Protein 5YKN (pdb70)

Nearest PDB structures (foldseek):
  5ykn-assembly1_A  TM=1.002E+00  e=2.891E-103  Arabidopsis thaliana
  5lw9-assembly1_A  TM=8.810E-01  e=6.415E-48  Homo sapiens
  5fpl-assembly1_A  TM=8.685E-01  e=6.788E-48  Homo sapiens
  5fzm-assembly1_A  TM=8.786E-01  e=4.911E-47  Homo sapiens
  5fyu-assembly1_A  TM=8.697E-01  e=3.357E-46  Homo sapiens

Foldseek 3Di:
DQDLVQFDFDDAAAAEEDEDDPVLQQDVVVVVVVVCVVGLQAQKYWYFYHPPPAAAFPCPPCVQQVPNKAWKWKAWLLPQAPDDDTHTDDIDHLNRQQVVLVVVCVVPVCPDDSSLNRRSVCSHPPNPDIDMDIKRWQAFCPVRHDRQAADDPPDDDDVSNVRNPGCLRLLNVALPQQFLSVLPPDCFRQARGKGKIKAFRSAKFAKAADALQFKKKKAWADDAKWKKKKFNQVCLVVVVVLQPVVPVHPCVVPVPPRHSRRHHDDVNSCVVSPTHMHMDIGHHNMMMIGGGNMIMMTGGRGTTMMIMYTTHGLLSLVSSVVNLVVLLVVLHAHSDASVSSLVSLLLVLLLLLLCVVVVHDDDPSSVSSLQQQAPPHSSLVSLVVVLVVVVVLPVVDPPLAEEDEDDAAPGSRRDAPAKWKDFPVDDPHTHDSVCNVVHDPDDNNGIYMYGHDDSVLSVLSSVSSNPDNVSSVVSNVD

CATH classification: 2.60.120.650

Solvent-accessible surface area: 21975 Å² total; per-residue (Å²): 213,78,40,76,103,84,57,34,90,7,153,24,99,90,4,28,64,26,154,7,75,106,135,31,12,122,58,9,13,18,18,1,74,123,4,63,104,135,0,49,75,70,0,0,0,38,0,33,11,16,151,89,39,108,9,66,23,34,2,109,113,160,73,36,36,96,113,26,142,4,85,4,129,22,1,44,0,12,57,0,8,70,93,112,43,38,105,96,10,64,84,24,22,0,24,42,0,63,150,63,4,105,142,23,41,108,64,8,9,151,90,161,20,123,60,5,0,0,1,0,0,12,2,1,26,97,49,103,104,114,14,82,0,36,16,0,42,74,15,81,6,119,188,23,21,6,0,2,8,94,134,121,104,86,152,116,167,59,105,32,26,126,14,14,145,27,15,0,2,0,35,47,0,1,88,39,62,6,0,0,0,36,48,14,103,76,77,33,34,8,10,5,11,2,71,0,43,0,0,0,0,0,0,2,28,0,5,34,18,27,60,0,22,0,0,13,0,10,2,0,5,21,33,47,18,4,0,14,0,0,0,2,16,126,58,1,120,45,0,43,86,13,2,88,129,82,20,87,75,40,19,110,147,85,116,75,10,28,57,62,62,10,6,0,0,0,2,101,9,0,127,113,53,59,4,35,14,46,16,5,18,0,116,45,8,23,0,1,0,3,2,5,75,0,4,5,0,0,0,0,1,0,7,0,2,0,0,14,2,9,0,0,10,14,14,0,2,75,64,0,14,94,3,13,27,28,19,6,142,110,126,80,132,16,52,12,15,6,8,65,0,2,2,14,0,0,56,61,0,0,95,3,15,63,29,48,52,98,104,102,180,119,54,110,49,11,11,74,5,82,187,30,4,53,145,117,8,68,0,2,113,14,3,84,117,3,0,81,28,7,60,109,33,18,115,154,22,83,123,53,12,68,94,145,110,79,146,66,0,69,51,0,74,22,38,3,36,9,9,0,0,0,1,152,82,18,89,139,89,28,0,4,13,78,25,3,175,86,7,32,111,50,112,52,142,29,9,39,0,8,14,84,21,60,43,114,37,6,62,5,0,4,112,0,1,78,46,57,98,123,7,9,68,83,3,32,89,113

GO terms:
  GO:0048579 negative regulation of long-day photoperiodism, flowering (P, IMP)
  GO:0005634 nucleus (C, IDA)
  GO:0007623 circadian rhythm (P, IEP)
  GO:0005634 nucleus (C, EXP)
  GO:0034647 histone H3K4me/H3K4me2/H3K4me3 demethylase activity (F, EXP)
  GO:0045814 negative regulation of gene expression, epigenetic (P, IMP)
  GO:0045892 negative regulation of DNA-templated transcription (P, IMP)
  GO:0010082 regulation of root meristem growth (P, IMP)
  GO:2000280 regulation of root development (P, IMP)
  GO:1900426 positive regulation of defense response to bacterium (P, IMP)
  GO:1901672 positive regulation of systemic acquired resistance (P, IMP)
  GO:0060147 regulation of post-transcriptional gene silencing (P, IMP)
  GO:0048573 photoperiodism, flowering (P, IMP)
  GO:0048589 developmental growth (P, IMP)
  GO:0099402 plant organ development (P, IMP)
  GO:0007623 circadian rhythm (P, IMP)
  GO:0062034 L-pipecolic acid biosynthetic process (P, IMP)
  GO:0000122 negative regulation of transcription by RNA polymerase II (P, IMP)
  GO:0005515 protein binding (F, IPI)
  GO:0000976 transcription cis-regulatory region binding (F, IDA)

Secondary structure (DSSP, 8-state):
---GGG------EEPPEE---HHHHT-HHHHHHHHHHHHTTTSEEEE-PPTT-----GGGSHHHHTT--B--EEEEGGGSS-----EE---B-HHHHHHHHHHHHHHHH---HHHHHHHHHHHHHS-SS--EEEEEEEEEHHHH--SS----TTS---HHHHHHH-TTSHHHHTTSTTBGGGG--S--BTTTBPEEEEE-TT-EEEEE--GGG-EEEEEEEEES-EEEEE--GGGHHHHHHHHHHHSTTSSSS-TT-TTT------HHHHHHTT---EEEEE-TT-EEEE-TT--EEEEESSSEEEEEEEE-BGGGHHHHHHHHHHHHHHT---SS-HHHHHHHHHHHHHHHHHHHHTTPPP-HHHHHHHTT-SSS-HHHHHHHHHHHHHHHHHHHS-SS--EEE--B-TTT--B-SSEEEEESSSTT--B-GGGSTTS----TTTEEEEESS-HHHHHHHHHHHTT-HHHHHHHHT-

InterPro domains:
  IPR003347 JmjC domain [PF02373] (296-412)
  IPR003347 JmjC domain [PS51184] (263-429)
  IPR003347 JmjC domain [SM00558] (263-429)
  IPR003349 JmjN domain [PF02375] (57-90)
  IPR003349 JmjN domain [PS51183] (56-97)
  IPR003349 JmjN domain [SM00545] (55-96)
  IPR003888 FY-rich, N-terminal [PF05964] (733-783)
  IPR003888 FY-rich, N-terminal [PS51542] (726-784)
  IPR003888 FY-rich, N-terminal [SM00541] (740-784)
  IPR003889 FY-rich, C-terminal [PF05965] (788-875)
  IPR003889 FY-rich, C-terminal [PS51543] (786-876)
  IPR003889 FY-rich, C-terminal [SM00542] (790-887)
  IPR004198 Zinc finger, C5HC2-type [PF02928] (519-570)

Sequence (478 aa):
RWNPSEACRPLVDDAPIFYPTNEDFDDPLGYIEKLRSKAESYGICRIVPPVAWRPPCPLKEKKIWENSKFPTRIQFIDLLQNRFGFQTGPDFTLAAFQKYDEYFKECYFQPKVKDLEGEYWRIVEQATDEVEVYYGADLETKKFGSGFPKYKPGYPISEADQYSQCGWNLNNLSRLPGSVLAFESCDISGVIVPWLYVGMCFSTFCWHVEDHHLYSMNYLHTGDPKVWYGIPGNHAESFENVMKKRLPDLFEEQPDLLHQLVTQLSPRILKEEGVPVYRAVQRSGEFILTFPKAYHSGFNCGFNCAEAVNVAPVDWLVHGQNAVEGYSKQRRKSSLSHDKLLLGAAMEATYCLWELSLSKKKTPVIARWKRVCSEDGLLTKAVKKRVQMEEERLNHLQDGFSLRKMRECFLCFYDLHMSASSCKCSPNRFACLIHAKDLCSCESKDRYILIRHTLDELWALVRALEGDLDAIDLWASK

Structure (mmCIF, N/CA/C/O backbone):
data_5YKN
#
_entry.id   5YKN
#
_cell.length_a   51.143
_cell.length_b   69.221
_cell.length_c   100.414
_cell.angle_alpha   90.00
_cell.an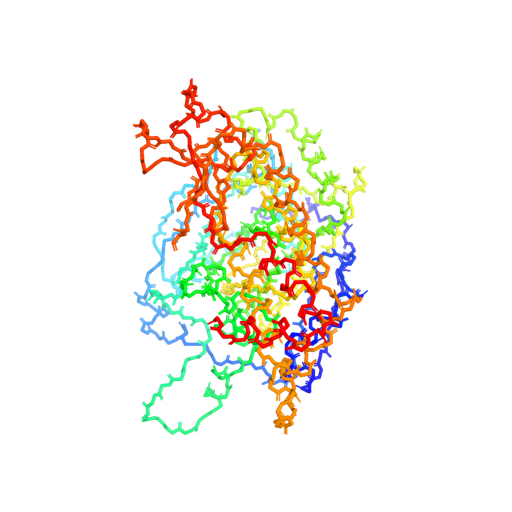gle_beta   104.26
_cell.angle_gamma   90.00
#
_symmetry.space_group_name_H-M   'P 1 21 1'
#
loop_
_entity.id
_entity.type
_entity.pdbx_description
1 polymer 'Probable lysine-specific demethylase JMJ14'
2 non-polymer 'NICKEL (II) ION'
3 non-polymer 'ZINC ION'
4 water water
#
loop_
_atom_site.group_PDB
_atom_site.id
_atom_site.type_symbol
_atom_site.label_atom_id
_atom_site.label_alt_id
_atom_site.label_comp_id
_atom_site.label_asym_id
_atom_site.label_entity_id
_atom_site.label_seq_id
_atom_site.pdbx_PDB_ins_code
_atom_site.Cartn_x
_atom_site.Cartn_y
_atom_site.Cartn_z
_atom_site.occupancy
_atom_site.B_iso_or_equiv
_atom_site.auth_seq_id
_atom_site.auth_comp_id
_atom_site.auth_asym_id
_atom_site.auth_atom_id
_atom_site.pdbx_PDB_model_num
ATOM 1 N N . ARG A 1 9 ? 2.060 55.335 103.317 1.00 62.28 42 ARG A N 1
ATOM 2 C CA . ARG A 1 9 ? 1.931 55.555 101.881 1.00 59.47 42 ARG A CA 1
ATOM 3 C C . ARG A 1 9 ? 1.407 54.295 101.201 1.00 63.50 42 ARG A C 1
ATOM 4 O O . ARG A 1 9 ? 0.698 54.363 100.196 1.00 69.70 42 ARG A O 1
ATOM 12 N N . TRP A 1 10 ? 1.769 53.147 101.763 1.00 61.98 43 TRP A N 1
ATOM 13 C CA . TRP A 1 10 ? 1.223 51.861 101.348 1.00 57.40 43 TRP A CA 1
ATOM 14 C C . TRP A 1 10 ? -0.278 51.814 101.622 1.00 70.00 43 TRP A C 1
ATOM 15 O O . TRP A 1 10 ? -0.729 52.195 102.702 1.00 73.91 43 TRP A O 1
ATOM 26 N N . ASN A 1 11 ? -1.049 51.356 100.641 1.00 69.39 44 ASN A N 1
ATOM 27 C CA . ASN A 1 11 ? -2.497 51.258 100.792 1.00 60.84 44 ASN A CA 1
ATOM 28 C C . ASN A 1 11 ? -3.014 49.905 100.309 1.00 58.47 44 ASN A C 1
ATOM 29 O O . ASN A 1 11 ? -3.498 49.787 99.184 1.00 56.97 44 ASN A O 1
ATOM 34 N N . PRO A 1 12 ? -2.915 48.880 101.170 1.00 61.84 45 PRO A N 1
ATOM 35 C CA . PRO A 1 12 ? -3.269 47.496 100.827 1.00 65.03 45 PRO A CA 1
ATOM 36 C C . PRO A 1 12 ? -4.749 47.282 100.503 1.00 71.16 45 PRO A C 1
ATOM 37 O O . PRO A 1 12 ? -5.078 46.298 99.841 1.00 70.25 45 PRO A O 1
ATOM 41 N N . SER A 1 13 ? -5.624 48.175 100.954 1.00 69.31 46 SER A N 1
ATOM 42 C CA . SER A 1 13 ? -7.052 48.026 100.680 1.00 80.94 46 SER A CA 1
ATOM 43 C C . SER A 1 13 ? -7.364 48.306 99.212 1.00 75.75 46 SER A C 1
ATOM 44 O O . SER A 1 13 ? -8.362 47.822 98.678 1.00 79.31 46 SER A O 1
ATOM 47 N N . GLU A 1 14 ? -6.503 49.081 98.561 1.00 65.92 47 GLU A N 1
ATOM 48 C CA . GLU A 1 14 ? -6.697 49.420 97.156 1.00 68.55 47 GLU A CA 1
ATOM 49 C C . GLU A 1 14 ? -5.656 48.748 96.259 1.00 76.00 47 GLU A C 1
ATOM 50 O O . GLU A 1 14 ? -5.233 49.320 95.254 1.00 74.75 47 GLU A O 1
ATOM 56 N N . ALA A 1 15 ? -5.257 47.532 96.622 1.00 79.88 48 ALA A N 1
ATOM 57 C CA . ALA A 1 15 ? -4.272 46.778 95.849 1.00 70.10 48 ALA A CA 1
ATOM 58 C C . ALA A 1 15 ? -4.774 46.489 94.435 1.00 73.39 48 ALA A C 1
ATOM 59 O O . ALA A 1 15 ? -5.974 46.324 94.215 1.00 67.12 48 ALA A O 1
ATOM 61 N N . CYS A 1 16 ? -3.848 46.427 93.480 1.00 61.87 49 CYS A N 1
ATOM 62 C CA . CYS A 1 16 ? -4.208 46.265 92.075 1.00 59.07 49 CYS A CA 1
ATOM 63 C C . CYS A 1 16 ? -3.446 45.135 91.385 1.00 64.29 49 CYS A C 1
ATOM 64 O O . CYS A 1 16 ? -3.020 45.284 90.239 1.00 73.69 49 CYS A O 1
ATOM 67 N N . ARG A 1 17 ? -3.276 44.010 92.073 1.00 63.66 50 ARG A N 1
ATOM 68 C CA . ARG A 1 17 ? -2.569 42.871 91.492 1.00 59.20 50 ARG A CA 1
ATOM 69 C C . ARG A 1 17 ? -3.325 42.298 90.298 1.00 53.36 50 ARG A C 1
ATOM 70 O O . ARG A 1 17 ? -4.496 41.940 90.416 1.00 50.39 50 ARG A O 1
ATOM 78 N N . PRO A 1 18 ? -2.656 42.215 89.138 1.00 53.05 51 PRO A N 1
ATOM 79 C CA . PRO A 1 18 ? -3.274 41.585 87.969 1.00 55.74 51 PRO A CA 1
ATOM 80 C C . PRO A 1 18 ? -3.341 40.072 88.130 1.00 59.73 51 PRO A C 1
ATOM 81 O O . PRO A 1 18 ? -2.545 39.496 88.872 1.00 51.43 51 PRO A O 1
ATOM 85 N N . LEU A 1 19 ? -4.287 39.439 87.447 1.00 57.29 52 LEU A N 1
ATOM 86 C CA . LEU A 1 19 ? -4.425 37.991 87.501 1.00 57.96 52 LEU A CA 1
ATOM 87 C C . LEU A 1 19 ? -3.663 37.347 86.350 1.00 53.36 52 LEU A C 1
ATOM 88 O O . LEU A 1 19 ? -4.206 37.161 85.262 1.00 68.50 52 LEU A O 1
ATOM 93 N N . VAL A 1 20 ? -2.402 37.010 86.596 1.00 56.95 53 VAL A N 1
ATOM 94 C CA . VAL A 1 20 ? -1.542 36.473 85.550 1.00 50.92 53 VAL A CA 1
ATOM 95 C C . VAL A 1 20 ? -1.131 35.034 85.841 1.00 41.83 53 VAL A C 1
ATOM 96 O O . VAL A 1 20 ? -0.658 34.725 86.935 1.00 43.45 53 VAL A O 1
ATOM 100 N N . ASP A 1 21 ? -1.320 34.159 84.858 1.00 38.56 54 ASP A N 1
ATOM 101 C CA . ASP A 1 21 ? -0.900 32.767 84.983 1.00 38.37 54 ASP A CA 1
ATOM 102 C C . ASP A 1 21 ? 0.620 32.672 85.053 1.00 44.28 54 ASP A C 1
ATOM 103 O O . ASP A 1 21 ? 1.330 33.483 84.457 1.00 42.83 54 ASP A O 1
ATOM 108 N N . ASP A 1 22 ? 1.115 31.681 85.786 1.00 42.78 55 ASP A N 1
ATOM 109 C CA . ASP A 1 22 ? 2.549 31.544 86.010 1.00 43.07 55 ASP A CA 1
ATOM 110 C C . ASP A 1 22 ? 3.277 30.942 84.816 1.00 46.57 55 ASP A C 1
ATOM 111 O O . ASP A 1 22 ? 2.799 29.997 84.189 1.00 41.13 55 ASP A O 1
ATOM 116 N N . ALA A 1 23 ? 4.440 31.508 84.509 1.00 48.07 56 ALA A N 1
ATOM 117 C CA . ALA A 1 23 ? 5.341 30.934 83.524 1.00 44.30 56 ALA A CA 1
ATOM 118 C C . ALA A 1 23 ? 5.879 29.613 84.066 1.00 38.78 56 ALA A C 1
ATOM 119 O O . ALA A 1 23 ? 5.921 29.416 85.281 1.00 36.79 56 ALA A O 1
ATOM 121 N N . PRO A 1 24 ? 6.283 28.696 83.173 1.00 52.67 57 PRO A N 1
ATOM 122 C CA . PRO A 1 24 ? 6.769 27.394 83.643 1.00 48.77 57 PRO A CA 1
ATOM 123 C C . PRO A 1 24 ? 8.063 27.494 84.450 1.00 39.66 57 PRO A C 1
ATOM 124 O O . PRO A 1 24 ? 8.857 28.415 84.250 1.00 38.48 57 PRO A O 1
ATOM 128 N N . ILE A 1 25 ? 8.254 26.545 85.362 1.00 42.50 58 ILE A N 1
ATOM 129 C CA . ILE A 1 25 ? 9.434 26.498 86.218 1.00 44.55 58 ILE A CA 1
ATOM 130 C C . ILE A 1 25 ? 10.150 25.166 86.019 1.00 42.60 58 ILE A C 1
ATOM 131 O O . ILE A 1 25 ? 9.508 24.118 85.971 1.00 45.01 58 ILE A O 1
ATOM 136 N N . PHE A 1 26 ? 11.474 25.201 85.902 1.00 38.02 59 PHE A N 1
ATOM 137 C CA . PHE A 1 26 ? 12.227 23.983 85.615 1.00 47.21 59 PHE A CA 1
ATOM 138 C C . PHE A 1 26 ? 13.277 23.665 86.671 1.00 38.80 59 PHE A C 1
ATOM 139 O O . PHE A 1 26 ? 13.896 24.562 87.245 1.00 37.88 59 PHE A O 1
ATOM 147 N N . TYR A 1 27 ? 13.472 22.373 86.912 1.00 32.30 60 TYR A N 1
ATOM 148 C CA . TYR A 1 27 ? 14.426 21.902 87.907 1.00 38.17 60 TYR A CA 1
ATOM 149 C C . TYR A 1 27 ? 15.413 20.916 87.290 1.00 42.81 60 TYR A C 1
ATOM 150 O O . TYR A 1 27 ? 15.300 19.709 87.488 1.00 48.14 60 TYR A O 1
ATOM 159 N N . PRO A 1 28 ? 16.385 21.438 86.529 1.00 47.09 61 PRO A N 1
ATOM 160 C CA . PRO A 1 28 ? 17.412 20.647 85.843 1.00 48.97 61 PRO A CA 1
ATOM 161 C C . PRO A 1 28 ? 18.305 19.876 86.804 1.00 55.26 61 PRO A C 1
ATOM 162 O O . PRO A 1 28 ? 18.616 20.362 87.891 1.00 46.00 61 PRO A O 1
ATOM 166 N N . THR A 1 29 ? 18.714 18.682 86.391 1.00 58.41 62 THR A N 1
ATOM 167 C CA . THR A 1 29 ? 19.641 17.873 87.167 1.00 54.10 62 THR A CA 1
ATOM 168 C C . THR A 1 29 ? 21.051 18.435 87.033 1.00 56.70 62 THR A C 1
ATOM 169 O O . THR A 1 29 ? 21.271 19.404 86.305 1.00 54.30 62 THR A O 1
ATOM 173 N N . ASN A 1 30 ? 22.005 17.832 87.736 1.00 55.21 63 ASN A N 1
ATOM 174 C CA . ASN A 1 30 ? 23.402 18.234 87.611 1.00 58.25 63 ASN A CA 1
ATOM 175 C C . ASN A 1 30 ? 23.918 17.958 86.199 1.00 44.84 63 ASN A C 1
ATOM 176 O O . ASN A 1 30 ? 24.610 18.789 85.595 1.00 66.38 63 ASN A O 1
ATOM 181 N N . GLU A 1 31 ? 23.562 16.787 85.678 1.00 40.67 64 GLU A N 1
ATOM 182 C CA . GLU A 1 31 ? 23.914 16.409 84.314 1.00 64.18 64 GLU A CA 1
ATOM 183 C C . GLU A 1 31 ? 23.351 17.413 83.319 1.00 60.36 64 GLU A C 1
ATOM 184 O O . GLU A 1 31 ? 24.039 17.825 82.387 1.00 66.83 64 GLU A O 1
ATOM 190 N N . ASP A 1 32 ? 22.096 17.800 83.526 1.00 60.40 65 ASP A N 1
ATOM 191 C CA . ASP A 1 32 ? 21.450 18.802 82.686 1.00 52.07 65 ASP A CA 1
ATOM 192 C C . ASP A 1 32 ? 22.227 20.110 82.685 1.00 49.77 65 ASP A C 1
ATOM 193 O O . ASP A 1 32 ? 22.315 20.789 81.663 1.00 60.61 65 ASP A O 1
ATOM 198 N N . PHE A 1 33 ? 22.791 20.461 83.836 1.00 51.59 66 PHE A N 1
ATOM 199 C CA . PHE A 1 33 ? 23.532 21.709 83.954 1.00 39.57 66 PHE A CA 1
ATOM 200 C C . PHE A 1 33 ? 24.956 21.597 83.435 1.00 36.98 66 PHE A C 1
ATOM 201 O O . PHE A 1 33 ? 25.617 22.609 83.212 1.00 66.04 66 PHE A O 1
ATOM 209 N N . ASP A 1 34 ? 25.429 20.372 83.233 1.00 52.96 67 ASP A N 1
ATOM 210 C CA . ASP A 1 34 ? 26.730 20.183 82.596 1.00 62.21 67 ASP A CA 1
ATOM 211 C C . ASP A 1 34 ? 26.724 20.652 81.136 1.00 61.34 67 ASP A C 1
ATOM 212 O O . ASP A 1 34 ? 27.781 20.906 80.558 1.00 58.41 67 ASP A O 1
ATOM 217 N N . ASP A 1 35 ? 25.536 20.774 80.548 1.00 55.34 68 ASP A N 1
ATOM 218 C CA . ASP A 1 35 ? 25.405 21.176 79.148 1.00 46.45 68 ASP A CA 1
ATOM 219 C C . ASP A 1 35 ? 24.307 22.225 78.951 1.00 37.15 68 ASP A C 1
ATOM 220 O O . ASP A 1 35 ? 23.180 21.886 78.591 1.00 38.71 68 ASP A O 1
ATOM 225 N N . PRO A 1 36 ? 24.643 23.508 79.176 1.00 42.37 69 PRO A N 1
ATOM 226 C CA . PRO A 1 36 ? 23.698 24.634 79.115 1.00 41.65 69 PRO A CA 1
ATOM 227 C C . PRO A 1 36 ? 22.913 24.736 77.803 1.00 37.62 69 PRO A C 1
ATOM 228 O O . PRO A 1 36 ? 21.687 24.862 77.834 1.00 38.91 69 PRO A O 1
ATOM 232 N N . LEU A 1 37 ? 23.611 24.681 76.671 1.00 36.75 70 LEU A N 1
ATOM 233 C CA . LEU A 1 37 ? 22.973 24.849 75.366 1.00 44.14 70 LEU A CA 1
ATOM 234 C C . LEU A 1 37 ? 21.965 23.746 75.055 1.00 45.16 70 LEU A C 1
ATOM 235 O O . LEU A 1 37 ? 20.867 24.020 74.563 1.00 44.44 70 LEU A O 1
ATOM 240 N N . GLY A 1 38 ? 22.341 22.503 75.338 1.00 44.15 71 GLY A N 1
ATOM 241 C CA . GLY A 1 38 ? 21.443 21.377 75.150 1.00 42.42 71 GLY A CA 1
ATOM 242 C C . GLY A 1 38 ? 20.194 21.503 76.002 1.00 40.90 71 GLY A C 1
ATOM 243 O O . GLY A 1 38 ? 19.079 21.229 75.542 1.00 49.73 71 GLY A O 1
ATOM 244 N N . TYR A 1 39 ? 20.377 21.933 77.248 1.00 37.12 72 TYR A N 1
ATOM 245 C CA . TYR A 1 39 ? 19.251 22.086 78.160 1.00 55.69 72 TYR A CA 1
ATOM 246 C C . TYR A 1 39 ? 18.318 23.196 77.701 1.00 46.69 72 TYR A C 1
ATOM 247 O O . TYR A 1 39 ? 17.102 23.058 77.791 1.00 45.61 72 TYR A O 1
ATOM 256 N N . ILE A 1 40 ? 18.887 24.297 77.218 1.00 35.21 73 ILE A N 1
ATOM 257 C CA . ILE A 1 40 ? 18.079 25.389 76.682 1.00 38.45 73 ILE A CA 1
ATOM 258 C C . ILE A 1 40 ? 17.277 24.889 75.482 1.00 50.41 73 ILE A C 1
ATOM 259 O O . ILE A 1 40 ? 16.076 25.173 75.346 1.00 45.04 73 ILE A O 1
ATOM 264 N N . GLU A 1 41 ? 17.951 24.117 74.633 1.00 32.36 74 GLU A N 1
ATOM 265 C CA . GLU A 1 41 ? 17.326 23.533 73.454 1.00 41.59 74 GLU A CA 1
ATOM 266 C C . GLU A 1 41 ? 16.134 22.660 73.835 1.00 47.33 74 GLU A C 1
ATOM 267 O O . GLU A 1 41 ? 15.090 22.711 73.185 1.00 55.68 74 GLU A O 1
ATOM 273 N N . LYS A 1 42 ? 16.284 21.865 74.891 1.00 52.00 75 LYS A N 1
ATOM 274 C CA . LYS A 1 42 ? 15.177 21.033 75.359 1.00 49.94 75 LYS A CA 1
ATOM 275 C C . LYS A 1 42 ? 14.080 21.862 76.022 1.00 54.51 75 LYS A C 1
ATOM 276 O O . LYS A 1 42 ? 12.904 21.502 75.970 1.00 57.96 75 LYS A O 1
ATOM 282 N N . LEU A 1 43 ? 14.468 22.972 76.642 1.00 51.34 76 LEU A N 1
ATOM 283 C CA . LEU A 1 43 ? 13.510 23.858 77.293 1.00 56.78 76 LEU A CA 1
ATOM 284 C C . LEU A 1 43 ? 12.647 24.571 76.267 1.00 60.46 76 LEU A C 1
ATOM 285 O O . LEU A 1 43 ? 11.534 25.004 76.574 1.00 50.10 76 LEU A O 1
ATOM 290 N N . ARG A 1 44 ? 13.166 24.696 75.050 1.00 60.44 77 ARG A N 1
ATOM 291 C CA . ARG A 1 44 ? 12.447 25.402 73.996 1.00 57.45 77 ARG A CA 1
ATOM 292 C C . ARG A 1 44 ? 11.073 24.805 73.689 1.00 57.53 77 ARG A C 1
ATOM 293 O O . ARG A 1 44 ? 10.085 25.531 73.617 1.00 56.70 77 ARG A O 1
ATOM 301 N N . SER A 1 45 ? 11.006 23.490 73.509 1.00 62.83 78 SER A N 1
ATOM 302 C CA . SER A 1 45 ? 9.741 22.842 73.171 1.00 61.50 78 SER A CA 1
ATOM 303 C C . SER A 1 45 ? 8.703 23.034 74.272 1.00 63.22 78 SER A C 1
ATOM 304 O O . SER A 1 45 ? 7.505 23.120 74.003 1.00 75.41 78 SER A O 1
ATOM 307 N N . LYS A 1 46 ? 9.174 23.117 75.511 1.00 60.43 79 LYS A N 1
ATOM 308 C CA . LYS A 1 46 ? 8.288 23.177 76.665 1.00 57.42 79 LYS A CA 1
ATOM 309 C C . LYS A 1 46 ? 7.877 24.598 77.055 1.00 49.32 79 LYS A C 1
ATOM 310 O O . LYS A 1 46 ? 6.822 24.791 77.659 1.00 68.16 79 LYS A O 1
ATOM 316 N N . ALA A 1 47 ? 8.693 25.591 76.711 1.00 48.43 80 ALA A N 1
ATOM 317 C CA . ALA A 1 47 ? 8.497 26.925 77.277 1.00 50.40 80 ALA A CA 1
ATOM 318 C C . ALA A 1 47 ? 8.577 28.095 76.292 1.00 46.94 80 ALA A C 1
ATOM 319 O O . ALA A 1 47 ? 8.330 29.235 76.683 1.00 64.94 80 ALA A O 1
ATOM 321 N N . GLU A 1 48 ? 8.917 27.835 75.033 1.00 43.87 81 GLU A N 1
ATOM 322 C CA . GLU A 1 48 ? 9.038 28.923 74.062 1.00 45.19 81 GLU A CA 1
ATOM 323 C C . GLU A 1 48 ? 7.685 29.581 73.814 1.00 49.37 81 GLU A C 1
ATOM 324 O O . GLU A 1 48 ? 7.607 30.768 73.497 1.00 47.96 81 GLU A O 1
ATOM 330 N N . SER A 1 49 ? 6.619 28.804 73.977 1.00 43.50 82 SER A N 1
ATOM 331 C CA . SER A 1 49 ? 5.266 29.303 73.767 1.00 44.94 82 SER A CA 1
ATOM 332 C C . SER A 1 49 ? 4.818 30.232 74.894 1.00 49.33 82 SER A C 1
ATOM 333 O O . SER A 1 49 ? 3.736 30.814 74.831 1.00 44.45 82 SER A O 1
ATOM 336 N N . TYR A 1 50 ? 5.651 30.366 75.923 1.00 40.18 83 TYR A N 1
ATOM 337 C CA . TYR A 1 50 ? 5.350 31.250 77.044 1.00 42.07 83 TYR A CA 1
ATOM 338 C C . TYR A 1 50 ? 6.130 32.560 76.956 1.00 44.26 83 TYR A C 1
ATOM 339 O O . TYR A 1 50 ? 5.667 33.600 77.423 1.00 40.55 83 TYR A O 1
ATOM 348 N N . GLY A 1 51 ? 7.315 32.502 76.359 1.00 43.23 84 GLY A N 1
ATOM 349 C CA . GLY A 1 51 ? 8.148 33.680 76.211 1.00 40.83 84 GLY A CA 1
ATOM 350 C C . GLY A 1 51 ? 9.287 33.718 77.210 1.00 35.07 84 GLY A C 1
ATOM 351 O O . GLY A 1 51 ? 10.410 34.089 76.871 1.00 39.10 84 GLY A O 1
ATOM 352 N N . ILE A 1 52 ? 8.994 33.343 78.451 1.00 33.24 85 ILE A N 1
ATOM 353 C CA . ILE A 1 52 ? 10.008 33.286 79.499 1.00 32.52 85 ILE A CA 1
ATOM 354 C C . ILE A 1 52 ? 9.817 32.059 80.378 1.00 47.63 85 ILE A C 1
ATOM 355 O O . ILE A 1 52 ? 8.748 31.447 80.386 1.00 39.15 85 ILE A O 1
ATOM 360 N N . CYS A 1 53 ? 10.855 31.702 81.124 1.00 25.71 86 CYS A N 1
ATOM 361 C CA . CYS A 1 53 ? 10.733 30.621 82.090 1.00 26.00 86 CYS A CA 1
ATOM 362 C C . CYS A 1 53 ? 11.731 30.791 83.225 1.00 29.57 86 CYS A C 1
ATOM 363 O O . CYS A 1 53 ? 12.779 31.411 83.057 1.00 31.22 86 CYS A O 1
ATOM 366 N N . ARG A 1 54 ? 11.388 30.243 84.386 1.00 26.84 87 ARG A N 1
ATOM 367 C CA . ARG A 1 54 ? 12.270 30.282 85.542 1.00 24.80 87 ARG A CA 1
ATOM 368 C C . ARG A 1 54 ? 13.077 28.992 85.636 1.00 34.99 87 ARG A C 1
ATOM 369 O O . ARG A 1 54 ? 12.543 27.899 85.444 1.00 35.62 87 ARG A O 1
ATOM 377 N N . ILE A 1 55 ? 14.368 29.125 85.923 1.00 28.01 88 ILE A N 1
ATOM 378 C CA . ILE A 1 55 ? 15.241 27.969 86.050 1.00 26.22 88 ILE A CA 1
ATOM 379 C C . ILE A 1 55 ? 15.926 27.933 87.408 1.00 26.22 88 ILE A C 1
ATOM 380 O O . ILE A 1 55 ? 16.677 28.845 87.767 1.00 32.43 88 ILE A O 1
ATOM 385 N N . VAL A 1 56 ? 15.653 26.868 88.155 1.00 35.78 89 VAL A N 1
ATOM 386 C CA . VAL A 1 56 ? 16.270 26.643 89.452 1.00 33.82 89 VAL A CA 1
ATOM 387 C C . VAL A 1 56 ? 17.436 25.670 89.320 1.00 33.61 89 VAL A C 1
ATOM 388 O O . VAL A 1 56 ? 17.236 24.504 88.982 1.00 34.18 89 VAL A O 1
ATOM 392 N N . PRO A 1 57 ? 18.662 26.151 89.582 1.00 37.66 90 PRO A N 1
ATOM 393 C CA . PRO A 1 57 ? 19.864 25.310 89.558 1.00 34.83 90 PRO A CA 1
ATOM 394 C C . PRO A 1 57 ? 19.740 24.135 90.523 1.00 38.31 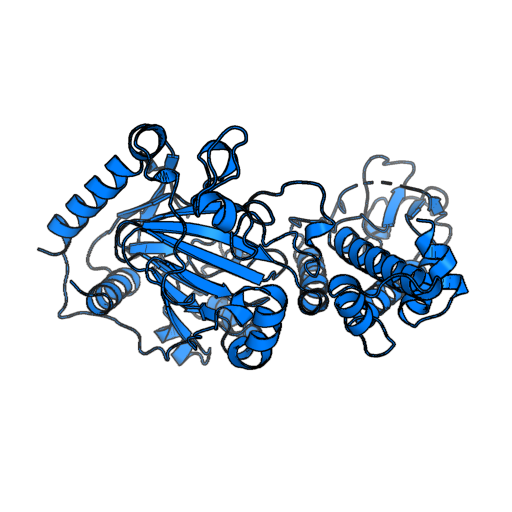90 PRO A C 1
ATOM 395 O O . PRO A 1 57 ? 18.950 24.215 91.464 1.00 40.45 90 PRO A O 1
ATOM 399 N N . PRO A 1 58 ? 20.502 23.055 90.292 1.00 44.81 91 PRO A N 1
ATOM 400 C CA . PRO A 1 58 ? 20.447 21.914 91.212 1.00 36.42 91 PRO A CA 1
ATOM 401 C C . PRO A 1 58 ? 20.897 22.309 92.614 1.00 39.21 91 PRO A C 1
ATOM 402 O O . PRO A 1 58 ? 21.623 23.293 92.763 1.00 32.20 91 PRO A O 1
ATOM 406 N N . VAL A 1 59 ? 20.457 21.557 93.618 1.00 38.92 92 VAL A N 1
ATOM 407 C CA . VAL A 1 59 ? 20.759 21.863 95.011 1.00 37.16 92 VAL A CA 1
ATOM 408 C C . VAL A 1 59 ? 22.260 22.038 95.235 1.00 40.53 92 VAL A C 1
ATOM 409 O O . VAL A 1 59 ? 23.065 21.265 94.710 1.00 43.68 92 VAL A O 1
ATOM 413 N N . ALA A 1 60 ? 22.603 23.085 95.986 1.00 42.46 93 ALA A N 1
ATOM 414 C CA . ALA A 1 60 ? 23.972 23.436 96.382 1.00 53.32 93 ALA A CA 1
ATOM 415 C C . ALA A 1 60 ? 24.785 24.093 95.264 1.00 41.73 93 ALA A C 1
ATOM 416 O O . ALA A 1 60 ? 25.947 24.438 95.476 1.00 52.05 93 ALA A O 1
ATOM 418 N N . TRP A 1 61 ? 24.194 24.274 94.086 1.00 37.47 94 TRP A N 1
ATOM 419 C CA . TRP A 1 61 ? 24.859 25.073 93.059 1.00 39.68 94 TRP A CA 1
ATOM 420 C C . TRP A 1 61 ? 24.610 26.541 93.350 1.00 41.43 94 TRP A C 1
ATOM 421 O O . TRP A 1 61 ? 23.542 27.072 93.047 1.00 39.65 94 TRP A O 1
ATOM 432 N N . ARG A 1 62 ? 25.596 27.189 93.955 1.00 37.27 95 ARG A N 1
ATOM 433 C CA . ARG A 1 62 ? 25.496 28.610 94.233 1.00 39.58 95 ARG A CA 1
ATOM 434 C C . ARG A 1 62 ? 26.890 29.206 94.348 1.00 36.34 95 ARG A C 1
ATOM 435 O O . ARG A 1 62 ? 27.556 29.051 95.371 1.00 43.41 95 ARG A O 1
ATOM 443 N N . PRO A 1 63 ? 27.337 29.890 93.286 1.00 40.46 96 PRO A N 1
ATOM 444 C CA . PRO A 1 63 ? 28.687 30.455 93.224 1.00 35.09 96 PRO A CA 1
ATOM 445 C C . PRO A 1 63 ? 28.893 31.575 94.234 1.00 28.12 96 PRO A C 1
ATOM 446 O O . PRO A 1 63 ? 27.940 32.275 94.571 1.00 29.90 96 PRO A O 1
ATOM 450 N N . PRO A 1 64 ? 30.130 31.738 94.722 1.00 37.39 97 PRO A N 1
ATOM 451 C CA . PRO A 1 64 ? 30.439 32.876 95.590 1.00 38.14 97 PRO A CA 1
ATOM 452 C C . PRO A 1 64 ? 30.352 34.180 94.808 1.00 43.20 97 PRO A C 1
ATOM 453 O O . PRO A 1 64 ? 30.530 34.175 93.589 1.00 42.69 97 PRO A O 1
ATOM 457 N N . CYS A 1 65 ? 30.073 35.277 95.500 1.00 45.21 98 CYS A N 1
ATOM 458 C CA . CYS A 1 65 ? 29.904 36.564 94.842 1.00 35.85 98 CYS A CA 1
ATOM 459 C C . CYS A 1 65 ? 31.012 37.537 95.228 1.00 35.44 98 CYS A C 1
ATOM 460 O O . CYS A 1 65 ? 31.021 38.061 96.343 1.00 39.23 98 CYS A O 1
ATOM 463 N N . PRO A 1 66 ? 31.953 37.779 94.300 1.00 41.79 99 PRO A N 1
ATOM 464 C CA . PRO A 1 66 ? 33.083 38.697 94.498 1.00 42.35 99 PRO A CA 1
ATOM 465 C C . PRO A 1 66 ? 32.651 40.118 94.866 1.00 41.21 99 PRO A C 1
ATOM 466 O O . PRO A 1 66 ? 33.404 40.835 95.526 1.00 48.25 99 PRO A O 1
ATOM 470 N N . LEU A 1 67 ? 31.453 40.515 94.449 1.00 33.76 100 LEU A N 1
ATOM 471 C CA . LEU A 1 67 ? 30.946 41.857 94.724 1.00 37.92 100 LEU A CA 1
ATOM 472 C C . LEU A 1 67 ? 30.737 42.107 96.217 1.00 41.64 100 LEU A C 1
ATOM 473 O O . LEU A 1 67 ? 30.682 43.255 96.657 1.00 41.37 100 LEU A O 1
ATOM 478 N N . LYS A 1 68 ? 30.623 41.033 96.992 1.00 37.84 101 LYS A N 1
ATOM 479 C CA . LYS A 1 68 ? 30.344 41.149 98.421 1.00 44.37 101 LYS A CA 1
ATOM 480 C C . LYS A 1 68 ? 31.584 41.508 99.235 1.00 46.84 101 LYS A C 1
ATOM 481 O O . LYS A 1 68 ? 31.475 41.896 100.397 1.00 51.21 101 LYS A O 1
ATOM 487 N N . GLU A 1 69 ? 32.759 41.371 98.627 1.00 47.97 102 GLU A N 1
ATOM 488 C CA . GLU A 1 69 ? 33.993 41.805 99.270 1.00 58.95 102 GLU A CA 1
ATOM 489 C C . GLU A 1 69 ? 33.966 43.320 99.460 1.00 52.82 102 GLU A C 1
ATOM 490 O O . GLU A 1 69 ? 33.595 44.063 98.549 1.00 40.78 102 GLU A O 1
ATOM 496 N N . LYS A 1 70 ? 34.362 43.766 100.648 1.00 50.41 103 LYS A N 1
ATOM 497 C CA . LYS A 1 70 ? 34.170 45.155 101.065 1.00 55.47 103 LYS A CA 1
ATOM 498 C C . LYS A 1 70 ? 34.906 46.178 100.200 1.00 53.65 103 LYS A C 1
ATOM 499 O O . LYS A 1 70 ? 34.534 47.351 100.176 1.00 55.35 103 LYS A O 1
ATOM 505 N N . LYS A 1 71 ? 35.941 45.740 99.490 1.00 46.98 104 LYS A N 1
ATOM 506 C CA . LYS A 1 71 ? 36.663 46.627 98.584 1.00 50.36 104 LYS A CA 1
ATOM 507 C C . LYS A 1 71 ? 35.754 47.091 97.446 1.00 47.64 104 LYS A C 1
ATOM 508 O O . LYS A 1 71 ? 35.949 48.164 96.876 1.00 56.79 104 LYS A O 1
ATOM 510 N N . ILE A 1 72 ? 34.758 46.270 97.127 1.00 39.92 105 ILE A N 1
ATOM 511 C CA . ILE A 1 72 ? 33.781 46.598 96.097 1.00 47.35 105 ILE A CA 1
ATOM 512 C C . ILE A 1 72 ? 32.445 46.996 96.721 1.00 48.54 105 ILE A C 1
ATOM 513 O O . ILE A 1 72 ? 31.846 48.005 96.347 1.00 37.77 105 ILE A O 1
ATOM 518 N N . TRP A 1 73 ? 31.993 46.195 97.679 1.00 36.63 106 TRP A N 1
ATOM 519 C CA . TRP A 1 73 ? 30.698 46.395 98.320 1.00 33.16 106 TRP A CA 1
ATOM 520 C C . TRP A 1 73 ? 30.583 47.767 98.983 1.00 35.96 106 TRP A C 1
ATOM 521 O O . TRP A 1 73 ? 29.527 48.397 98.944 1.00 38.87 106 TRP A O 1
ATOM 532 N N . GLU A 1 74 ? 31.679 48.230 99.574 1.00 37.68 107 GLU A N 1
ATOM 533 C CA . GLU A 1 74 ? 31.662 49.456 100.364 1.00 41.50 107 GLU A CA 1
ATOM 534 C C . GLU A 1 74 ? 32.257 50.664 99.639 1.00 46.95 107 GLU A C 1
ATOM 535 O O . GLU A 1 74 ? 31.935 51.804 99.970 1.00 45.40 107 GLU A O 1
ATOM 541 N N . ASN A 1 75 ? 33.117 50.420 98.654 1.00 49.16 108 ASN A N 1
ATOM 542 C CA . ASN A 1 75 ? 33.889 51.505 98.052 1.00 42.15 108 ASN A CA 1
ATOM 543 C C . ASN A 1 75 ? 33.664 51.728 96.555 1.00 42.88 108 ASN A C 1
ATOM 544 O O . ASN A 1 75 ? 33.998 52.790 96.032 1.00 50.96 108 ASN A O 1
ATOM 549 N N . SER A 1 76 ? 33.108 50.738 95.863 1.00 46.01 109 SER A N 1
ATOM 550 C CA . SER A 1 76 ? 32.913 50.856 94.418 1.00 52.55 109 SER A CA 1
ATOM 551 C C . SER A 1 76 ? 31.618 51.588 94.081 1.00 40.08 109 SER A C 1
ATOM 552 O O . SER A 1 76 ? 30.543 51.234 94.563 1.00 40.14 109 SER A O 1
ATOM 555 N N . LYS A 1 77 ? 31.737 52.601 93.229 1.00 38.55 110 LYS A N 1
ATOM 556 C CA . LYS A 1 77 ? 30.639 53.514 92.932 1.00 36.94 110 LYS A CA 1
ATOM 557 C C . LYS A 1 77 ? 29.973 53.224 91.588 1.00 43.13 110 LYS A C 1
ATOM 558 O O . LYS A 1 77 ? 30.641 52.884 90.611 1.00 55.70 110 LYS A O 1
ATOM 564 N N . PHE A 1 78 ? 28.651 53.361 91.548 1.00 37.08 111 PHE A N 1
ATOM 565 C CA . PHE A 1 78 ? 27.894 53.227 90.307 1.00 37.43 111 PHE A CA 1
ATOM 566 C C . PHE A 1 78 ? 26.821 54.308 90.238 1.00 50.16 111 PHE A C 1
ATOM 567 O O . PHE A 1 78 ? 26.263 54.697 91.264 1.00 61.66 111 PHE A O 1
ATOM 575 N N . PRO A 1 79 ? 26.532 54.807 89.027 1.00 55.83 112 PRO A N 1
ATOM 576 C CA . PRO A 1 79 ? 25.520 55.855 88.889 1.00 43.93 112 PRO A CA 1
ATOM 577 C C . PRO A 1 79 ? 24.115 55.271 88.849 1.00 43.82 112 PRO A C 1
ATOM 578 O O . PRO A 1 79 ? 23.943 54.105 88.492 1.00 44.09 112 PRO A O 1
ATOM 582 N N . THR A 1 80 ? 23.123 56.072 89.218 1.00 40.64 113 THR A N 1
ATOM 583 C CA . THR A 1 80 ? 21.738 55.625 89.182 1.00 38.84 113 THR A CA 1
ATOM 584 C C . THR A 1 80 ? 20.885 56.568 88.355 1.00 43.01 113 THR A C 1
ATOM 585 O O . THR A 1 80 ? 21.311 57.670 88.008 1.00 42.19 113 THR A O 1
ATOM 589 N N . ARG A 1 81 ? 19.674 56.130 88.042 1.00 44.92 114 ARG A N 1
ATOM 590 C CA . ARG A 1 81 ? 18.709 57.008 87.405 1.00 42.66 114 ARG A CA 1
ATOM 591 C C . ARG A 1 81 ? 17.408 57.006 88.192 1.00 38.04 114 ARG A C 1
ATOM 592 O O . ARG A 1 81 ? 17.151 56.097 88.982 1.00 39.86 114 ARG A O 1
ATOM 600 N N . ILE A 1 82 ? 16.601 58.040 87.988 1.00 46.24 115 ILE A N 1
ATOM 601 C CA . ILE A 1 82 ? 15.380 58.211 88.759 1.00 36.71 115 ILE A CA 1
ATOM 602 C C . ILE A 1 82 ? 14.159 57.761 87.970 1.00 41.94 115 ILE A C 1
ATOM 603 O O . ILE A 1 82 ? 13.954 58.170 86.828 1.00 39.59 115 ILE A O 1
ATOM 608 N N . GLN A 1 83 ? 13.358 56.902 88.589 1.00 43.88 116 GLN A N 1
ATOM 609 C CA . GLN A 1 83 ? 12.112 56.443 88.000 1.00 28.03 116 GLN A CA 1
ATOM 610 C C . GLN A 1 83 ? 10.923 56.970 88.787 1.00 50.65 116 GLN A C 1
ATOM 611 O O . GLN A 1 83 ? 10.867 56.839 90.013 1.00 41.51 116 GLN A O 1
ATOM 617 N N . PHE A 1 84 ? 9.979 57.572 88.073 1.00 42.10 117 PHE A N 1
ATOM 618 C CA . PHE A 1 84 ? 8.722 57.996 88.668 1.00 47.32 117 PHE A CA 1
ATOM 619 C C . PHE A 1 84 ? 7.656 56.956 88.353 1.00 43.34 117 PHE A C 1
ATOM 620 O O . PHE A 1 84 ? 7.047 56.981 87.284 1.00 42.29 117 PHE A O 1
ATOM 628 N N . ILE A 1 85 ? 7.453 56.039 89.295 1.00 39.52 118 ILE A N 1
ATOM 629 C CA . ILE A 1 85 ? 6.581 54.883 89.103 1.00 47.53 118 ILE A CA 1
ATOM 630 C C . ILE A 1 85 ? 5.153 55.291 88.755 1.00 46.07 118 ILE A C 1
ATOM 631 O O . ILE A 1 85 ? 4.459 54.597 88.011 1.00 51.02 118 ILE A O 1
ATOM 636 N N . ASP A 1 86 ? 4.729 56.431 89.286 1.00 38.50 119 ASP A N 1
ATOM 637 C CA . ASP A 1 86 ? 3.375 56.922 89.071 1.00 49.38 119 ASP A CA 1
ATOM 638 C C . ASP A 1 86 ? 3.157 57.432 87.646 1.00 47.21 119 ASP A C 1
ATOM 639 O O . ASP A 1 86 ? 2.021 57.656 87.232 1.00 46.63 119 ASP A O 1
ATOM 644 N N . LEU A 1 87 ? 4.246 57.608 86.902 1.00 46.14 120 LEU A N 1
ATOM 645 C CA . LEU A 1 87 ? 4.173 58.145 85.544 1.00 51.69 120 LEU A CA 1
ATOM 646 C C . LEU A 1 87 ? 4.503 57.110 84.469 1.00 48.20 120 LEU A C 1
ATOM 647 O O . LEU A 1 87 ? 4.514 57.432 83.281 1.00 53.29 120 LEU A O 1
ATOM 652 N N . LEU A 1 88 ? 4.770 55.875 84.882 1.00 45.59 121 LEU A N 1
ATOM 653 C CA . LEU A 1 88 ? 5.254 54.850 83.958 1.00 42.62 121 LEU A CA 1
ATOM 654 C C . LEU A 1 88 ? 4.227 54.462 82.895 1.00 46.74 121 LEU A C 1
ATOM 655 O O . LEU A 1 88 ? 4.590 54.156 81.759 1.00 54.41 121 LEU A O 1
ATOM 660 N N . GLN A 1 89 ? 2.950 54.475 83.262 1.00 47.27 122 GLN A N 1
ATOM 661 C CA . GLN A 1 89 ? 1.889 54.128 82.322 1.00 53.39 122 GLN A CA 1
ATOM 662 C C . GLN A 1 89 ? 1.071 55.347 81.914 1.00 59.35 122 GLN A C 1
ATOM 663 O O . GLN A 1 89 ? 0.813 55.568 80.731 1.00 63.03 122 GLN A O 1
ATOM 669 N N . ASN A 1 90 ? 0.664 56.134 82.903 1.00 66.23 123 ASN A N 1
ATOM 670 C CA . ASN A 1 90 ? -0.204 57.278 82.659 1.00 69.09 123 ASN A CA 1
ATOM 671 C C . ASN A 1 90 ? 0.533 58.606 82.791 1.00 79.72 123 ASN A C 1
ATOM 672 O O . ASN A 1 90 ? 0.883 59.026 83.894 1.00 89.47 123 ASN A O 1
ATOM 677 N N . ARG A 1 91 ? 0.766 59.260 81.657 1.00 72.97 124 ARG A N 1
ATOM 678 C CA . ARG A 1 91 ? 1.420 60.564 81.641 1.00 65.39 124 ARG A CA 1
ATOM 679 C C . ARG A 1 91 ? 1.052 61.343 80.382 1.00 62.92 124 ARG A C 1
ATOM 680 O O . ARG A 1 91 ? 0.332 60.841 79.519 1.00 78.70 124 ARG A O 1
ATOM 688 N N . PHE A 1 136 ? 10.286 62.458 77.803 1.00 76.19 169 PHE A N 1
ATOM 689 C CA . PHE A 1 136 ? 10.268 61.696 79.046 1.00 83.78 169 PHE A CA 1
ATOM 690 C C . PHE A 1 136 ? 11.333 60.606 79.040 1.00 98.10 169 PHE A C 1
ATOM 691 O O . PHE A 1 136 ? 11.446 59.834 78.088 1.00 103.94 169 PHE A O 1
ATOM 699 N N . GLY A 1 137 ? 12.105 60.551 80.118 1.00 93.68 170 GLY A N 1
ATOM 700 C CA . GLY A 1 137 ? 13.120 59.531 80.293 1.00 84.02 170 GLY A CA 1
ATOM 701 C C . GLY A 1 137 ? 13.537 59.492 81.747 1.00 85.71 170 GLY A C 1
ATOM 702 O O . GLY A 1 137 ? 13.070 60.300 82.552 1.00 81.69 170 GLY A O 1
ATOM 703 N N . PHE A 1 138 ? 14.412 58.557 82.094 1.00 85.11 171 PHE A N 1
ATOM 704 C CA . PHE A 1 138 ? 14.877 58.449 83.470 1.00 77.76 171 PHE A CA 1
ATOM 705 C C . PHE A 1 138 ? 16.080 59.365 83.703 1.00 73.63 171 PHE A C 1
ATOM 706 O O . PHE A 1 138 ? 17.151 59.166 83.124 1.00 65.98 171 PHE A O 1
ATOM 714 N N . GLN A 1 139 ? 15.877 60.379 84.542 1.00 72.04 172 GLN A N 1
ATOM 715 C CA . GLN A 1 139 ? 16.884 61.397 84.838 1.00 66.84 172 GLN A CA 1
ATOM 716 C C . GLN A 1 139 ? 18.027 60.854 85.697 1.00 61.72 172 GLN A C 1
ATOM 717 O O . GLN A 1 139 ? 17.883 59.814 86.329 1.00 63.68 172 GLN A O 1
ATOM 723 N N . THR A 1 140 ? 19.167 61.545 85.679 1.00 60.07 173 THR A N 1
ATOM 724 C CA . THR A 1 140 ? 20.312 61.213 86.524 1.00 54.03 173 THR A CA 1
ATOM 725 C C . THR A 1 140 ? 19.972 61.202 88.015 1.00 54.35 173 THR A C 1
ATOM 726 O O . THR A 1 140 ? 19.382 62.150 88.529 1.00 51.15 173 THR A O 1
ATOM 730 N N . GLY A 1 141 ? 20.355 60.130 88.705 1.00 58.82 174 GLY A N 1
ATOM 731 C CA . GLY A 1 141 ? 20.218 60.056 90.150 1.00 47.96 174 GLY A CA 1
ATOM 732 C C . GLY A 1 141 ? 21.574 60.165 90.826 1.00 45.86 174 GLY A C 1
ATOM 733 O O . GLY A 1 141 ? 22.583 60.374 90.154 1.00 47.68 174 GLY A O 1
ATOM 734 N N . PRO A 1 142 ? 21.609 60.025 92.160 1.00 48.25 175 PRO A N 1
ATOM 735 C CA . PRO A 1 142 ? 22.874 60.116 92.898 1.00 39.98 175 PRO A CA 1
ATOM 736 C C . PRO A 1 142 ? 23.747 58.879 92.705 1.00 40.71 175 PRO A C 1
ATOM 737 O O . PRO A 1 142 ? 23.244 57.835 92.290 1.00 45.31 175 PRO A O 1
ATOM 741 N N . ASP A 1 143 ? 25.039 58.999 92.998 1.00 39.73 176 ASP A N 1
ATOM 742 C CA . ASP A 1 143 ? 25.938 57.851 92.952 1.00 46.21 176 ASP A CA 1
ATOM 743 C C . ASP A 1 143 ? 25.779 57.007 94.211 1.00 42.87 176 ASP A C 1
ATOM 744 O O . ASP A 1 143 ? 25.558 57.537 95.299 1.00 37.18 176 ASP A O 1
ATOM 749 N N . PHE A 1 144 ? 25.898 55.693 94.057 1.00 34.26 177 PHE A N 1
ATOM 750 C CA . PHE A 1 144 ? 25.717 54.771 95.170 1.00 37.78 177 PHE A CA 1
ATOM 751 C C . PHE A 1 144 ? 26.814 53.718 95.237 1.00 46.44 177 PHE A C 1
ATOM 752 O O . PHE A 1 144 ? 27.452 53.402 94.233 1.00 38.73 177 PHE A O 1
ATOM 760 N N . THR A 1 145 ? 27.030 53.185 96.433 1.00 33.89 178 THR A N 1
ATOM 761 C CA . THR A 1 145 ? 27.715 51.911 96.583 1.00 34.77 178 THR A CA 1
ATOM 762 C C . THR A 1 145 ? 26.636 50.882 96.886 1.00 35.07 178 THR A C 1
ATOM 763 O O . THR A 1 145 ? 25.492 51.248 97.152 1.00 38.86 178 THR A O 1
ATOM 767 N N . LEU A 1 146 ? 26.987 49.603 96.836 1.00 31.93 179 LEU A N 1
ATOM 768 C CA . LEU A 1 146 ? 26.016 48.549 97.102 1.00 36.25 179 LEU A CA 1
ATOM 769 C C . LEU A 1 146 ? 25.536 48.609 98.550 1.00 31.71 179 LEU A C 1
ATOM 770 O O . LEU A 1 146 ? 24.350 48.415 98.833 1.00 31.64 179 LEU A O 1
ATOM 775 N N . ALA A 1 147 ? 26.463 48.895 99.458 1.00 33.47 180 ALA A N 1
ATOM 776 C CA . ALA A 1 147 ? 26.141 49.053 100.871 1.00 43.23 180 ALA A CA 1
ATOM 777 C C . ALA A 1 147 ? 25.178 50.218 101.086 1.00 38.83 180 ALA A C 1
ATOM 778 O O . ALA A 1 147 ? 24.143 50.073 101.746 1.00 47.12 180 ALA A O 1
ATOM 780 N N . ALA A 1 148 ? 25.527 51.368 100.518 1.00 36.96 181 ALA A N 1
ATOM 781 C CA . ALA A 1 148 ? 24.715 52.573 100.642 1.00 39.67 181 ALA A CA 1
ATOM 782 C C . ALA A 1 148 ? 23.327 52.375 100.044 1.00 36.21 181 ALA A C 1
ATOM 783 O O . ALA A 1 148 ? 22.327 52.814 100.613 1.00 35.74 181 ALA A O 1
ATOM 785 N N . PHE A 1 149 ? 23.272 51.706 98.897 1.00 27.47 182 PHE A N 1
ATOM 786 C CA . PHE A 1 149 ? 22.010 51.498 98.199 1.00 30.46 182 PHE A CA 1
ATOM 787 C C . PHE A 1 149 ? 21.117 50.518 98.955 1.00 29.37 182 PHE A C 1
ATOM 788 O O . PHE A 1 149 ? 19.898 50.695 99.014 1.00 35.33 182 PHE A O 1
ATOM 796 N N . GLN A 1 150 ? 21.724 49.485 99.532 1.00 29.03 183 GLN A N 1
ATOM 797 C CA . GLN A 1 150 ? 20.980 48.538 100.354 1.00 41.45 183 GLN A CA 1
ATOM 798 C C . GLN A 1 150 ? 20.410 49.250 101.577 1.00 45.31 183 GLN A C 1
ATOM 799 O O . GLN A 1 150 ? 19.244 49.054 101.946 1.00 37.34 183 GLN A O 1
ATOM 805 N N . LYS A 1 151 ? 21.243 50.087 102.190 1.00 38.60 184 LYS A N 1
ATOM 806 C CA . LYS A 1 151 ? 20.835 50.875 103.348 1.00 44.51 184 LYS A CA 1
ATOM 807 C C . LYS A 1 151 ? 19.643 51.775 103.017 1.00 37.45 184 LYS A C 1
ATOM 808 O O . LYS A 1 151 ? 18.649 51.810 103.757 1.00 41.73 184 LYS A O 1
ATOM 814 N N . TYR A 1 152 ? 19.735 52.490 101.899 1.00 40.04 185 TYR A N 1
ATOM 815 C CA . TYR A 1 152 ? 18.638 53.358 101.494 1.00 38.78 185 TYR A CA 1
ATOM 816 C C . TYR A 1 152 ? 17.385 52.561 101.150 1.00 39.48 185 TYR A C 1
ATOM 817 O O . TYR A 1 152 ? 16.275 53.041 101.356 1.00 44.31 185 TYR A O 1
ATOM 826 N N . ASP A 1 153 ? 17.553 51.355 100.614 1.00 39.48 186 ASP A N 1
ATOM 827 C CA . ASP A 1 153 ? 16.395 50.519 100.318 1.00 32.04 186 ASP A CA 1
ATOM 828 C C . ASP A 1 153 ? 15.689 50.119 101.607 1.00 35.55 186 ASP A C 1
ATOM 829 O O . ASP A 1 153 ? 14.458 50.107 101.674 1.00 35.75 186 ASP A O 1
ATOM 834 N N . GLU A 1 154 ? 16.475 49.793 102.629 1.00 29.12 187 GLU A N 1
ATOM 835 C CA . GLU A 1 154 ? 15.915 49.481 103.939 1.00 37.60 187 GLU A CA 1
ATOM 836 C C . GLU A 1 154 ? 15.138 50.676 104.484 1.00 48.05 187 GLU A C 1
ATOM 837 O O . GLU A 1 154 ? 13.983 50.537 104.914 1.00 45.78 187 GLU A O 1
ATOM 843 N N . TYR A 1 155 ? 15.772 51.847 104.448 1.00 40.83 188 TYR A N 1
ATOM 844 C CA . TYR A 1 155 ? 15.129 53.080 104.898 1.00 34.28 188 TYR A CA 1
ATOM 845 C C . TYR A 1 155 ? 13.799 53.315 104.184 1.00 44.12 188 TYR A C 1
ATOM 846 O O . TYR A 1 155 ? 12.767 53.561 104.819 1.00 56.49 188 TYR A O 1
ATOM 855 N N . PHE A 1 156 ? 13.826 53.210 102.881 1.00 40.79 189 PHE A N 1
ATOM 856 C CA . PHE A 1 156 ? 12.664 53.418 102.076 1.00 39.61 189 PHE A CA 1
ATOM 857 C C . PHE A 1 156 ? 11.525 52.476 102.399 1.00 36.27 189 PHE A C 1
ATOM 858 O O . PHE A 1 156 ? 10.418 52.889 102.502 1.00 35.90 189 PHE A O 1
ATOM 866 N N . LYS A 1 157 ? 11.814 51.200 102.522 1.00 37.35 190 LYS A N 1
ATOM 867 C CA . LYS A 1 157 ? 10.805 50.219 102.812 1.00 44.89 190 LYS A CA 1
ATOM 868 C C . LYS A 1 157 ? 10.160 50.427 104.166 1.00 46.57 190 LYS A C 1
ATOM 869 O O . LYS A 1 157 ? 8.981 50.311 104.282 1.00 43.34 190 LYS A O 1
ATOM 875 N N . GLU A 1 158 ? 10.953 50.735 105.174 1.00 48.14 191 GLU A N 1
ATOM 876 C CA . GLU A 1 158 ? 10.433 51.033 106.491 1.00 51.37 191 GLU A CA 1
ATOM 877 C C . GLU A 1 158 ? 9.568 52.283 106.527 1.00 54.44 191 GLU A C 1
ATOM 878 O O . GLU A 1 158 ? 8.532 52.262 107.120 1.00 52.37 191 GLU A O 1
ATOM 884 N N . CYS A 1 159 ? 9.978 53.347 105.866 1.00 44.98 192 CYS A N 1
ATOM 885 C CA . CYS A 1 159 ? 9.125 54.507 105.741 1.00 53.36 192 CYS A CA 1
ATOM 886 C C . CYS A 1 159 ? 7.869 54.253 104.951 1.00 53.95 192 CYS A C 1
ATOM 887 O O . CYS A 1 159 ? 6.813 54.706 105.322 1.00 49.97 192 CYS A O 1
ATOM 890 N N . TYR A 1 160 ? 7.998 53.561 103.841 1.00 42.21 193 TYR A N 1
ATOM 891 C CA . TYR A 1 160 ? 6.877 53.306 102.968 1.00 46.53 193 TYR A CA 1
ATOM 892 C C . TYR A 1 160 ? 5.796 52.380 103.467 1.00 46.84 193 TYR A C 1
ATOM 893 O O . TYR A 1 160 ? 4.645 52.599 103.235 1.00 46.07 193 TYR A O 1
ATOM 902 N N . PHE A 1 161 ? 6.198 51.314 104.114 1.00 45.27 194 PHE A N 1
ATOM 903 C CA . PHE A 1 161 ? 5.284 50.263 104.457 1.00 41.42 194 PHE A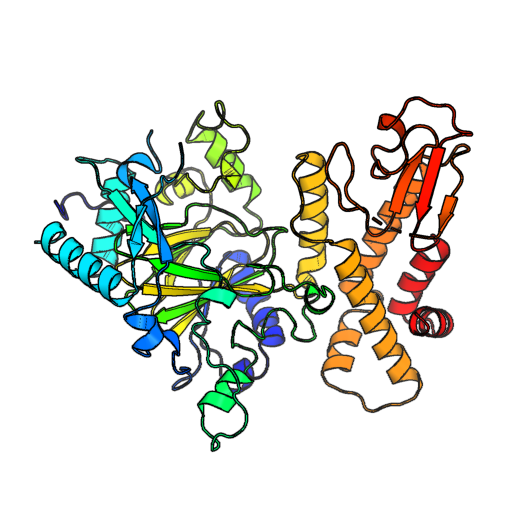 CA 1
ATOM 904 C C . PHE A 1 161 ? 4.913 50.224 105.920 1.00 49.96 194 PHE A C 1
ATOM 905 O O . PHE A 1 161 ? 4.350 49.277 106.362 1.00 64.01 194 PHE A O 1
ATOM 913 N N . GLN A 1 162 ? 5.249 51.248 106.672 1.00 63.06 195 GLN A N 1
ATOM 914 C CA . GLN A 1 162 ? 4.814 51.338 108.057 1.00 79.99 195 GLN A CA 1
ATOM 915 C C . GLN A 1 162 ? 4.423 52.752 108.428 1.00 71.21 195 GLN A C 1
ATOM 916 O O . GLN A 1 162 ? 5.207 53.472 109.015 1.00 68.49 195 GLN A O 1
ATOM 922 N N . PRO A 1 179 ? 5.930 42.552 104.710 1.00 60.95 212 PRO A N 1
ATOM 923 C CA . PRO A 1 179 ? 5.365 42.758 103.374 1.00 65.84 212 PRO A CA 1
ATOM 924 C C . PRO A 1 179 ? 5.852 41.712 102.375 1.00 61.93 212 PRO A C 1
ATOM 925 O O . PRO A 1 179 ? 7.028 41.706 102.008 1.00 61.54 212 PRO A O 1
ATOM 929 N N . LYS A 1 180 ? 4.950 40.839 101.940 1.00 55.37 213 LYS A N 1
ATOM 930 C CA . LYS A 1 180 ? 5.311 39.751 101.039 1.00 56.51 213 LYS A CA 1
ATOM 931 C C . LYS A 1 180 ? 5.236 40.185 99.576 1.00 50.42 213 LYS A C 1
ATOM 932 O O . LYS A 1 180 ? 4.824 41.305 99.273 1.00 46.66 213 LYS A O 1
ATOM 938 N N . VAL A 1 181 ? 5.637 39.287 98.679 1.00 46.32 214 VAL A N 1
ATOM 939 C CA . VAL A 1 181 ? 5.758 39.597 97.256 1.00 34.74 214 VAL A CA 1
ATOM 940 C C . VAL A 1 181 ? 4.453 40.101 96.634 1.00 42.90 214 VAL A C 1
ATOM 941 O O . VAL A 1 181 ? 4.453 41.079 95.887 1.00 49.30 214 VAL A O 1
ATOM 945 N N . LYS A 1 182 ? 3.342 39.449 96.956 1.00 48.09 215 LYS A N 1
ATOM 946 C CA . LYS A 1 182 ? 2.059 39.788 96.345 1.00 50.51 215 LYS A CA 1
ATOM 947 C C . LYS A 1 182 ? 1.513 41.133 96.830 1.00 48.43 215 LYS A C 1
ATOM 948 O O . LYS A 1 182 ? 0.850 41.850 96.073 1.00 62.38 215 LYS A O 1
ATOM 954 N N . ASP A 1 183 ? 1.796 41.475 98.084 1.00 42.40 216 ASP A N 1
ATOM 955 C CA . ASP A 1 183 ? 1.476 42.803 98.598 1.00 45.18 216 ASP A CA 1
ATOM 956 C C . ASP A 1 183 ? 2.226 43.859 97.792 1.00 47.63 216 ASP A C 1
ATOM 957 O O . ASP A 1 183 ? 1.641 44.840 97.325 1.00 46.91 216 ASP A O 1
ATOM 962 N N . LEU A 1 184 ? 3.527 43.636 97.633 1.00 37.13 217 LEU A N 1
ATOM 963 C CA . LEU A 1 184 ? 4.394 44.520 96.864 1.00 41.49 217 LEU A CA 1
ATOM 964 C C . LEU A 1 184 ? 3.911 44.679 95.426 1.00 38.97 217 LEU A C 1
ATOM 965 O O . LEU A 1 184 ? 3.951 45.774 94.871 1.00 42.80 217 LEU A O 1
ATOM 970 N N . GLU A 1 185 ? 3.452 43.582 94.832 1.00 37.60 218 GLU A N 1
ATOM 971 C CA . GLU A 1 185 ? 2.945 43.600 93.465 1.00 37.21 218 GLU A CA 1
ATOM 972 C C . GLU A 1 185 ? 1.670 44.439 93.372 1.00 34.70 218 GLU A C 1
ATOM 973 O O . GLU A 1 185 ? 1.544 45.317 92.503 1.00 41.25 218 GLU A O 1
ATOM 979 N N . GLY A 1 186 ? 0.736 44.171 94.283 1.00 40.05 219 GLY A N 1
ATOM 980 C CA . GLY A 1 186 ? -0.509 44.917 94.349 1.00 37.81 219 GLY A CA 1
ATOM 981 C C . GLY A 1 186 ? -0.296 46.411 94.515 1.00 44.87 219 GLY A C 1
ATOM 982 O O . GLY A 1 186 ? -0.945 47.222 93.847 1.00 47.42 219 GLY A O 1
ATOM 983 N N . GLU A 1 187 ? 0.627 46.778 95.399 1.00 40.92 220 GLU A N 1
ATOM 984 C CA . GLU A 1 187 ? 0.931 48.185 95.637 1.00 37.78 220 GLU A CA 1
ATOM 985 C C . GLU A 1 187 ? 1.626 48.819 94.435 1.00 39.42 220 GLU A C 1
ATOM 986 O O . GLU A 1 187 ? 1.310 49.947 94.055 1.00 43.29 220 GLU A O 1
ATOM 992 N N . TYR A 1 188 ? 2.570 48.091 93.843 1.00 39.43 221 TYR A N 1
ATOM 993 C CA . TYR A 1 188 ? 3.279 48.563 92.658 1.00 35.22 221 TYR A CA 1
ATOM 994 C C . TYR A 1 188 ? 2.290 48.939 91.568 1.00 42.16 221 TYR A C 1
ATOM 995 O O . TYR A 1 188 ? 2.311 50.060 91.039 1.00 42.42 221 TYR A O 1
ATOM 1004 N N . TRP A 1 189 ? 1.406 48.004 91.242 1.00 40.02 222 TRP A N 1
ATOM 1005 C CA . TRP A 1 189 ? 0.441 48.265 90.187 1.00 35.72 222 TRP A CA 1
ATOM 1006 C C . TRP A 1 189 ? -0.611 49.282 90.620 1.00 41.73 222 TRP A C 1
ATOM 1007 O O . TRP A 1 189 ? -1.209 49.941 89.775 1.00 42.85 222 TRP A O 1
ATOM 1018 N N . ARG A 1 190 ? -0.826 49.433 91.925 1.00 41.92 223 ARG A N 1
ATOM 1019 C CA . ARG A 1 190 ? -1.693 50.511 92.392 1.00 45.47 223 ARG A CA 1
ATOM 1020 C C . ARG A 1 190 ? -1.073 51.865 92.058 1.00 47.15 223 ARG A C 1
ATOM 1021 O O . ARG A 1 190 ? -1.762 52.782 91.610 1.00 48.93 223 ARG A O 1
ATOM 1029 N N . ILE A 1 191 ? 0.233 51.981 92.281 1.00 39.06 224 ILE A N 1
ATOM 1030 C CA . ILE A 1 191 ? 0.960 53.209 91.979 1.00 44.12 224 ILE A CA 1
ATOM 1031 C C . ILE A 1 191 ? 0.964 53.489 90.482 1.00 40.45 224 ILE A C 1
ATOM 1032 O O . ILE A 1 191 ? 0.725 54.617 90.052 1.00 53.28 224 ILE A O 1
ATOM 1037 N N . VAL A 1 192 ? 1.234 52.456 89.689 1.00 47.93 225 VAL A N 1
ATOM 1038 C CA . VAL A 1 192 ? 1.294 52.619 88.239 1.00 41.54 225 VAL A CA 1
ATOM 1039 C C . VAL A 1 192 ? -0.065 52.980 87.626 1.00 54.13 225 VAL A C 1
ATOM 1040 O O . VAL A 1 192 ? -0.164 53.905 86.819 1.00 59.22 225 VAL A O 1
ATOM 1044 N N . GLU A 1 193 ? -1.109 52.261 88.025 1.00 47.24 226 GLU A N 1
ATOM 1045 C CA . GLU A 1 193 ? -2.418 52.392 87.387 1.00 51.85 226 GLU A CA 1
ATOM 1046 C C . GLU A 1 193 ? -3.216 53.610 87.847 1.00 59.27 226 GLU A C 1
ATOM 1047 O O . GLU A 1 193 ? -3.839 54.296 87.036 1.00 66.83 226 GLU A O 1
ATOM 1053 N N . GLN A 1 194 ? -3.203 53.870 89.149 1.00 60.88 227 GLN A N 1
ATOM 1054 C CA . GLN A 1 194 ? -4.045 54.908 89.731 1.00 70.25 227 GLN A CA 1
ATOM 1055 C C . GLN A 1 194 ? -3.348 55.594 90.901 1.00 81.62 227 GLN A C 1
ATOM 1056 O O . GLN A 1 194 ? -3.732 55.425 92.058 1.00 84.70 227 GLN A O 1
ATOM 1062 N N . ALA A 1 195 ? -2.326 56.381 90.583 1.00 85.99 228 ALA A N 1
ATOM 1063 C CA . ALA A 1 195 ? -1.463 56.978 91.596 1.00 83.45 228 ALA A CA 1
ATOM 1064 C C . ALA A 1 195 ? -2.167 58.011 92.469 1.00 76.96 228 ALA A C 1
ATO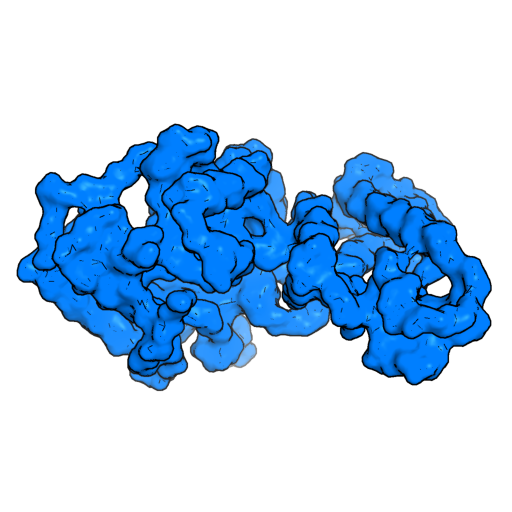M 1065 O O . ALA A 1 195 ? -2.752 58.972 91.970 1.00 70.29 228 ALA A O 1
ATOM 1067 N N . THR A 1 196 ? -2.094 57.802 93.780 1.00 78.46 229 THR A N 1
ATOM 1068 C CA . THR A 1 196 ? -2.567 58.784 94.746 1.00 101.73 229 THR A CA 1
ATOM 1069 C C . THR A 1 196 ? -1.504 59.862 94.927 1.00 101.17 229 THR A C 1
ATOM 1070 O O . THR A 1 196 ? -1.811 61.053 94.995 1.00 107.19 229 THR A O 1
ATOM 1074 N N . ASP A 1 197 ? -0.247 59.433 94.986 1.00 86.01 230 ASP A N 1
ATOM 1075 C CA . ASP A 1 197 ? 0.869 60.350 95.171 1.00 76.91 230 ASP A CA 1
ATOM 1076 C C . ASP A 1 197 ? 2.056 59.984 94.288 1.00 66.34 230 ASP A C 1
ATOM 1077 O O . ASP A 1 197 ? 2.068 58.932 93.648 1.00 60.84 230 ASP A O 1
ATOM 1082 N N . GLU A 1 198 ? 3.057 60.858 94.258 1.00 63.12 231 GLU A N 1
ATOM 1083 C CA . GLU A 1 198 ? 4.259 60.596 93.481 1.00 62.06 231 GLU A CA 1
ATOM 1084 C C . GLU A 1 198 ? 5.181 59.645 94.230 1.00 60.91 231 GLU A C 1
ATOM 1085 O O . GLU A 1 198 ? 5.395 59.781 95.436 1.00 61.17 231 GLU A O 1
ATOM 1091 N N . VAL A 1 199 ? 5.718 58.676 93.500 1.00 45.93 232 VAL A N 1
ATOM 1092 C CA . VAL A 1 199 ? 6.672 57.725 94.050 1.00 43.91 232 VAL A CA 1
ATOM 1093 C C . VAL A 1 199 ? 7.896 57.656 93.150 1.00 50.13 232 VAL A C 1
ATOM 1094 O O . VAL A 1 199 ? 7.800 57.268 91.985 1.00 54.06 232 VAL A O 1
ATOM 1098 N N . GLU A 1 200 ? 9.046 58.046 93.685 1.00 45.30 233 GLU A N 1
ATOM 1099 C CA . GLU A 1 200 ? 10.280 57.995 92.918 1.00 46.17 233 GLU A CA 1
ATOM 1100 C C . GLU A 1 200 ? 11.242 56.991 93.532 1.00 44.92 233 GLU A C 1
ATOM 1101 O O . GLU A 1 200 ? 11.348 56.888 94.755 1.00 46.94 233 GLU A O 1
ATOM 1107 N N . VAL A 1 201 ? 11.924 56.233 92.680 1.00 37.37 234 VAL A N 1
ATOM 1108 C CA . VAL A 1 201 ? 12.926 55.281 93.149 1.00 44.56 234 VAL A CA 1
ATOM 1109 C C . VAL A 1 201 ? 14.167 55.347 92.269 1.00 43.38 234 VAL A C 1
ATOM 1110 O O . VAL A 1 201 ? 14.128 55.897 91.172 1.00 41.38 234 VAL A O 1
ATOM 1114 N N . TYR A 1 202 ? 15.269 54.786 92.753 1.00 32.16 235 TYR A N 1
ATOM 1115 C CA . TYR A 1 202 ? 16.516 54.802 92.001 1.00 39.46 235 TYR A CA 1
ATOM 1116 C C . TYR A 1 202 ? 16.777 53.451 91.345 1.00 44.57 235 TYR A C 1
ATOM 1117 O O . TYR A 1 202 ? 16.384 52.410 91.869 1.00 41.24 235 TYR A O 1
ATOM 1126 N N . TYR A 1 203 ? 17.437 53.474 90.191 1.00 35.17 236 TYR A N 1
ATOM 1127 C CA . TYR A 1 203 ? 17.774 52.244 89.486 1.00 42.11 236 TYR A CA 1
ATOM 1128 C C . TYR A 1 203 ? 19.188 52.307 88.919 1.00 36.46 236 TYR A C 1
ATOM 1129 O O . TYR A 1 203 ? 19.531 53.230 88.177 1.00 43.72 236 TYR A O 1
ATOM 1138 N N . GLY A 1 204 ? 20.008 51.329 89.284 1.00 30.60 237 GLY A N 1
ATOM 1139 C CA . GLY A 1 204 ? 21.330 51.187 88.705 1.00 48.89 237 GLY A CA 1
ATOM 1140 C C . GLY A 1 204 ? 21.283 50.140 87.610 1.00 48.11 237 GLY A C 1
ATOM 1141 O O . GLY A 1 204 ? 21.386 48.943 87.881 1.00 60.63 237 GLY A O 1
ATOM 1142 N N . ALA A 1 205 ? 21.115 50.587 86.371 1.00 52.07 238 ALA A N 1
ATOM 1143 C CA . ALA A 1 205 ? 20.922 49.668 85.255 1.00 62.15 238 ALA A CA 1
ATOM 1144 C C . ALA A 1 205 ? 22.063 49.733 84.246 1.00 51.04 238 ALA A C 1
ATOM 1145 O O . ALA A 1 205 ? 22.775 50.733 84.163 1.00 45.03 238 ALA A O 1
ATOM 1147 N N . ASP A 1 206 ? 22.218 48.650 83.487 1.00 60.69 239 ASP A N 1
ATOM 1148 C CA . ASP A 1 206 ? 23.227 48.541 82.434 1.00 57.96 239 ASP A CA 1
ATOM 1149 C C . ASP A 1 206 ? 24.631 48.871 82.929 1.00 49.50 239 ASP A C 1
ATOM 1150 O O . ASP A 1 206 ? 25.420 49.491 82.216 1.00 59.19 239 ASP A O 1
ATOM 1155 N N . LEU A 1 207 ? 24.935 48.459 84.155 1.00 45.12 240 LEU A N 1
ATOM 1156 C CA . LEU A 1 207 ? 26.279 48.615 84.693 1.00 47.44 240 LEU A CA 1
ATOM 1157 C C . LEU A 1 207 ? 27.198 47.606 84.009 1.00 48.88 240 LEU A C 1
ATOM 1158 O O . LEU A 1 207 ? 26.822 46.450 83.814 1.00 45.03 240 LEU A O 1
ATOM 1163 N N . GLU A 1 208 ? 28.396 48.045 83.640 1.00 43.14 241 GLU A N 1
ATOM 1164 C CA . GLU A 1 208 ? 29.328 47.195 82.902 1.00 55.75 241 GLU A CA 1
ATOM 1165 C C . GLU A 1 208 ? 30.216 46.386 83.836 1.00 52.07 241 GLU A C 1
ATOM 1166 O O . GLU A 1 208 ? 30.999 46.951 84.589 1.00 46.10 241 GLU A O 1
ATOM 1172 N N . THR A 1 209 ? 30.135 45.063 83.770 1.00 46.67 242 THR A N 1
ATOM 1173 C CA . THR A 1 209 ? 30.898 44.246 84.702 1.00 51.64 242 THR A CA 1
ATOM 1174 C C . THR A 1 209 ? 32.415 44.332 84.507 1.00 66.05 242 THR A C 1
ATOM 1175 O O . THR A 1 209 ? 33.163 43.752 85.289 1.00 69.45 242 THR A O 1
ATOM 1179 N N . LYS A 1 210 ? 32.868 45.052 83.482 1.00 57.70 243 LYS A N 1
ATOM 1180 C CA . LYS A 1 210 ? 34.300 45.167 83.207 1.00 66.78 243 LYS A CA 1
ATOM 1181 C C . LYS A 1 210 ? 35.000 46.110 84.180 1.00 72.17 243 LYS A C 1
ATOM 1182 O O . LYS A 1 210 ? 36.086 45.808 84.663 1.00 66.97 243 LYS A O 1
ATOM 1188 N N . LYS A 1 211 ? 34.374 47.245 84.467 1.00 83.69 244 LYS A N 1
ATOM 1189 C CA . LYS A 1 211 ? 34.925 48.232 85.382 1.00 84.48 244 LYS A CA 1
ATOM 1190 C C . LYS A 1 211 ? 34.662 47.785 86.817 1.00 72.56 244 LYS A C 1
ATOM 1191 O O . LYS A 1 211 ? 35.576 47.719 87.642 1.00 70.59 244 LYS A O 1
ATOM 1197 N N . PHE A 1 212 ? 33.390 47.508 87.110 1.00 60.51 245 PHE A N 1
ATOM 1198 C CA . PHE A 1 212 ? 32.911 47.236 88.472 1.00 46.46 245 PHE A CA 1
ATOM 1199 C C . PHE A 1 212 ? 33.301 45.850 88.982 1.00 44.63 245 PHE A C 1
ATOM 1200 O O . PHE A 1 212 ? 33.639 45.664 90.159 1.00 55.65 245 PHE A O 1
ATOM 1208 N N . GLY A 1 213 ? 33.233 44.875 88.083 1.00 55.61 246 GLY A N 1
ATOM 1209 C CA . GLY A 1 213 ? 33.440 43.490 88.454 1.00 50.90 246 GLY A CA 1
ATOM 1210 C C . GLY A 1 213 ? 32.183 42.684 88.201 1.00 47.91 246 GLY A C 1
ATOM 1211 O O . GLY A 1 213 ? 31.080 43.230 88.157 1.00 39.67 246 GLY A O 1
ATOM 1212 N N . SER A 1 214 ? 32.347 41.378 88.028 1.00 46.21 247 SER A N 1
ATOM 1213 C CA . SER A 1 214 ? 31.210 40.499 87.788 1.00 36.12 247 SER A CA 1
ATOM 1214 C C . SER A 1 214 ? 30.702 39.914 89.098 1.00 29.48 247 SER A C 1
ATOM 1215 O O . SER A 1 214 ? 31.424 39.886 90.094 1.00 37.87 247 SER A O 1
ATOM 1218 N N . GLY A 1 215 ? 29.455 39.453 89.096 1.00 39.89 248 GLY A N 1
ATOM 1219 C CA . GLY A 1 215 ? 28.895 38.785 90.255 1.00 29.55 248 GLY A CA 1
ATOM 1220 C C . GLY A 1 215 ? 29.381 37.350 90.331 1.00 40.38 248 GLY A C 1
ATOM 1221 O O . GLY A 1 215 ? 29.258 36.694 91.365 1.00 38.39 248 GLY A O 1
ATOM 1222 N N . PHE A 1 216 ? 29.931 36.865 89.221 1.00 34.28 249 PHE A N 1
ATOM 1223 C CA . PHE A 1 216 ? 30.479 35.515 89.151 1.00 39.94 249 PHE A CA 1
ATOM 1224 C C . PHE A 1 216 ? 31.985 35.522 89.381 1.00 34.98 249 PHE A C 1
ATOM 1225 O O . PHE A 1 216 ? 32.665 36.484 89.027 1.00 43.90 249 PHE A O 1
ATOM 1233 N N . PRO A 1 217 ? 32.512 34.443 89.978 1.00 42.25 250 PRO A N 1
ATOM 1234 C CA . PRO A 1 217 ? 33.952 34.341 90.233 1.00 31.28 250 PRO A CA 1
ATOM 1235 C C . PRO A 1 217 ? 34.762 34.259 88.944 1.00 38.09 250 PRO A C 1
ATOM 1236 O O . PRO A 1 217 ? 34.262 33.772 87.929 1.00 37.96 250 PRO A O 1
ATOM 1240 N N . LYS A 1 218 ? 35.999 34.742 88.994 1.00 41.71 251 LYS A N 1
ATOM 1241 C CA . LYS A 1 218 ? 36.934 34.609 87.884 1.00 45.63 251 LYS A CA 1
ATOM 1242 C C . LYS A 1 218 ? 38.124 33.782 88.340 1.00 40.48 251 LYS A C 1
ATOM 1243 O O . LYS A 1 218 ? 38.463 33.785 89.522 1.00 38.40 251 LYS A O 1
ATOM 1249 N N . TYR A 1 219 ? 38.759 33.072 87.414 1.00 56.64 252 TYR A N 1
ATOM 1250 C CA . TYR A 1 219 ? 39.941 32.299 87.771 1.00 47.62 252 TYR A CA 1
ATOM 1251 C C . TYR A 1 219 ? 41.122 33.221 88.044 1.00 42.03 252 TYR A C 1
ATOM 1252 O O . TYR A 1 219 ? 41.407 34.129 87.264 1.00 40.87 252 TYR A O 1
ATOM 1261 N N . LYS A 1 220 ? 41.803 32.981 89.159 1.00 44.72 253 LYS A N 1
ATOM 1262 C CA . LYS A 1 220 ? 42.995 33.740 89.513 1.00 44.02 253 LYS A CA 1
ATOM 1263 C C . LYS A 1 220 ? 44.165 32.796 89.769 1.00 52.78 253 LYS A C 1
ATOM 1264 O O . LYS A 1 220 ? 44.107 31.962 90.672 1.00 51.02 253 LYS A O 1
ATOM 1270 N N . PRO A 1 221 ? 45.235 32.922 88.968 1.00 55.14 254 PRO A N 1
ATOM 1271 C CA . PRO A 1 221 ? 46.404 32.046 89.097 1.00 52.23 254 PRO A CA 1
ATOM 1272 C C . PRO A 1 221 ? 47.177 32.280 90.394 1.00 45.39 254 PRO A C 1
ATOM 1273 O O . PRO A 1 221 ? 47.212 33.403 90.896 1.00 48.69 254 PRO A O 1
ATOM 1277 N N . GLY A 1 222 ? 47.778 31.223 90.932 1.00 48.26 255 GLY A N 1
ATOM 1278 C CA . GLY A 1 222 ? 48.602 31.334 92.123 1.00 52.68 255 GLY A CA 1
ATOM 1279 C C . GLY A 1 222 ? 47.854 31.103 93.423 1.00 59.41 255 GLY A C 1
ATOM 1280 O O . GLY A 1 222 ? 48.350 31.433 94.500 1.00 65.10 255 GLY A O 1
ATOM 1281 N N . TYR A 1 223 ? 46.658 30.532 93.324 1.00 60.58 256 TYR A N 1
ATOM 1282 C CA . TYR A 1 223 ? 45.836 30.267 94.499 1.00 61.55 256 TYR A CA 1
ATOM 1283 C C . TYR A 1 223 ? 45.595 28.773 94.678 1.00 54.85 256 TYR A C 1
ATOM 1284 O O . TYR A 1 223 ? 45.657 28.012 93.712 1.00 50.26 256 TYR A O 1
ATOM 1293 N N . PRO A 1 224 ? 45.330 28.344 95.921 1.00 63.23 257 PRO A N 1
ATOM 1294 C CA . PRO A 1 224 ? 44.939 26.950 96.158 1.00 56.39 257 PRO A CA 1
ATOM 1295 C C . PRO A 1 224 ? 43.619 26.622 95.467 1.00 48.93 257 PRO A C 1
ATOM 1296 O O . PRO A 1 224 ? 42.809 27.520 95.238 1.00 44.70 257 PRO A O 1
ATOM 1300 N N . ILE A 1 225 ? 43.414 25.352 95.137 1.00 49.03 258 ILE A N 1
ATOM 1301 C CA . ILE A 1 225 ? 42.188 24.920 94.476 1.00 44.07 258 ILE A CA 1
ATOM 1302 C C . ILE A 1 225 ? 40.974 25.083 95.391 1.00 46.06 258 ILE A C 1
ATOM 1303 O O . ILE A 1 225 ? 41.011 24.701 96.561 1.00 43.09 258 ILE A O 1
ATOM 1308 N N . SER A 1 226 ? 39.905 25.660 94.850 1.00 38.68 259 SER A N 1
ATOM 1309 C CA . SER A 1 226 ? 38.662 25.844 95.594 1.00 49.35 259 SER A CA 1
ATOM 1310 C C . SER A 1 226 ? 37.464 25.613 94.680 1.00 44.46 259 SER A C 1
ATOM 1311 O O . SER A 1 226 ? 37.627 25.428 93.475 1.00 48.41 259 SER A O 1
ATOM 1314 N N . GLU A 1 227 ? 36.263 25.628 95.248 1.00 39.05 260 GLU A N 1
ATOM 1315 C CA . GLU A 1 227 ? 35.052 25.470 94.449 1.00 46.19 260 GLU A CA 1
ATOM 1316 C C . GLU A 1 227 ? 34.859 26.672 93.526 1.00 34.94 260 GLU A C 1
ATOM 1317 O O . GLU A 1 227 ? 34.224 26.568 92.471 1.00 37.31 260 GLU A O 1
ATOM 1323 N N . ALA A 1 228 ? 35.420 27.807 93.934 1.00 31.80 261 ALA A N 1
ATOM 1324 C CA . ALA A 1 228 ? 35.314 29.047 93.174 1.00 34.02 261 ALA A CA 1
ATOM 1325 C C . ALA A 1 228 ? 35.859 28.887 91.761 1.00 31.66 261 ALA A C 1
ATOM 1326 O O . ALA A 1 228 ? 35.279 29.404 90.810 1.00 47.20 261 ALA A O 1
ATOM 1328 N N . ASP A 1 229 ? 36.973 28.172 91.630 1.00 32.27 262 ASP A N 1
ATOM 1329 C CA . ASP A 1 229 ? 37.573 27.908 90.323 1.00 38.88 262 ASP A CA 1
ATOM 1330 C C . ASP A 1 229 ? 36.606 27.136 89.431 1.00 41.07 262 ASP A C 1
ATOM 1331 O O . ASP A 1 229 ? 36.407 27.471 88.254 1.00 45.42 262 ASP A O 1
ATOM 1336 N N . GLN A 1 230 ? 36.005 26.100 90.008 1.00 28.31 263 GLN A N 1
ATOM 1337 C CA . GLN A 1 230 ? 35.031 25.283 89.303 1.00 43.40 263 GLN A CA 1
ATOM 1338 C C . GLN A 1 230 ? 33.852 26.129 88.832 1.00 38.70 263 GLN A C 1
ATOM 1339 O O . GLN A 1 230 ? 33.388 25.981 87.701 1.00 37.44 263 GLN A O 1
ATOM 1345 N N . TYR A 1 231 ? 33.374 27.021 89.696 1.00 43.30 264 TYR A N 1
ATOM 1346 C CA . TYR A 1 231 ? 32.300 27.933 89.310 1.00 38.21 264 TYR A CA 1
ATOM 1347 C C . TYR A 1 231 ? 32.750 28.883 88.201 1.00 33.61 264 TYR A C 1
ATOM 1348 O O . TYR A 1 231 ? 31.962 29.262 87.335 1.00 34.59 264 TYR A O 1
ATOM 1357 N N . SER A 1 232 ? 34.023 29.261 88.228 1.00 24.53 265 SER A N 1
ATOM 1358 C CA . SER A 1 232 ? 34.559 30.187 87.240 1.00 37.91 265 SER A CA 1
ATOM 1359 C C . SER A 1 232 ? 34.663 29.522 85.873 1.00 37.82 265 SER A C 1
ATOM 1360 O O . SER A 1 232 ? 34.597 30.194 84.846 1.00 29.55 265 SER A O 1
ATOM 1363 N N . GLN A 1 233 ? 34.817 28.200 85.867 1.00 33.64 266 GLN A N 1
ATOM 1364 C CA . GLN A 1 233 ? 34.882 27.441 84.619 1.00 34.68 266 GLN A CA 1
ATOM 1365 C C . GLN A 1 233 ? 33.501 27.047 84.085 1.00 43.67 266 GLN A C 1
ATOM 1366 O O . GLN A 1 233 ? 33.373 26.620 82.938 1.00 41.14 266 GLN A O 1
ATOM 1372 N N . CYS A 1 234 ? 32.473 27.188 84.917 1.00 40.65 267 CYS A N 1
ATOM 1373 C CA . CYS A 1 234 ? 31.140 26.676 84.592 1.00 37.26 267 CYS A CA 1
ATOM 1374 C C . CYS A 1 234 ? 30.497 27.371 83.392 1.00 26.16 267 CYS A C 1
ATOM 1375 O O . CYS A 1 234 ? 30.683 28.567 83.178 1.00 38.52 267 CYS A O 1
ATOM 1378 N N . GLY A 1 235 ? 29.732 26.609 82.617 1.00 31.14 268 GLY A N 1
ATOM 1379 C CA . GLY A 1 235 ? 29.051 27.142 81.450 1.00 32.41 268 GLY A CA 1
ATOM 1380 C C . GLY A 1 235 ? 27.857 28.016 81.792 1.00 38.29 268 GLY A C 1
ATOM 1381 O O . GLY A 1 235 ? 27.431 28.836 80.979 1.00 37.74 268 GLY A O 1
ATOM 1382 N N . TRP A 1 236 ? 27.311 27.840 82.992 1.00 38.90 269 TRP A N 1
ATOM 1383 C CA . TRP A 1 236 ? 26.182 28.650 83.443 1.00 28.53 269 TRP A CA 1
ATOM 1384 C C . TRP A 1 236 ? 26.655 29.956 84.074 1.00 32.59 269 TRP A C 1
ATOM 1385 O O . TRP A 1 236 ? 25.854 30.853 84.344 1.00 37.11 269 TRP A O 1
ATOM 1396 N N . ASN A 1 237 ? 27.957 30.050 84.321 1.00 32.83 270 ASN A N 1
ATOM 1397 C CA . ASN A 1 237 ? 28.581 31.331 84.620 1.00 30.84 270 ASN A CA 1
ATOM 1398 C C . ASN A 1 237 ? 28.342 32.236 83.417 1.00 31.65 270 ASN A C 1
ATOM 1399 O O . ASN A 1 237 ? 28.739 31.904 82.300 1.00 36.28 270 ASN A O 1
ATOM 1404 N N . LEU A 1 238 ? 27.682 33.368 83.641 1.00 34.01 271 LEU A N 1
ATOM 1405 C CA . LEU A 1 238 ? 27.235 34.216 82.539 1.00 31.68 271 LEU A CA 1
ATOM 1406 C C . LEU A 1 238 ? 28.385 34.854 81.764 1.00 33.72 271 LEU A C 1
ATOM 1407 O O . LEU A 1 238 ? 28.187 35.363 80.662 1.00 34.12 271 LEU A O 1
ATOM 1412 N N . ASN A 1 239 ? 29.584 34.825 82.335 1.00 26.95 272 ASN A N 1
ATOM 1413 C CA . ASN A 1 239 ? 30.764 35.308 81.630 1.00 32.22 272 ASN A CA 1
ATOM 1414 C C . ASN A 1 239 ? 31.207 34.341 80.531 1.00 32.24 272 ASN A C 1
ATOM 1415 O O . ASN A 1 239 ? 31.898 34.734 79.592 1.00 37.27 272 ASN A O 1
ATOM 1420 N N . ASN A 1 240 ? 30.795 33.080 80.648 1.00 25.35 273 ASN A N 1
ATOM 1421 C CA . ASN A 1 240 ? 31.204 32.042 79.703 1.00 34.16 273 ASN A CA 1
ATOM 1422 C C . ASN A 1 240 ? 30.112 31.635 78.717 1.00 30.56 273 ASN A C 1
ATOM 1423 O O . ASN A 1 240 ? 30.398 31.019 77.693 1.00 43.27 273 ASN A O 1
ATOM 1428 N N . LEU A 1 241 ? 28.866 31.976 79.032 1.00 32.91 274 LEU A N 1
ATOM 1429 C CA . LEU A 1 241 ? 27.714 31.469 78.287 1.00 39.66 274 LEU A CA 1
ATOM 1430 C C . LEU A 1 241 ? 27.664 31.908 76.823 1.00 33.49 274 LEU A C 1
ATOM 1431 O O . LEU A 1 241 ? 27.369 31.103 75.941 1.00 40.93 274 LEU A O 1
ATOM 1436 N N . SER A 1 242 ? 27.949 33.181 76.570 1.00 28.59 275 SER A N 1
ATOM 1437 C CA . SER A 1 242 ? 27.784 33.755 75.237 1.00 30.59 275 SER A CA 1
ATOM 1438 C C . SER A 1 242 ? 28.644 33.088 74.167 1.00 33.44 275 SER A C 1
ATOM 1439 O O . SER A 1 242 ? 28.208 32.935 73.025 1.00 35.48 275 SER A O 1
ATOM 1442 N N . ARG A 1 243 ? 29.860 32.693 74.531 1.00 28.07 276 ARG A N 1
ATOM 1443 C CA . ARG A 1 243 ? 30.803 32.170 73.545 1.00 35.32 276 ARG A CA 1
ATOM 1444 C C . ARG A 1 243 ? 31.019 30.660 73.639 1.00 37.28 276 ARG A C 1
ATOM 1445 O O . ARG A 1 243 ? 32.014 30.142 73.133 1.00 42.00 276 ARG A O 1
ATOM 1453 N N . LEU A 1 244 ? 30.094 29.958 74.286 1.00 33.53 277 LEU A N 1
ATOM 1454 C CA . LEU A 1 244 ? 30.134 28.500 74.301 1.00 35.56 277 LEU A CA 1
ATOM 1455 C C . LEU A 1 244 ? 29.911 27.967 72.890 1.00 43.11 277 LEU A C 1
ATOM 1456 O O . LEU A 1 244 ? 29.121 28.532 72.132 1.00 34.92 277 LEU A O 1
ATOM 1461 N N . PRO A 1 245 ? 30.614 26.881 72.529 1.00 45.70 278 PRO A N 1
ATOM 1462 C CA . PRO A 1 245 ? 30.427 26.266 71.211 1.00 48.35 278 PRO A CA 1
ATOM 1463 C C . PRO A 1 245 ? 28.980 25.829 71.011 1.00 46.83 278 PRO A C 1
ATOM 1464 O O . PRO A 1 245 ? 28.466 25.018 71.779 1.00 53.04 278 PRO A O 1
ATOM 1468 N N . GLY A 1 246 ? 28.335 26.379 69.988 1.00 44.97 279 GLY A N 1
ATOM 1469 C CA . GLY A 1 246 ? 26.916 26.172 69.772 1.00 35.86 279 GLY A CA 1
ATOM 1470 C C . GLY A 1 246 ? 26.211 27.514 69.746 1.00 38.76 279 GLY A C 1
ATOM 1471 O O . GLY A 1 246 ? 25.122 27.651 69.188 1.00 49.74 279 GLY A O 1
ATOM 1472 N N . SER A 1 247 ? 26.846 28.507 70.363 1.00 36.22 280 SER A N 1
ATOM 1473 C CA . SER A 1 247 ? 26.363 29.883 70.337 1.00 28.05 280 SER A CA 1
ATOM 1474 C C . SER A 1 247 ? 27.191 30.689 69.345 1.00 29.42 280 SER A C 1
ATOM 1475 O O . SER A 1 247 ? 28.408 30.804 69.495 1.00 37.40 280 SER A O 1
ATOM 1478 N N . VAL A 1 248 ? 26.533 31.249 68.335 1.00 37.54 281 VAL A N 1
ATOM 1479 C CA . VAL A 1 248 ? 27.239 31.897 67.231 1.00 36.84 281 VAL A CA 1
ATOM 1480 C C . VAL A 1 248 ? 27.922 33.194 67.657 1.00 41.91 281 VAL A C 1
ATOM 1481 O O . VAL A 1 248 ? 28.759 33.734 66.928 1.00 35.59 281 VAL A O 1
ATOM 1485 N N . LEU A 1 249 ? 27.582 33.679 68.848 1.00 37.77 282 LEU A N 1
ATOM 1486 C CA . LEU A 1 249 ? 28.230 34.862 69.407 1.00 42.33 282 LEU A CA 1
ATOM 1487 C C . LEU A 1 249 ? 29.724 34.627 69.623 1.00 34.33 282 LEU A C 1
ATOM 1488 O O . LEU A 1 249 ? 30.488 35.570 69.820 1.00 40.23 282 LEU A O 1
ATOM 1493 N N . ALA A 1 250 ? 30.135 33.364 69.579 1.00 41.77 283 ALA A N 1
ATOM 1494 C CA . ALA A 1 250 ? 31.543 33.006 69.692 1.00 35.78 283 ALA A CA 1
ATOM 1495 C C . ALA A 1 250 ? 32.341 33.515 68.496 1.00 35.14 283 ALA A C 1
ATOM 1496 O O . ALA A 1 250 ? 33.567 33.593 68.550 1.00 48.65 283 ALA A O 1
ATOM 1498 N N . PHE A 1 251 ? 31.646 33.865 67.419 1.00 32.38 284 PHE A N 1
ATOM 1499 C CA . PHE A 1 251 ? 32.325 34.317 66.210 1.00 45.06 284 PHE A CA 1
ATOM 1500 C C . PHE A 1 251 ? 32.368 35.838 66.126 1.00 49.24 284 PHE A C 1
ATOM 1501 O O . PHE A 1 251 ? 32.702 36.406 65.087 1.00 51.49 284 PHE A O 1
ATOM 1509 N N . GLU A 1 252 ? 32.030 36.491 67.232 1.00 55.90 285 GLU A N 1
ATOM 1510 C CA . GLU A 1 252 ? 32.249 37.924 67.367 1.00 42.18 285 GLU A CA 1
ATOM 1511 C C . GLU A 1 252 ? 33.446 38.162 68.281 1.00 43.80 285 GLU A C 1
ATOM 1512 O O . GLU A 1 252 ? 33.421 37.810 69.460 1.00 42.87 285 GLU A O 1
ATOM 1518 N N . SER A 1 253 ? 34.492 38.763 67.723 1.00 48.65 286 SER A N 1
ATOM 1519 C CA . SER A 1 253 ? 35.749 38.953 68.437 1.00 55.32 286 SER A CA 1
ATOM 1520 C C . SER A 1 253 ? 35.664 40.053 69.491 1.00 44.21 286 SER A C 1
ATOM 1521 O O . SER A 1 253 ? 36.311 39.972 70.535 1.00 49.06 286 SER A O 1
ATOM 1524 N N . CYS A 1 254 ? 34.874 4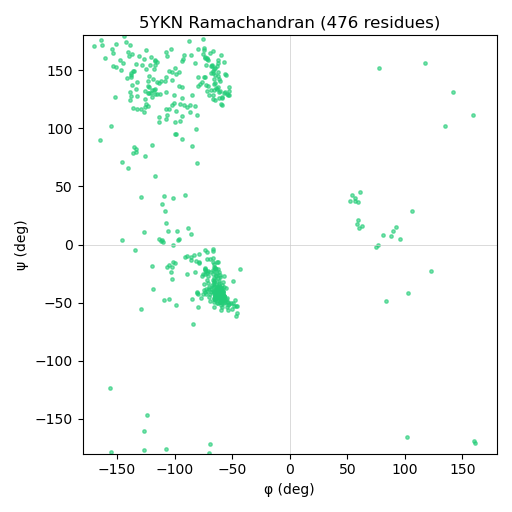1.084 69.212 1.00 37.03 287 CYS A N 1
ATOM 1525 C CA . CYS A 1 254 ? 34.714 42.196 70.143 1.00 43.94 287 CYS A CA 1
ATOM 1526 C C . CYS A 1 254 ? 33.908 41.789 71.374 1.00 44.80 287 CYS A C 1
ATOM 1527 O O . CYS A 1 254 ? 32.888 41.108 71.263 1.00 41.87 287 CYS A O 1
ATOM 1530 N N . ASP A 1 255 ? 34.372 42.208 72.547 1.00 46.41 288 ASP A N 1
ATOM 1531 C CA . ASP A 1 255 ? 33.650 41.955 73.789 1.00 41.76 288 ASP A CA 1
ATOM 1532 C C . ASP A 1 255 ? 32.514 42.958 73.969 1.00 45.14 288 ASP A C 1
ATOM 1533 O O . ASP A 1 255 ? 32.578 43.834 74.832 1.00 50.65 288 ASP A O 1
ATOM 1538 N N . ILE A 1 256 ? 31.478 42.820 73.145 1.00 36.75 289 ILE A N 1
ATOM 1539 C CA . ILE A 1 256 ? 30.323 43.710 73.183 1.00 45.46 289 ILE A CA 1
ATOM 1540 C C . ILE A 1 256 ? 29.637 43.690 74.545 1.00 41.68 289 ILE A C 1
ATOM 1541 O O . ILE A 1 256 ? 29.269 42.628 75.046 1.00 43.37 289 ILE A O 1
ATOM 1546 N N . SER A 1 257 ? 29.471 44.869 75.140 1.00 50.60 290 SER A N 1
ATOM 1547 C CA . SER A 1 257 ? 28.803 44.994 76.432 1.00 60.20 290 SER A CA 1
ATOM 1548 C C . SER A 1 257 ? 27.332 44.608 76.338 1.00 46.19 290 SER A C 1
ATOM 1549 O O . SER A 1 257 ? 26.646 44.966 75.380 1.00 46.45 290 SER A O 1
ATOM 1552 N N . GLY A 1 258 ? 26.854 43.873 77.337 1.00 44.32 291 GLY A N 1
ATOM 1553 C CA . GLY A 1 258 ? 25.472 43.433 77.368 1.00 42.27 291 GLY A CA 1
ATOM 1554 C C . GLY A 1 258 ? 25.235 42.173 76.556 1.00 49.29 291 GLY A C 1
ATOM 1555 O O . GLY A 1 258 ? 24.614 41.223 77.031 1.00 56.68 291 GLY A O 1
ATOM 1556 N N . VAL A 1 259 ? 25.737 42.166 75.326 1.00 47.32 292 VAL A N 1
ATOM 1557 C CA . VAL A 1 259 ? 25.524 41.050 74.413 1.00 39.59 292 VAL A CA 1
ATOM 1558 C C . VAL A 1 259 ? 26.412 39.853 74.744 1.00 30.44 292 VAL A C 1
ATOM 1559 O O . VAL A 1 259 ? 25.944 38.716 74.784 1.00 34.44 292 VAL A O 1
ATOM 1563 N N . ILE A 1 260 ? 27.692 40.113 74.985 1.00 32.25 293 ILE A N 1
ATOM 1564 C CA . ILE A 1 260 ? 28.664 39.046 75.199 1.00 33.81 293 ILE A CA 1
ATOM 1565 C C . ILE A 1 260 ? 29.286 39.136 76.590 1.00 33.93 293 ILE A C 1
ATOM 1566 O O . ILE A 1 260 ? 29.530 38.119 77.242 1.00 37.88 293 ILE A O 1
ATOM 1571 N N . VAL A 1 261 ? 29.541 40.361 77.038 1.00 32.72 294 VAL A N 1
ATOM 1572 C CA . VAL A 1 261 ? 29.975 40.596 78.408 1.00 39.34 294 VAL A CA 1
ATOM 1573 C C . VAL A 1 261 ? 28.778 41.075 79.219 1.00 36.05 294 VAL A C 1
ATOM 1574 O O . VAL A 1 261 ? 28.162 42.085 78.880 1.00 41.16 294 VAL A O 1
ATOM 1578 N N . PRO A 1 262 ? 28.440 40.339 80.288 1.00 34.68 295 PRO A N 1
ATOM 1579 C CA . PRO A 1 262 ? 27.226 40.571 81.080 1.00 36.91 295 PRO A CA 1
ATOM 1580 C C . PRO A 1 262 ? 27.103 41.983 81.649 1.00 43.47 295 PRO A C 1
ATOM 1581 O O . PRO A 1 262 ? 28.106 42.617 81.978 1.00 29.98 295 PRO A O 1
ATOM 1585 N N . TRP A 1 263 ? 25.867 42.463 81.748 1.00 38.95 296 TRP A N 1
ATOM 1586 C CA . TRP A 1 263 ? 25.579 43.717 82.434 1.00 34.69 296 TRP A CA 1
ATOM 1587 C C . TRP A 1 263 ? 25.068 43.443 83.841 1.00 28.72 296 TRP A C 1
ATOM 1588 O O . TRP A 1 263 ? 24.464 42.401 84.099 1.00 30.42 296 TRP A O 1
ATOM 1599 N N . LEU A 1 264 ? 25.308 44.387 84.744 1.00 28.71 297 LEU A N 1
ATOM 1600 C CA . LEU A 1 264 ? 24.838 44.278 86.116 1.00 34.67 297 LEU A CA 1
ATOM 1601 C C . LEU A 1 264 ? 23.695 45.257 86.374 1.00 40.62 297 LEU A C 1
ATOM 1602 O O . LEU A 1 264 ? 23.720 46.393 85.899 1.00 33.93 297 LEU A O 1
ATOM 1607 N N . TYR A 1 265 ? 22.696 44.807 87.127 1.00 36.39 298 TYR A N 1
ATOM 1608 C CA . TYR A 1 265 ? 21.565 45.650 87.497 1.00 36.08 298 TYR A CA 1
ATOM 1609 C C . TYR A 1 265 ? 21.403 45.682 89.008 1.00 36.79 298 TYR A C 1
ATOM 1610 O O . TYR A 1 265 ? 21.215 44.644 89.641 1.00 38.59 298 TYR A O 1
ATOM 1619 N N . VAL A 1 266 ? 21.479 46.874 89.587 1.00 27.40 299 VAL A N 1
ATOM 1620 C CA . VAL A 1 266 ? 21.263 47.028 91.016 1.00 35.90 299 VAL A CA 1
ATOM 1621 C C . VAL A 1 266 ? 19.918 47.696 91.241 1.00 43.35 299 VAL A C 1
ATOM 1622 O O . VAL A 1 266 ? 19.699 48.832 90.821 1.00 38.00 299 VAL A O 1
ATOM 1626 N N . GLY A 1 267 ? 19.009 46.981 91.894 1.00 36.57 300 GLY A N 1
ATOM 1627 C CA . GLY A 1 267 ? 17.661 47.481 92.070 1.00 41.23 300 GLY A CA 1
ATOM 1628 C C . GLY A 1 267 ? 17.264 47.703 93.514 1.00 44.81 300 GLY A C 1
ATOM 1629 O O . GLY A 1 267 ? 17.871 47.147 94.431 1.00 31.94 300 GLY A O 1
ATOM 1630 N N . MET A 1 268 ? 16.249 48.540 93.707 1.00 32.18 301 MET A N 1
ATOM 1631 C CA . MET A 1 268 ? 15.606 48.715 95.003 1.00 34.15 301 MET A CA 1
ATOM 1632 C C . MET A 1 268 ? 14.109 48.494 94.830 1.00 40.85 301 MET A C 1
ATOM 1633 O O . MET A 1 268 ? 13.652 48.172 93.733 1.00 30.98 301 MET A O 1
ATOM 1638 N N . CYS A 1 269 ? 13.353 48.672 95.909 1.00 43.03 302 CYS A N 1
ATOM 1639 C CA . CYS A 1 269 ? 11.908 48.470 95.881 1.00 32.53 302 CYS A CA 1
ATOM 1640 C C . CYS A 1 269 ? 11.254 49.289 94.769 1.00 32.09 302 CYS A C 1
ATOM 1641 O O . CYS A 1 269 ? 11.507 50.490 94.650 1.00 38.37 302 CYS A O 1
ATOM 1644 N N . PHE A 1 270 ? 10.451 48.609 93.949 1.00 34.53 303 PHE A N 1
ATOM 1645 C CA . PHE A 1 270 ? 9.693 49.193 92.834 1.00 34.75 303 PHE A CA 1
ATOM 1646 C C . PHE A 1 270 ? 10.536 49.554 91.600 1.00 36.05 303 PHE A C 1
ATOM 1647 O O . PHE A 1 270 ? 9.986 50.014 90.599 1.00 35.50 303 PHE A O 1
ATOM 1655 N N . SER A 1 271 ? 11.852 49.347 91.661 1.00 26.65 304 SER A N 1
ATOM 1656 C CA . SER A 1 271 ? 12.715 49.572 90.496 1.00 39.75 304 SER A CA 1
ATOM 1657 C C . SER A 1 271 ? 12.203 48.784 89.297 1.00 35.67 304 SER A C 1
ATOM 1658 O O . SER A 1 271 ? 11.962 47.586 89.400 1.00 42.07 304 SER A O 1
ATOM 1661 N N . THR A 1 272 ? 12.046 49.455 88.161 1.00 27.75 305 THR A N 1
ATOM 1662 C CA . THR A 1 272 ? 11.338 48.869 87.029 1.00 39.06 305 THR A CA 1
ATOM 1663 C C . THR A 1 272 ? 12.172 48.737 85.756 1.00 37.50 305 THR A C 1
ATOM 1664 O O . THR A 1 272 ? 12.854 49.676 85.346 1.00 36.70 305 THR A O 1
ATOM 1668 N N . PHE A 1 273 ? 12.115 47.563 85.137 1.00 30.63 306 PHE A N 1
ATOM 1669 C CA . PHE A 1 273 ? 12.542 47.425 83.751 1.00 39.86 306 PHE A CA 1
ATOM 1670 C C . PHE A 1 273 ? 11.293 47.262 82.889 1.00 32.05 306 PHE A C 1
ATOM 1671 O O . PHE A 1 273 ? 10.594 46.252 82.967 1.00 34.09 306 PHE A O 1
ATOM 1679 N N . CYS A 1 274 ? 11.011 48.282 82.083 1.00 26.44 307 CYS A N 1
ATOM 1680 C CA . CYS A 1 274 ? 9.766 48.361 81.323 1.00 39.14 307 CYS A CA 1
ATOM 1681 C C . CYS A 1 274 ? 9.697 47.334 80.197 1.00 37.61 307 CYS A C 1
ATOM 1682 O O . CYS A 1 274 ? 10.620 46.544 80.005 1.00 45.22 307 CYS A O 1
ATOM 1685 N N . TRP A 1 275 ? 8.591 47.352 79.458 1.00 39.78 308 TRP A N 1
ATOM 1686 C CA . TRP A 1 275 ? 8.387 46.420 78.355 1.00 37.99 308 TRP A CA 1
ATOM 1687 C C . TRP A 1 275 ? 9.442 46.598 77.274 1.00 46.45 308 TRP A C 1
ATOM 1688 O O . TRP A 1 275 ? 9.641 47.703 76.769 1.00 48.85 308 TRP A O 1
ATOM 1699 N N . HIS A 1 276 ? 10.117 45.508 76.924 1.00 36.40 309 HIS A N 1
ATOM 1700 C CA . HIS A 1 276 ? 11.066 45.534 75.821 1.00 44.39 309 HIS A CA 1
ATOM 1701 C C . HIS A 1 276 ? 11.404 44.141 75.322 1.00 42.83 309 HIS A C 1
ATOM 1702 O O . HIS A 1 276 ? 11.028 43.133 75.922 1.00 32.81 309 HIS A O 1
ATOM 1709 N N . VAL A 1 277 ? 12.127 44.110 74.211 1.00 39.07 310 VAL A N 1
ATOM 1710 C CA . VAL A 1 277 ? 12.623 42.878 73.631 1.00 39.71 310 VAL A CA 1
ATOM 1711 C C . VAL A 1 277 ? 14.126 43.037 73.402 1.00 41.32 310 VAL A C 1
ATOM 1712 O O . VAL A 1 277 ? 14.624 44.158 73.277 1.00 39.62 310 VAL A O 1
ATOM 1716 N N . GLU A 1 278 ? 14.849 41.922 73.374 1.00 37.60 311 GLU A N 1
ATOM 1717 C CA . GLU A 1 278 ? 16.301 41.957 73.234 1.00 43.10 311 GLU A CA 1
ATOM 1718 C C . GLU A 1 278 ? 16.734 42.450 71.860 1.00 37.08 311 GLU A C 1
ATOM 1719 O O . GLU A 1 278 ? 15.996 42.322 70.882 1.00 42.15 311 GLU A O 1
ATOM 1725 N N . ASP A 1 279 ? 17.932 43.023 71.797 1.00 46.03 312 ASP A N 1
ATOM 1726 C CA . ASP A 1 279 ? 18.518 43.428 70.526 1.00 48.45 312 ASP A CA 1
ATOM 1727 C C . ASP A 1 279 ? 18.716 42.201 69.646 1.00 36.25 312 ASP A C 1
ATOM 1728 O O . ASP A 1 279 ? 19.173 41.159 70.120 1.00 39.38 312 ASP A O 1
ATOM 1733 N N . HIS A 1 280 ? 18.344 42.330 68.374 1.00 45.00 313 HIS A N 1
ATOM 1734 C CA . HIS A 1 280 ? 18.423 41.240 67.401 1.00 41.11 313 HIS A CA 1
ATOM 1735 C C . HIS A 1 280 ? 17.607 40.021 67.831 1.00 40.01 313 HIS A C 1
ATOM 1736 O O . HIS A 1 280 ? 17.812 38.920 67.321 1.00 40.30 313 HIS A O 1
ATOM 1743 N N . HIS A 1 281 ? 16.684 40.235 68.766 1.00 37.47 314 HIS A N 1
ATOM 1744 C CA . HIS A 1 281 ? 15.790 39.189 69.256 1.00 33.71 314 HIS A CA 1
ATOM 1745 C C . HIS A 1 281 ? 16.556 37.956 69.740 1.00 30.58 314 HIS A C 1
ATOM 1746 O O . HIS A 1 281 ? 16.168 36.820 69.470 1.00 30.37 314 HIS A O 1
ATOM 1753 N N . LEU A 1 282 ? 17.644 38.207 70.461 1.00 26.47 315 LEU A N 1
ATOM 1754 C CA . LEU A 1 282 ? 18.505 37.161 71.006 1.00 31.89 315 LEU A CA 1
ATOM 1755 C C . LEU A 1 282 ? 17.881 36.462 72.207 1.00 39.77 315 LEU A C 1
ATOM 1756 O O . LEU A 1 282 ? 16.872 36.926 72.740 1.00 37.90 315 LEU A O 1
ATOM 1761 N N . TYR A 1 283 ? 18.480 35.352 72.638 1.00 45.51 316 TYR A N 1
ATOM 1762 C CA . TYR A 1 283 ? 18.099 34.774 73.922 1.00 37.82 316 TYR A CA 1
ATOM 1763 C C . TYR A 1 283 ? 18.691 35.636 75.020 1.00 41.34 316 TYR A C 1
ATOM 1764 O O . TYR A 1 283 ? 19.808 36.145 74.878 1.00 42.53 316 TYR A O 1
ATOM 1773 N N . SER A 1 284 ? 17.963 35.788 76.121 1.00 29.83 317 SER A N 1
ATOM 1774 C CA . SER A 1 284 ? 18.507 36.506 77.267 1.00 30.43 317 SER A CA 1
ATOM 1775 C C . SER A 1 284 ? 18.506 35.630 78.516 1.00 41.65 317 SER A C 1
ATOM 1776 O O . SER A 1 284 ? 17.502 35.009 78.849 1.00 30.81 317 SER A O 1
ATOM 1779 N N . MET A 1 285 ? 19.642 35.579 79.200 1.00 35.98 318 MET A N 1
ATOM 1780 C CA . MET A 1 285 ? 19.751 34.835 80.446 1.00 34.18 318 MET A CA 1
ATOM 1781 C C . MET A 1 285 ? 20.066 35.790 81.595 1.00 26.81 318 MET A C 1
ATOM 1782 O O . MET A 1 285 ? 20.987 36.610 81.501 1.00 33.41 318 MET A O 1
ATOM 1787 N N . ASN A 1 286 ? 19.290 35.683 82.670 1.00 30.02 319 ASN A N 1
ATOM 1788 C CA . ASN A 1 286 ? 19.444 36.558 83.827 1.00 20.42 319 ASN A CA 1
ATOM 1789 C C . ASN A 1 286 ? 19.629 35.758 85.115 1.00 29.72 319 ASN A C 1
ATOM 1790 O O . ASN A 1 286 ? 18.888 34.827 85.377 1.00 32.50 319 ASN A O 1
ATOM 1795 N N . TYR A 1 287 ? 20.622 36.119 85.918 1.00 26.77 320 TYR A N 1
ATOM 1796 C CA . TYR A 1 287 ? 20.850 35.448 87.191 1.00 28.09 320 TYR A CA 1
ATOM 1797 C C . TYR A 1 287 ? 20.697 36.436 88.337 1.00 33.10 320 TYR A C 1
ATOM 1798 O O . TYR A 1 287 ? 21.239 37.544 88.278 1.00 24.32 320 TYR A O 1
ATOM 1807 N N . LEU A 1 288 ? 19.961 36.046 89.376 1.00 27.23 321 LEU A N 1
ATOM 1808 C CA . LEU A 1 288 ? 19.829 36.931 90.535 1.00 21.55 321 LEU A CA 1
ATOM 1809 C C . LEU A 1 288 ? 20.852 36.565 91.611 1.00 30.74 321 LEU A C 1
ATOM 1810 O O . LEU A 1 288 ? 20.705 35.556 92.299 1.00 31.39 321 LEU A O 1
ATOM 1815 N N . HIS A 1 289 ? 21.887 37.391 91.754 1.00 29.16 322 HIS A N 1
ATOM 1816 C CA . HIS A 1 289 ? 22.999 37.076 92.650 1.00 26.72 322 HIS A CA 1
ATOM 1817 C C . HIS A 1 289 ? 22.611 37.127 94.122 1.00 30.47 322 HIS A C 1
ATOM 1818 O O . HIS A 1 289 ? 22.912 36.207 94.881 1.00 41.61 322 HIS A O 1
ATOM 1825 N N . THR A 1 290 ? 21.950 38.207 94.525 1.00 34.74 323 THR A N 1
ATOM 1826 C CA . THR A 1 290 ? 21.614 38.409 95.928 1.00 34.49 323 THR A CA 1
ATOM 1827 C C . THR A 1 290 ? 20.485 39.420 96.096 1.00 31.67 323 THR A C 1
ATOM 1828 O O . THR A 1 290 ? 20.205 40.206 95.193 1.00 35.28 323 THR A O 1
ATOM 1832 N N . GLY A 1 291 ? 19.833 39.388 97.255 1.00 36.34 324 GLY A N 1
ATOM 1833 C CA . GLY A 1 291 ? 18.802 40.357 97.573 1.00 28.09 324 GLY A CA 1
ATOM 1834 C C . GLY A 1 291 ? 17.379 39.855 97.413 1.00 33.99 324 GLY A C 1
ATOM 1835 O O . GLY A 1 291 ? 17.136 38.655 97.292 1.00 34.12 324 GLY A O 1
ATOM 1836 N N . ASP A 1 292 ? 16.439 40.795 97.410 1.00 34.89 325 ASP A N 1
ATOM 1837 C CA . ASP A 1 292 ? 15.013 40.495 97.339 1.00 32.01 325 ASP A CA 1
ATOM 1838 C C . ASP A 1 292 ? 14.588 40.027 95.943 1.00 35.97 325 ASP A C 1
ATOM 1839 O O . ASP A 1 292 ? 15.303 40.259 94.966 1.00 32.45 325 ASP A O 1
ATOM 1844 N N . PRO A 1 293 ? 13.426 39.353 95.848 1.00 28.83 326 PRO A N 1
ATOM 1845 C CA . PRO A 1 293 ? 12.947 38.819 94.565 1.00 29.99 326 PRO A CA 1
ATOM 1846 C C . PRO A 1 293 ? 12.717 39.865 93.476 1.00 34.90 326 PRO A C 1
ATOM 1847 O O . PRO A 1 293 ? 12.619 41.061 93.747 1.00 34.75 326 PRO A O 1
ATOM 1851 N N . LYS A 1 294 ? 12.629 39.384 92.240 1.00 27.61 327 LYS A N 1
ATOM 1852 C CA . LYS A 1 294 ? 12.325 40.207 91.081 1.00 36.06 327 LYS A CA 1
ATOM 1853 C C . LYS A 1 294 ? 11.130 39.598 90.353 1.00 35.39 327 LYS A C 1
ATOM 1854 O O . LYS A 1 294 ? 11.149 38.421 90.006 1.00 34.44 327 LYS A O 1
ATOM 1860 N N . VAL A 1 295 ? 10.087 40.392 90.137 1.00 35.37 328 VAL A N 1
ATOM 1861 C CA . VAL A 1 295 ? 8.891 39.912 89.453 1.00 24.50 328 VAL A CA 1
ATOM 1862 C C . VAL A 1 295 ? 8.957 40.193 87.953 1.00 31.74 328 VAL A C 1
ATOM 1863 O O . VAL A 1 295 ? 9.170 41.335 87.537 1.00 36.75 328 VAL A O 1
ATOM 1867 N N . TRP A 1 296 ? 8.772 39.136 87.162 1.00 26.17 329 TRP A N 1
ATOM 1868 C CA . TRP A 1 296 ? 8.826 39.185 85.702 1.00 32.02 329 TRP A CA 1
ATOM 1869 C C . TRP A 1 296 ? 7.469 38.936 85.048 1.00 33.82 329 TRP A C 1
ATOM 1870 O O . TRP A 1 296 ? 6.705 38.068 85.483 1.00 36.26 329 TRP A O 1
ATOM 1881 N N . TYR A 1 297 ? 7.193 39.688 83.988 1.00 28.90 330 TYR A N 1
ATOM 1882 C CA . TYR A 1 297 ? 6.067 39.419 83.104 1.00 36.05 330 TYR A CA 1
ATOM 1883 C C . TYR A 1 297 ? 6.600 39.241 81.685 1.00 45.33 330 TYR A C 1
ATOM 1884 O O . TYR A 1 297 ? 7.457 40.004 81.241 1.00 34.27 330 TYR A O 1
ATOM 1893 N N . GLY A 1 298 ? 6.098 38.234 80.978 1.00 35.06 331 GLY A N 1
ATOM 1894 C CA . GLY A 1 298 ? 6.598 37.914 79.654 1.00 38.41 331 GLY A CA 1
ATOM 1895 C C . GLY A 1 298 ? 5.514 37.634 78.632 1.00 45.24 331 GLY A C 1
ATOM 1896 O O . GLY A 1 298 ? 4.435 37.138 78.966 1.00 43.15 331 GLY A O 1
ATOM 1897 N N 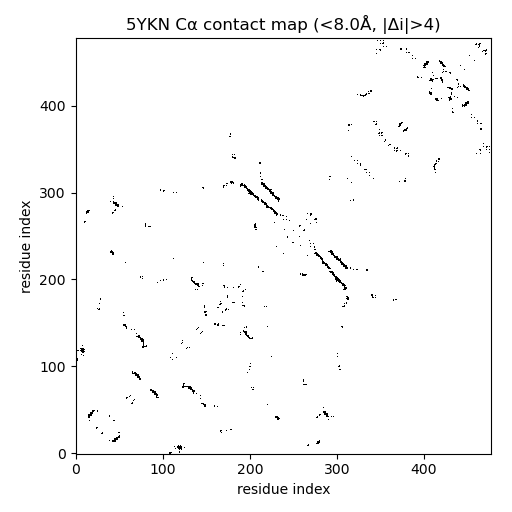. ILE A 1 299 ? 5.814 37.962 77.378 1.00 47.04 332 ILE A N 1
ATOM 1898 C CA . ILE A 1 299 ? 4.914 37.720 76.258 1.00 42.72 332 ILE A CA 1
ATOM 1899 C C . ILE A 1 299 ? 5.562 36.747 75.281 1.00 44.63 332 ILE A C 1
ATOM 1900 O O . ILE A 1 299 ? 6.734 36.900 74.946 1.00 48.96 332 ILE A O 1
ATOM 1905 N N . PRO A 1 300 ? 4.805 35.735 74.829 1.00 45.64 333 PRO A N 1
ATOM 1906 C CA . PRO A 1 300 ? 5.302 34.811 73.803 1.00 44.22 333 PRO A CA 1
ATOM 1907 C C . PRO A 1 300 ? 5.769 35.551 72.551 1.00 54.30 333 PRO A C 1
ATOM 1908 O O . PRO A 1 300 ? 5.188 36.578 72.200 1.00 54.16 333 PRO A O 1
ATOM 1912 N N . GLY A 1 301 ? 6.808 35.037 71.900 1.00 49.70 334 GLY A N 1
ATOM 1913 C CA . GLY A 1 301 ? 7.370 35.679 70.724 1.00 43.40 334 GLY A CA 1
ATOM 1914 C C . GLY A 1 301 ? 6.376 35.805 69.586 1.00 49.22 334 GLY A C 1
ATOM 1915 O O . GLY A 1 301 ? 6.297 36.844 68.928 1.00 48.81 334 GLY A O 1
ATOM 1916 N N . ASN A 1 302 ? 5.598 34.748 69.370 1.00 48.82 335 ASN A N 1
ATOM 1917 C CA . ASN A 1 302 ? 4.619 34.719 68.287 1.00 48.28 335 ASN A CA 1
ATOM 1918 C C . ASN A 1 302 ? 3.475 35.711 68.483 1.00 45.49 335 ASN A C 1
ATOM 1919 O O . ASN A 1 302 ? 2.625 35.864 67.607 1.00 45.38 335 ASN A O 1
ATOM 1924 N N . HIS A 1 303 ? 3.452 36.378 69.633 1.00 47.01 336 HIS A N 1
ATOM 1925 C CA . HIS A 1 303 ? 2.441 37.393 69.906 1.00 52.59 336 HIS A CA 1
ATOM 1926 C C . HIS A 1 303 ? 3.042 38.792 69.977 1.00 55.35 336 HIS A C 1
ATOM 1927 O O . HIS A 1 303 ? 2.327 39.761 70.245 1.00 61.96 336 HIS A O 1
ATOM 1934 N N . ALA A 1 304 ? 4.349 38.888 69.732 1.00 54.84 337 ALA A N 1
ATOM 1935 C CA . ALA A 1 304 ? 5.061 40.166 69.780 1.00 53.28 337 ALA A CA 1
ATOM 1936 C C . ALA A 1 304 ? 4.297 41.262 69.047 1.00 48.58 337 ALA A C 1
ATOM 1937 O O . ALA A 1 304 ? 3.923 42.277 69.643 1.00 55.83 337 ALA A O 1
ATOM 1939 N N . GLU A 1 305 ? 4.046 41.024 67.762 1.00 49.26 338 GLU A N 1
ATOM 1940 C CA . GLU A 1 305 ? 3.289 41.945 66.921 1.00 63.97 338 GLU A CA 1
ATOM 1941 C C . GLU A 1 305 ? 2.019 42.406 67.624 1.00 68.51 338 GLU A C 1
ATOM 1942 O O . GLU A 1 305 ? 1.791 43.611 67.772 1.00 69.07 338 GLU A O 1
ATOM 1948 N N . SER A 1 306 ? 1.224 41.441 68.089 1.00 64.56 339 SER A N 1
ATOM 1949 C CA . SER A 1 306 ? -0.019 41.741 68.794 1.00 61.33 339 SER A CA 1
ATOM 1950 C C . SER A 1 306 ? 0.243 42.759 69.891 1.00 65.11 339 SER A C 1
ATOM 1951 O O . SER A 1 306 ? -0.366 43.836 69.906 1.00 71.11 339 SER A O 1
ATOM 1954 N N . PHE A 1 307 ? 1.188 42.427 70.771 1.00 56.78 340 PHE A N 1
ATOM 1955 C CA . PHE A 1 307 ? 1.564 43.304 71.872 1.00 50.43 340 PHE A CA 1
ATOM 1956 C C . PHE A 1 307 ? 1.802 44.711 71.359 1.00 54.64 340 PHE A C 1
ATOM 1957 O O . PHE A 1 307 ? 1.192 45.669 71.845 1.00 59.57 340 PHE A O 1
ATOM 1965 N N . GLU A 1 308 ? 2.656 44.813 70.342 1.00 56.69 341 GLU A N 1
ATOM 1966 C CA . GLU A 1 308 ? 3.023 46.102 69.779 1.00 58.22 341 GLU A CA 1
ATOM 1967 C C . GLU A 1 308 ? 1.769 46.881 69.424 1.00 65.97 341 GLU A C 1
ATOM 1968 O O . GLU A 1 308 ? 1.593 48.016 69.873 1.00 68.98 341 GLU A O 1
ATOM 1974 N N . ASN A 1 309 ? 0.874 46.242 68.674 1.00 60.25 342 ASN A N 1
ATOM 1975 C CA . ASN A 1 309 ? -0.351 46.900 68.244 1.00 59.41 342 ASN A CA 1
ATOM 1976 C C . ASN A 1 309 ? -1.147 47.412 69.436 1.00 63.41 342 ASN A C 1
ATOM 1977 O O . ASN A 1 309 ? -1.611 48.555 69.434 1.00 72.41 342 ASN A O 1
ATOM 1982 N N . VAL A 1 310 ? -1.266 46.576 70.465 1.00 63.70 343 VAL A N 1
ATOM 1983 C CA . VAL A 1 310 ? -2.014 46.948 71.660 1.00 72.26 343 VAL A CA 1
ATOM 1984 C C . VAL A 1 310 ? -1.395 48.181 72.297 1.00 71.54 343 VAL A C 1
ATOM 1985 O O . VAL A 1 310 ? -2.105 49.076 72.759 1.00 64.17 343 VAL A O 1
ATOM 1989 N N . MET A 1 311 ? -0.066 48.236 72.296 1.00 67.21 344 MET A N 1
ATOM 1990 C CA . MET A 1 311 ? 0.636 49.381 72.855 1.00 65.48 344 MET A CA 1
ATOM 1991 C C . MET A 1 311 ? 0.234 50.655 72.112 1.00 71.28 344 MET A C 1
ATOM 1992 O O . MET A 1 311 ? 0.057 51.712 72.723 1.00 71.17 344 MET A O 1
ATOM 1997 N N . LYS A 1 312 ? 0.056 50.537 70.797 1.00 75.12 345 LYS A N 1
ATOM 1998 C CA . LYS A 1 312 ? -0.361 51.673 69.972 1.00 75.69 345 LYS A CA 1
ATOM 1999 C C . LYS A 1 312 ? -1.833 52.021 70.197 1.00 81.37 345 LYS A C 1
ATOM 2000 O O . LYS A 1 312 ? -2.261 53.150 69.953 1.00 84.73 345 LYS A O 1
ATOM 2006 N N . LYS A 1 313 ? -2.601 51.046 70.675 1.00 85.10 346 LYS A N 1
ATOM 2007 C CA . LYS A 1 313 ? -4.052 51.188 70.779 1.00 88.90 346 LYS A CA 1
ATOM 2008 C C . LYS A 1 313 ? -4.531 51.492 72.207 1.00 92.94 346 LYS A C 1
ATOM 2009 O O . LYS A 1 313 ? -5.631 52.028 72.404 1.00 102.04 346 LYS A O 1
ATOM 2015 N N . ARG A 1 314 ? -3.707 51.203 73.209 1.00 87.38 347 ARG A N 1
ATOM 2016 C CA . ARG A 1 314 ? -4.146 51.465 74.579 1.00 83.77 347 ARG A CA 1
ATOM 2017 C C . ARG A 1 314 ? -3.457 52.672 75.200 1.00 85.76 347 ARG A C 1
ATOM 2018 O O . ARG A 1 314 ? -3.965 53.269 76.155 1.00 92.09 347 ARG A O 1
ATOM 2026 N N . LEU A 1 315 ? -2.323 53.063 74.630 1.00 85.01 348 LEU A N 1
ATOM 2027 C CA . LEU A 1 315 ? -1.817 54.416 74.871 1.00 87.31 348 LEU A CA 1
ATOM 2028 C C . LEU A 1 315 ? -1.726 55.354 73.609 1.00 92.59 348 LEU A C 1
ATOM 2029 O O . LEU A 1 315 ? -0.649 55.833 73.306 1.00 83.41 348 LEU A O 1
ATOM 2034 N N . PRO A 1 316 ? -2.858 55.621 72.893 1.00 96.28 349 PRO A N 1
ATOM 2035 C CA . PRO A 1 316 ? -3.028 56.614 71.818 1.00 101.73 349 PRO A CA 1
ATOM 2036 C C . PRO A 1 316 ? -3.248 58.067 72.183 1.00 118.32 349 PRO A C 1
ATOM 2037 O O . PRO A 1 316 ? -4.284 58.467 72.678 1.00 131.86 349 PRO A O 1
ATOM 2041 N N . ASP A 1 317 ? -2.242 58.856 71.873 1.00 113.60 350 ASP A N 1
ATOM 2042 C CA . ASP A 1 317 ? -1.006 58.268 71.426 1.00 105.22 350 ASP A CA 1
ATOM 2043 C C . ASP A 1 317 ? 0.131 58.781 72.258 1.00 113.20 350 ASP A C 1
ATOM 2044 O O . ASP A 1 317 ? 0.443 59.972 72.304 1.00 108.22 350 ASP A O 1
ATOM 2049 N N . LEU A 1 318 ? 0.699 57.837 72.988 1.00 120.58 351 LEU A N 1
ATOM 2050 C CA . LEU A 1 318 ? 2.077 57.941 73.407 1.00 114.02 351 LEU A CA 1
ATOM 2051 C C . LEU A 1 318 ? 2.909 57.278 72.339 1.00 121.82 351 LEU A C 1
ATOM 2052 O O . LEU A 1 318 ? 3.801 56.510 72.617 1.00 144.64 351 LEU A O 1
ATOM 2057 N N . PHE A 1 319 ? 2.567 57.543 71.098 1.00 107.88 352 PHE A N 1
ATOM 2058 C CA . PHE A 1 319 ? 3.270 56.980 69.969 1.00 105.99 352 PHE A CA 1
ATOM 2059 C C . PHE A 1 319 ? 3.225 58.051 68.926 1.00 110.63 352 PHE A C 1
ATOM 2060 O O . PHE A 1 319 ? 3.644 57.865 67.780 1.00 107.07 352 PHE A O 1
ATOM 2068 N N . GLU A 1 320 ? 2.668 59.185 69.322 1.00 115.44 353 GLU A N 1
ATOM 2069 C CA . GLU A 1 320 ? 2.745 60.342 68.457 1.00 120.03 353 GLU A CA 1
ATOM 2070 C C . GLU A 1 320 ? 4.074 61.061 68.676 1.00 123.39 353 GLU A C 1
ATOM 2071 O O . GLU A 1 320 ? 4.923 60.961 67.796 1.00 130.13 353 GLU A O 1
ATOM 2077 N N . GLU A 1 321 ? 4.291 61.678 69.838 1.00 122.49 354 GLU A N 1
ATOM 2078 C CA . GLU A 1 321 ? 5.509 62.441 70.134 1.00 125.94 354 GLU A CA 1
ATOM 2079 C C . GLU A 1 321 ? 6.790 61.774 69.694 1.00 119.67 354 GLU A C 1
ATOM 2080 O O . GLU A 1 321 ? 7.801 62.422 69.470 1.00 116.75 354 GLU A O 1
ATOM 2086 N N . GLN A 1 322 ? 6.708 60.467 69.514 1.00 116.77 355 GLN A N 1
ATOM 2087 C CA . GLN A 1 322 ? 7.865 59.579 69.509 1.00 112.38 355 GLN A CA 1
ATOM 2088 C C . GLN A 1 322 ? 7.381 58.274 68.907 1.00 108.69 355 GLN A C 1
ATOM 2089 O O . GLN A 1 322 ? 6.858 57.427 69.630 1.00 93.03 355 GLN A O 1
ATOM 2095 N N . PRO A 1 323 ? 7.475 58.120 67.577 1.00 111.34 356 PRO A N 1
ATOM 2096 C CA . PRO A 1 323 ? 7.045 56.842 66.995 1.00 104.67 356 PRO A CA 1
ATOM 2097 C C . PRO A 1 323 ? 7.911 55.686 67.495 1.00 96.91 356 PRO A C 1
ATOM 2098 O O . PRO A 1 323 ? 7.539 54.523 67.352 1.00 93.88 356 PRO A O 1
ATOM 2102 N N . ASP A 1 324 ? 9.056 56.025 68.081 1.00 93.16 357 ASP A N 1
ATOM 2103 C CA . ASP A 1 324 ? 10.060 55.058 68.505 1.00 94.20 357 ASP A CA 1
ATOM 2104 C C . ASP A 1 324 ? 10.001 54.793 70.014 1.00 96.08 357 ASP A C 1
ATOM 2105 O O . ASP A 1 324 ? 11.036 54.657 70.667 1.00 97.35 357 ASP A O 1
ATOM 2110 N N . LEU A 1 325 ? 8.792 54.714 70.566 1.00 91.04 358 LEU A N 1
ATOM 2111 C CA . LEU A 1 325 ? 8.626 54.583 72.015 1.00 83.74 358 LEU A CA 1
ATOM 2112 C C . LEU A 1 325 ? 8.997 53.195 72.536 1.00 77.73 358 LEU A C 1
ATOM 2113 O O . LEU A 1 325 ? 9.643 53.073 73.577 1.00 76.81 358 LEU A O 1
ATOM 2118 N N . LEU A 1 326 ? 8.574 52.162 71.812 1.00 78.58 359 LEU A N 1
ATOM 2119 C CA . LEU A 1 326 ? 8.808 50.773 72.202 1.00 81.20 359 LEU A CA 1
ATOM 2120 C C . LEU A 1 326 ? 10.268 50.470 72.578 1.00 88.95 359 LEU A C 1
ATOM 2121 O O . LEU A 1 326 ? 10.526 49.606 73.423 1.00 84.93 359 LEU A O 1
ATOM 2126 N N . HIS A 1 327 ? 11.212 51.174 71.954 1.00 93.97 360 HIS A N 1
ATOM 2127 C CA . HIS A 1 327 ? 12.632 50.887 72.118 1.00 88.37 360 HIS A CA 1
ATOM 2128 C C . HIS A 1 327 ? 13.312 51.853 73.083 1.00 75.24 360 HIS A C 1
ATOM 2129 O O . HIS A 1 327 ? 14.514 51.738 73.334 1.00 67.38 360 HIS A O 1
ATOM 2136 N N . GLN A 1 328 ? 12.539 52.803 73.609 1.00 79.24 361 GLN A N 1
ATOM 2137 C CA . GLN A 1 328 ? 13.053 53.758 74.580 1.00 78.22 361 GLN A CA 1
ATOM 2138 C C . GLN A 1 328 ? 13.062 53.163 75.982 1.00 75.87 361 GLN A C 1
ATOM 2139 O O . GLN A 1 328 ? 13.819 53.606 76.845 1.00 72.87 361 GLN A O 1
ATOM 2145 N N . LEU A 1 329 ? 12.202 52.171 76.196 1.00 75.42 362 LEU A N 1
ATOM 2146 C CA . LEU A 1 329 ? 12.138 51.437 77.459 1.00 72.58 362 LEU A CA 1
ATOM 2147 C C . LEU A 1 329 ? 11.790 52.321 78.654 1.00 74.67 362 LEU A C 1
ATOM 2148 O O . LEU A 1 329 ? 12.405 52.208 79.714 1.00 63.85 362 LEU A O 1
ATOM 2153 N N . VAL A 1 330 ? 10.798 53.188 78.487 1.00 78.00 363 VAL A N 1
ATOM 2154 C CA . VAL A 1 330 ? 10.356 54.057 79.571 1.00 73.41 363 VAL A CA 1
ATOM 2155 C C . VAL A 1 330 ? 8.855 53.931 79.807 1.00 71.16 363 VAL A C 1
ATOM 2156 O O . VAL A 1 330 ? 8.267 54.724 80.543 1.00 71.12 363 VAL A O 1
ATOM 2160 N N . THR A 1 331 ? 8.239 52.930 79.187 1.00 70.84 364 THR A N 1
ATOM 2161 C CA . THR A 1 331 ? 6.789 52.786 79.244 1.00 67.65 364 THR A CA 1
ATOM 2162 C C . THR A 1 331 ? 6.338 51.440 79.804 1.00 65.95 364 THR A C 1
ATOM 2163 O O . THR A 1 331 ? 6.793 50.383 79.367 1.00 60.78 364 THR A O 1
ATOM 2167 N N . GLN A 1 332 ? 5.430 51.496 80.772 1.00 54.46 365 GLN A N 1
ATOM 2168 C CA . GLN A 1 332 ? 4.862 50.297 81.371 1.00 44.27 365 GLN A CA 1
ATOM 2169 C C . GLN A 1 332 ? 3.376 50.196 81.044 1.00 46.04 365 GLN A C 1
ATOM 2170 O O . GLN A 1 332 ? 2.661 51.195 81.059 1.00 69.08 365 GLN A O 1
ATOM 2176 N N . LEU A 1 333 ? 2.918 48.989 80.733 1.00 51.53 366 LEU A N 1
ATOM 2177 C CA . LEU A 1 333 ? 1.497 48.747 80.521 1.00 52.86 366 LEU A CA 1
ATOM 2178 C C . LEU A 1 333 ? 1.075 47.501 81.286 1.00 52.35 366 LEU A C 1
ATOM 2179 O O . LEU A 1 333 ? 1.693 46.445 81.156 1.00 50.47 366 LEU A O 1
ATOM 2184 N N . SER A 1 334 ? 0.024 47.634 82.088 1.00 48.29 367 SER A N 1
ATOM 2185 C CA . SER A 1 334 ? -0.426 46.555 82.962 1.00 47.19 367 SER A CA 1
ATOM 2186 C C . SER A 1 334 ? -0.836 45.302 82.194 1.00 49.74 367 SER A C 1
ATOM 2187 O O . SER A 1 334 ? -1.445 45.394 81.128 1.00 53.77 367 SER A O 1
ATOM 2190 N N . PRO A 1 335 ? -0.495 44.123 82.740 1.00 49.25 368 PRO A N 1
ATOM 2191 C CA . PRO A 1 335 ? -0.911 42.831 82.184 1.00 48.76 368 PRO A CA 1
ATOM 2192 C C . PRO A 1 335 ? -2.429 42.681 82.166 1.00 36.43 368 PRO A C 1
ATOM 2193 O O . PRO A 1 335 ? -2.958 41.893 81.384 1.00 59.45 368 PRO A O 1
ATOM 2197 N N . ARG A 1 336 ? -3.112 43.425 83.030 1.00 47.03 369 ARG A N 1
ATOM 2198 C CA . ARG A 1 336 ? -4.570 43.459 83.044 1.00 57.74 369 ARG A CA 1
ATOM 2199 C C . ARG A 1 336 ? -5.097 43.943 81.699 1.00 65.83 369 ARG A C 1
ATOM 2200 O O . ARG A 1 336 ? -5.883 43.263 81.032 1.00 72.80 369 ARG A O 1
ATOM 2208 N N . ILE A 1 337 ? -4.640 45.130 81.314 1.00 62.61 370 ILE A N 1
ATOM 2209 C CA . ILE A 1 337 ? -5.028 45.764 80.063 1.00 62.13 370 ILE A CA 1
ATOM 2210 C C . ILE A 1 337 ? -4.651 44.892 78.867 1.00 59.35 370 ILE A C 1
ATOM 2211 O O . ILE A 1 337 ? -5.418 44.766 77.911 1.00 53.76 370 ILE A O 1
ATOM 2216 N N . LEU A 1 338 ? -3.475 44.276 78.937 1.00 52.89 371 LEU A N 1
ATOM 2217 C CA . LEU A 1 338 ? -3.023 43.366 77.891 1.00 59.72 371 LEU A CA 1
ATOM 2218 C C . LEU A 1 338 ? -3.934 42.148 77.772 1.00 61.05 371 LEU A C 1
ATOM 2219 O O . LEU A 1 338 ? -4.185 41.655 76.673 1.00 53.80 371 LEU A O 1
ATOM 2224 N N . LYS A 1 339 ? -4.430 41.665 78.907 1.00 60.71 372 LYS A N 1
ATOM 2225 C CA . LYS A 1 339 ? -5.300 40.498 78.906 1.00 58.88 372 LYS A CA 1
ATOM 2226 C C . LYS A 1 339 ? -6.680 40.846 78.362 1.00 60.34 372 LYS A C 1
ATOM 2227 O O . LYS A 1 339 ? -7.287 40.053 77.642 1.00 59.91 372 LYS A O 1
ATOM 2233 N N . GLU A 1 340 ? -7.174 42.033 78.703 1.00 66.98 373 GLU A N 1
ATOM 2234 C CA . GLU A 1 340 ? -8.460 42.485 78.175 1.00 65.39 373 GLU A CA 1
ATOM 2235 C C . GLU A 1 340 ? -8.395 42.704 76.666 1.00 67.59 373 GLU A C 1
ATOM 2236 O O . GLU A 1 340 ? -9.420 42.657 75.983 1.00 70.17 373 GLU A O 1
ATOM 2242 N N . GLU A 1 341 ? -7.190 42.933 76.151 1.00 67.51 374 GLU A N 1
ATOM 2243 C CA . GLU A 1 341 ? -6.998 43.143 74.720 1.00 68.88 374 GLU A CA 1
ATOM 2244 C C . GLU A 1 341 ? -6.560 41.867 74.006 1.00 63.91 374 GLU A C 1
ATOM 2245 O O . GLU A 1 341 ? -6.282 41.882 72.807 1.00 74.78 374 GLU A O 1
ATOM 2251 N N . GLY A 1 342 ? -6.494 40.766 74.747 1.00 49.14 375 GLY A N 1
ATOM 2252 C CA . GLY A 1 342 ? -6.260 39.462 74.152 1.00 54.92 375 GLY A CA 1
ATOM 2253 C C . GLY A 1 342 ? -4.814 39.022 74.015 1.00 60.64 375 GLY A C 1
ATOM 2254 O O . GLY A 1 342 ? -4.529 38.039 73.331 1.00 62.89 375 GLY A O 1
ATOM 2255 N N . VAL A 1 343 ? -3.898 39.738 74.659 1.00 55.40 376 VAL A N 1
ATOM 2256 C CA . VAL A 1 343 ? -2.486 39.365 74.625 1.00 50.37 376 VAL A CA 1
ATOM 2257 C C . VAL A 1 343 ? -2.115 38.521 75.840 1.00 50.88 376 VAL A C 1
ATOM 2258 O O . VAL A 1 343 ? -2.275 38.963 76.977 1.00 54.73 376 VAL A O 1
ATOM 2262 N N . PRO A 1 344 ? -1.620 37.296 75.601 1.00 52.75 377 PRO A N 1
ATOM 2263 C CA . PRO A 1 344 ? -1.242 36.398 76.698 1.00 48.71 377 PRO A CA 1
ATOM 2264 C C . PRO A 1 344 ? -0.000 36.877 77.446 1.00 47.98 377 PRO A C 1
ATOM 2265 O O . PRO A 1 344 ? 1.026 37.166 76.830 1.00 43.06 377 PRO A O 1
ATOM 2269 N N . VAL A 1 345 ? -0.107 36.965 78.768 1.00 40.00 378 VAL A N 1
ATOM 2270 C CA . VAL A 1 345 ? 1.010 37.373 79.609 1.00 36.59 378 VAL A CA 1
ATOM 2271 C C . VAL A 1 345 ? 1.291 36.290 80.644 1.00 43.01 378 VAL A C 1
ATOM 2272 O O . VAL A 1 345 ? 0.363 35.686 81.182 1.00 45.15 378 VAL A O 1
ATOM 2276 N N . TYR A 1 346 ? 2.567 36.040 80.919 1.00 32.03 379 TYR A N 1
ATOM 2277 C CA . TYR A 1 346 ? 2.932 35.032 81.907 1.00 32.33 379 TYR A CA 1
ATOM 2278 C C . TYR A 1 346 ? 3.835 35.614 82.982 1.00 34.21 379 TYR A C 1
ATOM 2279 O O . TYR A 1 346 ? 4.579 36.557 82.739 1.00 39.11 379 TYR A O 1
ATOM 2288 N N . ARG A 1 347 ? 3.755 35.046 84.179 1.00 34.48 380 ARG A N 1
ATOM 2289 C CA . ARG A 1 347 ? 4.386 35.639 85.349 1.00 29.52 380 ARG A CA 1
ATOM 2290 C C . ARG A 1 347 ? 5.433 34.716 85.963 1.00 33.75 380 ARG A C 1
ATOM 2291 O O . ARG A 1 347 ? 5.260 33.497 85.994 1.00 42.97 380 ARG A O 1
ATOM 2299 N N . ALA A 1 348 ? 6.524 35.303 86.443 1.00 29.26 381 ALA A N 1
ATOM 2300 C CA . ALA A 1 348 ? 7.558 34.534 87.124 1.00 25.79 381 ALA A CA 1
ATOM 2301 C C . ALA A 1 348 ? 8.111 35.318 88.302 1.00 31.35 381 ALA A C 1
ATOM 2302 O O . ALA A 1 348 ? 8.242 36.534 88.232 1.00 38.30 381 ALA A O 1
ATOM 2304 N N . VAL A 1 349 ? 8.425 34.625 89.389 1.00 35.28 382 VAL A N 1
ATOM 2305 C CA . VAL A 1 349 ? 9.069 35.272 90.523 1.00 28.52 382 VAL A CA 1
ATOM 2306 C C . VAL A 1 349 ? 10.483 34.733 90.689 1.00 40.62 382 VAL A C 1
ATOM 2307 O O . VAL A 1 349 ? 10.681 33.581 91.070 1.00 41.23 382 VAL A O 1
ATOM 2311 N N . GLN A 1 350 ? 11.463 35.577 90.390 1.00 30.75 383 GLN A N 1
ATOM 2312 C CA . GLN A 1 350 ? 12.864 35.186 90.445 1.00 33.92 383 GLN A CA 1
ATOM 2313 C C . GLN A 1 350 ? 13.468 35.496 91.805 1.00 28.26 383 GLN A C 1
ATOM 2314 O O . GLN A 1 350 ? 13.492 36.645 92.227 1.00 39.23 383 GLN A O 1
ATOM 2320 N N . ARG A 1 351 ? 13.962 34.471 92.489 1.00 28.32 384 ARG A N 1
ATOM 2321 C CA . ARG A 1 351 ? 14.605 34.675 93.780 1.00 27.29 384 ARG A CA 1
ATOM 2322 C C . ARG A 1 351 ? 16.110 34.483 93.643 1.00 33.73 384 ARG A C 1
ATOM 2323 O O . ARG A 1 351 ? 16.580 33.961 92.632 1.00 36.51 384 ARG A O 1
ATOM 2331 N N . SER A 1 352 ? 16.864 34.923 94.648 1.00 25.40 385 SER A N 1
ATOM 2332 C CA . SER A 1 352 ? 18.323 34.902 94.566 1.00 40.43 385 SER A CA 1
ATOM 2333 C C . SER A 1 352 ? 18.847 33.483 94.390 1.00 36.52 385 SER A C 1
ATOM 2334 O O . SER A 1 352 ? 18.433 32.564 95.096 1.00 36.34 385 SER A O 1
ATOM 2337 N N . GLY A 1 353 ? 19.754 33.314 93.435 1.00 35.01 386 GLY A N 1
ATOM 2338 C CA . GLY A 1 353 ? 20.297 32.007 93.123 1.00 24.41 386 GLY A CA 1
ATOM 2339 C C . GLY A 1 353 ? 19.571 31.351 91.966 1.00 24.56 386 GLY A C 1
ATOM 2340 O O . GLY A 1 353 ? 19.850 30.205 91.620 1.00 35.23 386 GLY A O 1
ATOM 2341 N N . GLU A 1 354 ? 18.640 32.081 91.357 1.00 30.48 387 GLU A N 1
ATOM 2342 C CA . GLU A 1 354 ? 17.859 31.533 90.253 1.00 26.60 387 GLU A CA 1
ATOM 2343 C C . GLU A 1 354 ? 18.069 32.277 88.935 1.00 36.10 387 GLU A C 1
ATOM 2344 O O . GLU A 1 354 ? 18.494 33.451 88.911 1.00 28.91 387 GLU A O 1
ATOM 2350 N N . PHE A 1 355 ? 17.767 31.564 87.849 1.00 28.76 388 PHE A N 1
ATOM 2351 C CA . PHE A 1 355 ? 17.863 32.088 86.492 1.00 26.26 388 PHE A CA 1
ATOM 2352 C C . PHE A 1 355 ? 16.490 32.410 85.907 1.00 32.62 388 PHE A C 1
ATOM 2353 O O . PHE A 1 355 ? 15.496 31.764 86.232 1.00 25.18 388 PHE A O 1
ATOM 2361 N N . ILE A 1 356 ? 16.454 33.414 85.038 1.00 32.02 389 ILE A N 1
ATOM 2362 C CA . ILE A 1 356 ? 15.315 33.676 84.175 1.00 23.66 389 ILE A CA 1
ATOM 2363 C C . ILE A 1 356 ? 15.776 33.587 82.725 1.00 39.41 389 ILE A C 1
ATOM 2364 O O . ILE A 1 356 ? 16.755 34.233 82.332 1.00 29.96 389 ILE A O 1
ATOM 2369 N N . LEU A 1 357 ? 15.079 32.772 81.941 1.00 29.31 390 LEU A N 1
ATOM 2370 C CA . LEU A 1 357 ? 15.388 32.620 80.526 1.00 29.08 390 LEU A CA 1
ATOM 2371 C C . LEU A 1 357 ? 14.323 33.291 79.667 1.00 36.46 390 LEU A C 1
ATOM 2372 O O . LEU A 1 357 ? 13.119 33.092 79.869 1.00 33.94 390 LEU A O 1
ATOM 2377 N N . THR A 1 358 ? 14.787 34.089 78.711 1.00 30.87 391 THR A N 1
ATOM 2378 C CA . THR A 1 358 ? 13.928 34.831 77.798 1.00 31.86 391 THR A CA 1
ATOM 2379 C C . THR A 1 358 ? 14.216 34.419 76.354 1.00 32.29 391 THR A C 1
ATOM 2380 O O . THR A 1 358 ? 15.374 34.396 75.923 1.00 39.13 391 THR A O 1
ATOM 2384 N N . PHE A 1 359 ? 13.151 34.105 75.620 1.00 34.01 392 PHE A N 1
ATOM 2385 C CA . PHE A 1 359 ? 13.240 33.562 74.267 1.00 34.46 392 PHE A CA 1
ATOM 2386 C C . PHE A 1 359 ? 13.202 34.656 73.190 1.00 38.52 392 PHE A C 1
ATOM 2387 O O . PHE A 1 359 ? 12.822 35.791 73.477 1.00 47.05 392 PHE A O 1
ATOM 2395 N N . PRO A 1 360 ? 13.616 34.320 71.950 1.00 33.95 393 PRO A N 1
ATOM 2396 C CA . PRO A 1 360 ? 13.633 35.286 70.842 1.00 38.99 393 PRO A CA 1
ATOM 2397 C C . PRO A 1 360 ? 12.310 36.015 70.601 1.00 44.68 393 PRO A C 1
ATOM 2398 O O . PRO A 1 360 ? 11.250 35.391 70.537 1.00 45.55 393 PRO A O 1
ATOM 2402 N N . LYS A 1 361 ? 12.403 37.336 70.467 1.00 41.99 394 LYS A N 1
ATOM 2403 C CA . LYS A 1 361 ? 11.263 38.222 70.225 1.00 45.15 394 LYS A CA 1
ATOM 2404 C C . LYS A 1 361 ? 10.191 38.166 71.315 1.00 45.88 394 LYS A C 1
ATOM 2405 O O . LYS A 1 361 ? 9.045 38.551 71.083 1.00 46.83 394 LYS A O 1
ATOM 2411 N N . ALA A 1 362 ? 10.566 37.710 72.506 1.00 33.04 395 ALA A N 1
ATOM 2412 C CA . ALA A 1 362 ? 9.627 37.657 73.622 1.00 41.64 395 ALA A CA 1
ATOM 2413 C C . ALA A 1 362 ? 9.723 38.914 74.478 1.00 38.10 395 ALA A C 1
ATOM 2414 O O . ALA A 1 362 ? 10.723 39.133 75.162 1.00 39.73 395 ALA A O 1
ATOM 2416 N N . TYR A 1 363 ? 8.682 39.738 74.436 1.00 37.76 396 TYR A N 1
ATOM 2417 C CA . TYR A 1 363 ? 8.636 40.940 75.259 1.00 43.40 396 TYR A CA 1
ATOM 2418 C C . TYR A 1 363 ? 8.597 40.584 76.736 1.00 40.76 396 TYR A C 1
ATOM 2419 O O . TYR A 1 363 ? 7.910 39.646 77.141 1.00 29.23 396 TYR A O 1
ATOM 2428 N N . HIS A 1 364 ? 9.346 41.333 77.537 1.00 36.29 397 HIS A N 1
ATOM 2429 C CA . HIS A 1 364 ? 9.346 41.124 78.975 1.00 43.70 397 HIS A CA 1
ATOM 2430 C C . HIS A 1 364 ? 9.494 42.437 79.731 1.00 40.09 397 HIS A C 1
ATOM 2431 O O . HIS A 1 364 ? 10.008 43.424 79.202 1.00 39.38 397 HIS A O 1
ATOM 2438 N N . SER A 1 365 ? 9.022 42.437 80.970 1.00 33.98 398 SER A N 1
ATOM 2439 C CA . SER A 1 365 ? 9.143 43.588 81.851 1.00 35.99 398 SER A CA 1
ATOM 2440 C C . SER A 1 365 ? 9.081 43.104 83.287 1.00 37.94 398 SER A C 1
ATOM 2441 O O . SER A 1 365 ? 8.980 41.904 83.535 1.00 43.07 398 SER A O 1
ATOM 2444 N N . GLY A 1 366 ? 9.150 44.027 84.237 1.00 39.64 399 GLY A N 1
ATOM 2445 C CA . GLY A 1 366 ? 9.016 43.651 85.629 1.00 33.80 399 GLY A CA 1
ATOM 2446 C C . GLY A 1 366 ? 9.557 44.655 86.622 1.00 34.93 399 GLY A C 1
ATOM 2447 O O . GLY A 1 366 ? 9.880 45.788 86.264 1.00 36.08 399 GLY A O 1
ATOM 2448 N N . PHE A 1 367 ? 9.657 44.237 87.880 1.00 37.78 400 PHE A N 1
ATOM 2449 C CA . PHE A 1 367 ? 10.103 45.152 88.928 1.00 35.80 400 PHE A CA 1
ATOM 2450 C C . PHE A 1 367 ? 10.753 44.430 90.103 1.00 34.41 400 PHE A C 1
ATOM 2451 O O . PHE A 1 367 ? 10.612 43.220 90.254 1.00 37.20 400 PHE A O 1
ATOM 2459 N N . ASN A 1 368 ? 11.460 45.185 90.937 1.00 34.42 401 ASN A N 1
ATOM 2460 C CA . ASN A 1 368 ? 12.151 44.617 92.087 1.00 24.59 401 ASN A CA 1
ATOM 2461 C C . ASN A 1 368 ? 11.364 44.797 93.382 1.00 34.72 401 ASN A C 1
ATOM 2462 O O . ASN A 1 368 ? 10.665 45.794 93.559 1.00 36.91 401 ASN A O 1
ATOM 2467 N N . CYS A 1 369 ? 11.486 43.824 94.281 1.00 31.56 402 CYS A N 1
ATOM 2468 C CA . CYS A 1 369 ? 10.756 43.830 95.546 1.00 36.09 402 CYS A CA 1
ATOM 2469 C C . CYS A 1 369 ? 11.591 44.397 96.686 1.00 38.47 402 CYS A C 1
ATOM 2470 O O . CYS A 1 369 ? 11.167 44.397 97.842 1.00 42.33 402 CYS A O 1
ATOM 2473 N N . GLY A 1 370 ? 12.782 44.876 96.353 1.00 36.61 403 GLY A N 1
ATOM 2474 C CA . GLY A 1 370 ? 13.702 45.398 97.343 1.00 32.77 403 GLY A CA 1
ATOM 2475 C C . GLY A 1 370 ? 15.096 45.432 96.759 1.00 38.84 403 GLY A C 1
ATOM 2476 O O . GLY A 1 370 ? 15.269 45.213 95.559 1.00 36.93 403 GLY A O 1
ATOM 2477 N N . PHE A 1 371 ? 16.089 45.707 97.597 1.00 29.49 404 PHE A N 1
ATOM 2478 C CA . PHE A 1 371 ? 17.470 45.734 97.138 1.00 34.38 404 PHE A CA 1
ATOM 2479 C C . PHE A 1 371 ? 17.884 44.393 96.549 1.00 30.86 404 PHE A C 1
ATOM 2480 O O . PHE A 1 371 ?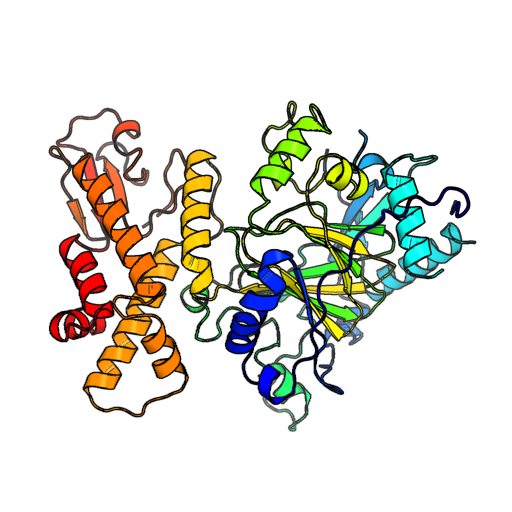 17.726 43.355 97.188 1.00 37.33 404 PHE A O 1
ATOM 2488 N N . ASN A 1 372 ? 18.406 44.417 95.327 1.00 41.55 405 ASN A N 1
ATOM 2489 C CA . ASN A 1 372 ? 18.996 43.215 94.750 1.00 40.77 405 ASN A CA 1
ATOM 2490 C C . ASN A 1 372 ? 20.041 43.526 93.688 1.00 44.20 405 ASN A C 1
ATOM 2491 O O . ASN A 1 372 ? 20.171 44.665 93.234 1.00 37.60 405 ASN A O 1
ATOM 2496 N N . CYS A 1 373 ? 20.783 42.495 93.301 1.00 42.14 406 CYS A N 1
ATOM 2497 C CA . CYS A 1 373 ? 21.831 42.626 92.302 1.00 35.75 406 CYS A CA 1
ATOM 2498 C C . CYS A 1 373 ? 21.757 41.466 91.315 1.00 39.21 406 CYS A C 1
ATOM 2499 O O . CYS A 1 373 ? 21.918 40.302 91.690 1.00 32.39 406 CYS A O 1
ATOM 2502 N N . ALA A 1 374 ? 21.500 41.793 90.054 1.00 30.84 407 ALA A N 1
ATOM 2503 C CA . ALA A 1 374 ? 21.330 40.783 89.019 1.00 31.06 407 ALA A CA 1
ATOM 2504 C C . ALA A 1 374 ? 22.359 40.949 87.908 1.00 34.60 407 ALA A C 1
ATOM 2505 O O . ALA A 1 374 ? 22.968 42.009 87.763 1.00 29.42 407 ALA A O 1
ATOM 2507 N N . GLU A 1 375 ? 22.549 39.894 87.125 1.00 30.23 408 GLU A N 1
ATOM 2508 C CA . GLU A 1 375 ? 23.477 39.935 86.002 1.00 28.08 408 GLU A CA 1
ATOM 2509 C C . GLU A 1 375 ? 22.786 39.346 84.778 1.00 28.35 408 GLU A C 1
ATOM 2510 O O . GLU A 1 375 ? 22.062 38.364 84.893 1.00 30.24 408 GLU A O 1
ATOM 2516 N N . ALA A 1 376 ? 22.985 39.945 83.609 1.00 27.33 409 ALA A N 1
ATOM 2517 C CA . ALA A 1 376 ? 22.294 39.465 82.413 1.00 27.50 409 ALA A CA 1
ATOM 2518 C C . ALA A 1 376 ? 23.204 39.424 81.191 1.00 24.77 409 ALA A C 1
ATOM 2519 O O . ALA A 1 376 ? 24.064 40.288 81.015 1.00 37.14 409 ALA A O 1
ATOM 2521 N N . VAL A 1 377 ? 23.004 38.414 80.346 1.00 30.24 410 VAL A N 1
ATOM 2522 C CA . VAL A 1 377 ? 23.808 38.261 79.138 1.00 27.52 410 VAL A CA 1
ATOM 2523 C C . VAL A 1 377 ? 22.985 37.630 78.012 1.00 39.46 410 VAL A C 1
ATOM 2524 O O . VAL A 1 377 ? 21.969 36.989 78.266 1.00 35.90 410 VAL A O 1
ATOM 2528 N N . ASN A 1 378 ? 23.414 37.825 76.769 1.00 30.12 411 ASN A N 1
ATOM 2529 C CA . ASN A 1 378 ? 22.721 37.223 75.635 1.00 34.12 411 ASN A CA 1
ATOM 2530 C C . ASN A 1 378 ? 23.323 35.886 75.227 1.00 30.74 411 ASN A C 1
ATOM 2531 O O . ASN A 1 378 ? 24.479 35.593 75.533 1.00 32.80 411 ASN A O 1
ATOM 2536 N N . VAL A 1 379 ? 22.531 35.071 74.541 1.00 31.94 412 VAL A N 1
ATOM 2537 C CA . VAL A 1 379 ? 23.063 33.859 73.929 1.00 29.58 412 VAL A CA 1
ATOM 2538 C C . VAL A 1 379 ? 22.299 33.586 72.631 1.00 28.80 412 VAL A C 1
ATOM 2539 O O . VAL A 1 379 ? 21.127 33.971 72.484 1.00 29.96 412 VAL A O 1
ATOM 2543 N N . ALA A 1 380 ? 22.989 32.959 71.681 1.00 30.18 413 ALA A N 1
ATOM 2544 C CA . ALA A 1 380 ? 22.468 32.768 70.335 1.00 29.88 413 ALA A CA 1
ATOM 2545 C C . ALA A 1 380 ? 22.717 31.362 69.804 1.00 42.78 413 ALA A C 1
ATOM 2546 O O . ALA A 1 380 ? 23.635 31.150 69.012 1.00 42.51 413 ALA A O 1
ATOM 2548 N N . PRO A 1 381 ? 21.896 30.393 70.233 1.00 41.58 414 PRO A N 1
ATOM 2549 C CA . PRO A 1 381 ? 21.969 29.064 69.623 1.00 36.57 414 PRO A CA 1
ATOM 2550 C C . PRO A 1 381 ? 21.508 29.120 68.171 1.00 45.38 414 PRO A C 1
ATOM 2551 O O . PRO A 1 381 ? 20.911 30.116 67.763 1.00 42.34 414 PRO A O 1
ATOM 2555 N N . VAL A 1 382 ? 21.777 28.065 67.410 1.00 37.46 415 VAL A N 1
ATOM 2556 C CA . VAL A 1 382 ? 21.519 28.061 65.972 1.00 40.26 415 VAL A CA 1
ATOM 2557 C C . VAL A 1 382 ? 20.045 28.319 65.632 1.00 42.81 415 VAL A C 1
ATOM 2558 O O . VAL A 1 382 ? 19.738 28.990 64.643 1.00 42.91 415 VAL A O 1
ATOM 2562 N N . ASP A 1 383 ? 19.135 27.829 66.469 1.00 35.81 416 ASP A N 1
ATOM 2563 C CA . ASP A 1 383 ? 17.707 28.014 66.211 1.00 38.02 416 ASP A CA 1
ATOM 2564 C C . ASP A 1 383 ? 17.282 29.482 66.309 1.00 35.85 416 ASP A C 1
ATOM 2565 O O . ASP A 1 383 ? 16.175 29.839 65.907 1.00 50.39 416 ASP A O 1
ATOM 2570 N N . TRP A 1 384 ? 18.159 30.329 66.839 1.00 34.74 417 TRP A N 1
ATOM 2571 C CA . TRP A 1 384 ? 17.899 31.766 66.874 1.00 38.26 417 TRP A CA 1
ATOM 2572 C C . TRP A 1 384 ? 18.103 32.414 65.503 1.00 44.58 417 TRP A C 1
ATOM 2573 O O . TRP A 1 384 ? 17.478 33.434 65.197 1.00 36.60 417 TRP A O 1
ATOM 2584 N N . LEU A 1 385 ? 18.969 31.811 64.686 1.00 44.30 418 LEU A N 1
ATOM 2585 C CA . LEU A 1 385 ? 19.421 32.417 63.429 1.00 43.61 418 LEU A CA 1
ATOM 2586 C C . LEU A 1 385 ? 18.289 33.007 62.594 1.00 40.94 418 LEU A C 1
ATOM 2587 O O . LEU A 1 385 ? 18.345 34.183 62.218 1.00 35.84 418 LEU A O 1
ATOM 2592 N N . VAL A 1 386 ? 17.264 32.198 62.331 1.00 42.26 419 VAL A N 1
ATOM 2593 C CA . VAL A 1 386 ? 16.082 32.651 61.602 1.00 37.31 419 VAL A CA 1
ATOM 2594 C C . VAL A 1 386 ? 15.591 33.981 62.157 1.00 47.61 419 VAL A C 1
ATOM 2595 O O . VAL A 1 386 ? 15.588 34.995 61.450 1.00 51.93 419 VAL A O 1
ATOM 2599 N N . HIS A 1 387 ? 15.216 33.970 63.436 1.00 36.55 420 HIS A N 1
ATOM 2600 C CA . HIS A 1 387 ? 14.771 35.175 64.124 1.00 40.15 420 HIS A CA 1
ATOM 2601 C C . HIS A 1 387 ? 15.754 36.310 63.888 1.00 50.05 420 HIS A C 1
ATOM 2602 O O . HIS A 1 387 ? 15.362 37.401 63.457 1.00 47.52 420 HIS A O 1
ATOM 2609 N N . GLY A 1 388 ? 17.033 36.024 64.128 1.00 34.48 421 GLY A N 1
ATOM 2610 C CA . GLY A 1 388 ? 18.083 37.010 63.963 1.00 38.83 421 GLY A CA 1
ATOM 2611 C C . GLY A 1 388 ? 17.994 37.665 62.602 1.00 43.01 421 GLY A C 1
ATOM 2612 O O . GLY A 1 388 ? 17.959 38.897 62.496 1.00 37.33 421 GLY A O 1
ATOM 2613 N N . GLN A 1 389 ? 17.907 36.834 61.566 1.00 38.46 422 GLN A N 1
ATOM 2614 C CA . GLN A 1 389 ? 17.806 37.332 60.204 1.00 46.55 422 GLN A CA 1
ATOM 2615 C C . GLN A 1 389 ? 16.642 38.308 60.127 1.00 46.99 422 GLN A C 1
ATOM 2616 O O . GLN A 1 389 ? 16.829 39.482 59.782 1.00 50.64 422 GLN A O 1
ATOM 2622 N N . ASN A 1 390 ? 15.460 37.833 60.516 1.00 37.34 423 ASN A N 1
ATOM 2623 C CA . ASN A 1 390 ? 14.263 38.664 60.500 1.00 56.85 423 ASN A CA 1
ATOM 2624 C C . ASN A 1 390 ? 14.546 40.008 61.149 1.00 43.77 423 ASN A C 1
ATOM 2625 O O . ASN A 1 390 ? 14.264 41.064 60.567 1.00 45.47 423 ASN A O 1
ATOM 2630 N N . ALA A 1 391 ? 15.174 39.953 62.322 1.00 45.21 424 ALA A N 1
ATOM 2631 C CA . ALA A 1 391 ? 15.423 41.150 63.107 1.00 50.93 424 ALA A CA 1
ATOM 2632 C C . ALA A 1 391 ? 16.138 42.201 62.274 1.00 50.13 424 ALA A C 1
ATOM 2633 O O . ALA A 1 391 ? 15.664 43.338 62.172 1.00 45.33 424 ALA A O 1
ATOM 2635 N N . VAL A 1 392 ? 17.245 41.821 61.636 1.00 39.98 425 VAL A N 1
ATOM 2636 C CA . VAL A 1 392 ? 18.043 42.841 60.966 1.00 42.93 425 VAL A CA 1
ATOM 2637 C C . VAL A 1 392 ? 17.239 43.391 59.797 1.00 42.82 425 VAL A C 1
ATOM 2638 O O . VAL A 1 392 ? 17.283 44.596 59.526 1.00 41.81 425 VAL A O 1
ATOM 2642 N N . GLU A 1 393 ? 16.453 42.526 59.156 1.00 37.92 426 GLU A N 1
ATOM 2643 C CA . GLU A 1 393 ? 15.615 42.972 58.054 1.00 44.65 426 GLU A CA 1
ATOM 2644 C C . GLU A 1 393 ? 14.681 44.040 58.590 1.00 56.89 426 GLU A C 1
ATOM 2645 O O . GLU A 1 393 ? 14.574 45.127 58.017 1.00 59.44 426 GLU A O 1
ATOM 2651 N N . GLY A 1 394 ? 14.058 43.741 59.727 1.00 55.96 427 GLY A N 1
ATOM 2652 C CA . GLY A 1 394 ? 13.185 44.688 60.389 1.00 49.10 427 GLY A CA 1
ATOM 2653 C C . GLY A 1 394 ? 13.909 45.995 60.628 1.00 45.27 427 GLY A C 1
ATOM 2654 O O . GLY A 1 394 ? 13.381 47.069 60.324 1.00 52.48 427 GLY A O 1
ATOM 2655 N N . TYR A 1 395 ? 15.137 45.901 61.133 1.00 48.37 428 TYR A N 1
ATOM 2656 C CA . TYR A 1 395 ? 15.907 47.096 61.449 1.00 48.65 428 TYR A CA 1
ATOM 2657 C C . TYR A 1 395 ? 16.101 47.916 60.183 1.00 55.83 428 TYR A C 1
ATOM 2658 O O . TYR A 1 395 ? 15.985 49.144 60.203 1.00 49.67 428 TYR A O 1
ATOM 2667 N N . SER A 1 396 ? 16.357 47.222 59.076 1.00 53.08 429 SER A N 1
ATOM 2668 C CA . SER A 1 396 ? 16.569 47.886 57.797 1.00 55.88 429 SER A CA 1
ATOM 2669 C C . SER A 1 396 ? 15.330 48.670 57.391 1.00 56.77 429 SER A C 1
ATOM 2670 O O . SER A 1 396 ? 15.432 49.764 56.840 1.00 66.66 429 SER A O 1
ATOM 2673 N N . LYS A 1 397 ? 14.157 48.113 57.676 1.00 60.68 430 LYS A N 1
ATOM 2674 C CA . LYS A 1 397 ? 12.913 48.792 57.340 1.00 63.62 430 LYS A CA 1
ATOM 2675 C C . LYS A 1 397 ? 12.656 49.930 58.319 1.00 63.58 430 LYS A C 1
ATOM 2676 O O . LYS A 1 397 ? 11.987 50.908 57.985 1.00 73.57 430 LYS A O 1
ATOM 2682 N N . GLN A 1 398 ? 13.212 49.806 59.520 1.00 60.11 431 GLN A N 1
ATOM 2683 C CA . GLN A 1 398 ? 12.990 50.794 60.567 1.00 54.97 431 GLN A CA 1
ATOM 2684 C C . GLN A 1 398 ? 14.017 51.913 60.515 1.00 54.83 431 GLN A C 1
ATOM 2685 O O . GLN A 1 398 ? 13.873 52.923 61.204 1.00 66.90 431 GLN A O 1
ATOM 2691 N N . ARG A 1 399 ? 15.048 51.722 59.695 1.00 48.15 432 ARG A N 1
ATOM 2692 C CA . ARG A 1 399 ? 16.191 52.629 59.643 1.00 61.96 432 ARG A CA 1
ATOM 2693 C C . ARG A 1 399 ? 16.831 52.752 61.026 1.00 59.79 432 ARG A C 1
ATOM 2694 O O . ARG A 1 399 ? 17.232 53.840 61.438 1.00 63.62 432 ARG A O 1
ATOM 2702 N N . ARG A 1 400 ? 16.916 51.633 61.740 1.00 52.13 433 ARG A N 1
ATOM 2703 C CA . ARG A 1 400 ? 17.550 51.614 63.055 1.00 58.84 433 ARG A CA 1
ATOM 2704 C C . ARG A 1 400 ? 18.895 50.899 62.989 1.00 53.47 433 ARG A C 1
ATOM 2705 O O . ARG A 1 400 ? 19.056 49.927 62.250 1.00 58.22 433 ARG A O 1
ATOM 2713 N N . LYS A 1 401 ? 19.857 51.389 63.762 1.00 47.41 434 LYS A N 1
ATOM 2714 C CA . LYS A 1 401 ? 21.200 50.824 63.772 1.00 58.95 434 LYS A CA 1
ATOM 2715 C C . LYS A 1 401 ? 21.240 49.480 64.499 1.00 59.55 434 LYS A C 1
ATOM 2716 O O . LYS A 1 401 ? 20.536 49.274 65.489 1.00 53.61 434 LYS A O 1
ATOM 2722 N N . SER A 1 402 ? 22.066 48.568 63.995 1.00 56.59 435 SER A N 1
ATOM 2723 C CA . SER A 1 402 ? 22.239 47.259 64.612 1.00 53.64 435 SER A CA 1
ATOM 2724 C C . SER A 1 402 ? 23.292 47.308 65.716 1.00 55.19 435 SER A C 1
ATOM 2725 O O . SER A 1 402 ? 24.088 48.244 65.786 1.00 61.16 435 SER A O 1
ATOM 2728 N N . SER A 1 403 ? 23.289 46.295 66.576 1.00 53.34 436 SER A N 1
ATOM 2729 C CA . SER A 1 403 ? 24.243 46.214 67.676 1.00 44.76 436 SER A CA 1
ATOM 2730 C C . SER A 1 403 ? 25.374 45.243 67.355 1.00 44.54 436 SER A C 1
ATOM 2731 O O . SER A 1 403 ? 26.408 45.238 68.023 1.00 48.19 436 SER A O 1
ATOM 2734 N N . LEU A 1 404 ? 25.166 44.418 66.333 1.00 36.50 437 LEU A N 1
ATOM 2735 C CA . LEU A 1 404 ? 26.173 43.451 65.912 1.00 35.19 437 LEU A CA 1
ATOM 2736 C C . LEU A 1 404 ? 26.065 43.154 64.419 1.00 44.31 437 LEU A C 1
ATOM 2737 O O . LEU A 1 404 ? 25.124 43.590 63.756 1.00 43.35 437 LEU A O 1
ATOM 2742 N N . SER A 1 405 ? 27.033 42.405 63.899 1.00 38.04 438 SER A N 1
ATOM 2743 C CA . SER A 1 405 ? 27.035 42.024 62.491 1.00 45.86 438 SER A CA 1
ATOM 2744 C C . SER A 1 405 ? 26.505 40.605 62.314 1.00 42.37 438 SER A C 1
ATOM 2745 O O . SER A 1 405 ? 27.198 39.631 62.610 1.00 40.51 438 SER A O 1
ATOM 2748 N N . HIS A 1 406 ? 25.274 40.500 61.822 1.00 35.82 439 HIS A N 1
ATOM 2749 C CA . HIS A 1 406 ? 24.594 39.214 61.688 1.00 36.36 439 HIS A CA 1
ATOM 2750 C C . HIS A 1 406 ? 25.273 38.275 60.691 1.00 37.78 439 HIS A C 1
ATOM 2751 O O . HIS A 1 406 ? 25.479 37.091 60.978 1.00 33.70 439 HIS A O 1
ATOM 2758 N N . ASP A 1 407 ? 25.612 38.804 59.519 1.00 35.82 440 ASP A N 1
ATOM 2759 C CA . ASP A 1 407 ? 26.239 38.003 58.474 1.00 42.75 440 ASP A CA 1
ATOM 2760 C C . ASP A 1 407 ? 27.577 37.437 58.938 1.00 40.98 440 ASP A C 1
ATOM 2761 O O . ASP A 1 407 ? 27.959 36.335 58.555 1.00 47.84 440 ASP A O 1
ATOM 2766 N N . LYS A 1 408 ? 28.276 38.199 59.772 1.00 36.85 441 LYS A N 1
ATOM 2767 C CA . LYS A 1 408 ? 29.541 37.762 60.351 1.00 38.40 441 LYS A CA 1
ATOM 2768 C C . LYS A 1 408 ? 29.340 36.510 61.207 1.00 44.26 441 LYS A C 1
ATOM 2769 O O . LYS A 1 408 ? 30.116 35.554 61.125 1.00 41.19 441 LYS A O 1
ATOM 2775 N N . LEU A 1 409 ? 28.283 36.518 62.015 1.00 36.70 442 LEU A N 1
ATOM 2776 C CA . LEU A 1 409 ? 27.977 35.398 62.901 1.00 36.38 442 LEU A CA 1
ATOM 2777 C C . LEU A 1 409 ? 27.511 34.175 62.115 1.00 37.20 442 LEU A C 1
ATOM 2778 O O . LEU A 1 409 ? 27.944 33.048 62.382 1.00 39.49 442 LEU A O 1
ATOM 2783 N N . LEU A 1 410 ? 26.626 34.408 61.150 1.00 36.29 443 LEU A N 1
ATOM 2784 C CA . LEU A 1 410 ? 26.112 33.342 60.296 1.00 41.47 443 LEU A CA 1
ATOM 2785 C C . LEU A 1 410 ? 27.246 32.652 59.533 1.00 50.71 443 LEU A C 1
ATOM 2786 O O . LEU A 1 410 ? 27.383 31.422 59.570 1.00 45.54 443 LEU A O 1
ATOM 2791 N N . LEU A 1 411 ? 28.061 33.455 58.855 1.00 48.01 444 LEU A N 1
ATOM 2792 C CA . LEU A 1 411 ? 29.207 32.943 58.110 1.00 48.41 444 LEU A CA 1
ATOM 2793 C C . LEU A 1 411 ? 30.192 32.230 59.028 1.00 49.52 444 LEU A C 1
ATOM 2794 O O . LEU A 1 411 ? 30.748 31.193 58.662 1.00 42.52 444 LEU A O 1
ATOM 2799 N N . GLY A 1 412 ? 30.404 32.789 60.218 1.00 37.81 445 GLY A N 1
ATOM 2800 C CA . GLY A 1 412 ? 31.282 32.178 61.201 1.00 34.72 445 GLY A CA 1
ATOM 2801 C C . GLY A 1 412 ? 30.829 30.778 61.570 1.00 41.61 445 GLY A C 1
ATOM 2802 O O . GLY A 1 412 ? 31.631 29.835 61.610 1.00 45.73 445 GLY A O 1
ATOM 2803 N N . ALA A 1 413 ? 29.531 30.642 61.831 1.00 39.99 446 ALA A N 1
ATOM 2804 C CA . ALA A 1 413 ? 28.950 29.344 62.154 1.00 41.56 446 ALA A CA 1
ATOM 2805 C C . ALA A 1 413 ? 29.104 28.373 60.989 1.00 43.60 446 ALA A C 1
ATOM 2806 O O . ALA A 1 413 ? 29.497 27.218 61.179 1.00 37.11 446 ALA A O 1
ATOM 2808 N N . ALA A 1 414 ? 28.799 28.851 59.786 1.00 39.59 447 ALA A N 1
ATOM 2809 C CA . ALA A 1 414 ? 28.920 28.029 58.585 1.00 46.43 447 ALA A CA 1
ATOM 2810 C C . ALA A 1 414 ? 30.340 27.488 58.408 1.00 48.30 447 ALA A C 1
ATOM 2811 O O . ALA A 1 414 ? 30.534 26.308 58.102 1.00 48.26 447 ALA A O 1
ATOM 2813 N N . MET A 1 415 ? 31.329 28.353 58.616 1.00 44.06 448 MET A N 1
ATOM 2814 C CA . MET A 1 415 ? 32.727 27.964 58.458 1.00 46.65 448 MET A CA 1
ATOM 2815 C C . MET A 1 415 ? 33.175 27.005 59.557 1.00 42.93 448 MET A C 1
ATOM 2816 O O . MET A 1 415 ? 33.954 26.086 59.303 1.00 41.25 448 MET A O 1
ATOM 2821 N N . GLU A 1 416 ? 32.684 27.213 60.777 1.00 44.91 449 GLU A N 1
ATOM 2822 C CA . GLU A 1 416 ? 33.005 26.302 61.873 1.00 40.08 449 GLU A CA 1
ATOM 2823 C C . GLU A 1 416 ? 32.463 24.900 61.587 1.00 48.35 449 GLU A C 1
ATOM 2824 O O . GLU A 1 416 ? 33.172 23.893 61.741 1.00 47.74 449 GLU A O 1
ATOM 2830 N N . ALA A 1 417 ? 31.205 24.848 61.157 1.00 39.95 450 ALA A N 1
ATOM 2831 C CA . ALA A 1 417 ? 30.564 23.589 60.797 1.00 46.57 450 ALA A CA 1
ATOM 2832 C C . ALA A 1 417 ? 31.315 22.898 59.662 1.00 50.40 450 ALA A C 1
ATOM 2833 O O . ALA A 1 417 ? 31.578 21.693 59.722 1.00 45.14 450 ALA A O 1
ATOM 2835 N N . THR A 1 418 ? 31.660 23.671 58.634 1.00 42.38 451 THR A N 1
ATOM 2836 C CA . THR A 1 418 ? 32.420 23.152 57.501 1.00 46.23 451 THR A CA 1
ATOM 2837 C C . THR A 1 418 ? 33.748 22.561 57.967 1.00 48.77 451 THR A C 1
ATOM 2838 O O . THR A 1 418 ? 34.166 21.498 57.499 1.00 53.88 451 THR A O 1
ATOM 2842 N N . TYR A 1 419 ? 34.399 23.243 58.905 1.00 50.66 452 TYR A N 1
ATOM 2843 C CA . TYR A 1 419 ? 35.656 22.754 59.458 1.00 47.05 452 TYR A CA 1
ATOM 2844 C C . TYR A 1 419 ? 35.461 21.430 60.190 1.00 61.34 452 TYR A C 1
ATOM 2845 O O . TYR A 1 419 ? 36.302 20.533 60.096 1.00 66.25 452 TYR A O 1
ATOM 2854 N N . CYS A 1 420 ? 34.353 21.308 60.918 1.00 58.51 453 CYS A N 1
ATOM 2855 C CA . CYS A 1 420 ? 34.056 20.061 61.621 1.00 57.88 453 CYS A CA 1
ATOM 2856 C C . CYS A 1 420 ? 33.812 18.906 60.649 1.00 58.90 453 CYS A C 1
ATOM 2857 O O . CYS A 1 420 ? 34.307 17.792 60.856 1.00 50.76 453 CYS A O 1
ATOM 2860 N N . LEU A 1 421 ? 33.051 19.173 59.590 1.00 47.54 454 LEU A N 1
ATOM 2861 C CA . LEU A 1 421 ? 32.812 18.173 58.552 1.00 57.66 454 LEU A CA 1
ATOM 2862 C C . LEU A 1 421 ? 34.131 17.732 57.916 1.00 51.80 454 LEU A C 1
ATOM 2863 O O . LEU A 1 421 ? 34.373 16.535 57.706 1.00 59.83 454 LEU A O 1
ATOM 2868 N N . TRP A 1 422 ? 34.983 18.710 57.622 1.00 57.50 455 TRP A N 1
ATOM 2869 C CA . TRP A 1 422 ? 36.300 18.438 57.060 1.00 62.70 455 TRP A CA 1
ATOM 2870 C C . TRP A 1 422 ? 37.133 17.573 57.999 1.00 65.39 455 TRP A C 1
ATOM 2871 O O . TRP A 1 422 ? 37.876 16.699 57.555 1.00 69.60 455 TRP A O 1
ATOM 2882 N N . GLU A 1 423 ? 37.011 17.823 59.299 1.00 60.13 456 GLU A N 1
ATOM 2883 C CA . GLU A 1 423 ? 37.710 17.012 60.286 1.00 61.48 456 GLU A CA 1
ATOM 2884 C C . GLU A 1 423 ? 37.174 15.585 60.283 1.00 64.41 456 GLU A C 1
ATOM 2885 O O . GLU A 1 423 ? 37.928 14.630 60.480 1.00 56.83 456 GLU A O 1
ATOM 2891 N N . LEU A 1 424 ? 35.871 15.445 60.053 1.00 64.37 457 LEU A N 1
ATOM 2892 C CA . LEU A 1 424 ? 35.264 14.122 59.943 1.00 59.40 457 LEU A CA 1
ATOM 2893 C C . LEU A 1 424 ? 35.777 13.384 58.709 1.00 65.98 457 LEU A C 1
ATOM 2894 O O . LEU A 1 424 ? 35.885 12.156 58.714 1.00 62.03 457 LEU A O 1
ATOM 2899 N N . SER A 1 425 ? 36.094 14.134 57.657 1.00 59.89 458 SER A N 1
ATOM 2900 C CA . SER A 1 425 ? 36.651 13.538 56.442 1.00 62.63 458 SER A CA 1
ATOM 2901 C C . SER A 1 425 ? 37.970 12.811 56.704 1.00 67.21 458 SER A C 1
ATOM 2902 O O . SER A 1 425 ? 38.225 11.748 56.138 1.00 78.76 458 SER A O 1
ATOM 2905 N N . LEU A 1 426 ? 38.804 13.387 57.566 1.00 61.52 459 LEU A N 1
ATOM 2906 C CA . LEU A 1 426 ? 40.121 12.822 57.849 1.00 65.81 459 LEU A CA 1
ATOM 2907 C C . LEU A 1 426 ? 40.076 11.811 58.991 1.00 67.44 459 LEU A C 1
ATOM 2908 O O . LEU A 1 426 ? 41.115 11.438 59.538 1.00 72.19 459 LEU A O 1
ATOM 2913 N N . SER A 1 427 ? 38.867 11.380 59.340 1.00 68.34 460 SER A N 1
ATOM 2914 C CA . SER A 1 427 ? 38.647 10.386 60.390 1.00 74.25 460 SER A CA 1
ATOM 2915 C C . SER A 1 427 ? 39.253 10.800 61.727 1.00 71.99 460 SER A C 1
ATOM 2916 O O . SER A 1 427 ? 39.777 9.964 62.465 1.00 76.86 460 SER A O 1
ATOM 2919 N N . LYS A 1 428 ? 39.182 12.090 62.036 1.00 69.74 461 LYS A N 1
ATOM 2920 C CA . LYS A 1 428 ? 39.634 12.575 63.332 1.00 87.01 461 LYS A CA 1
ATOM 2921 C C . LYS A 1 428 ? 38.610 12.214 64.400 1.00 79.60 461 LYS A C 1
ATOM 2922 O O . LYS A 1 428 ? 37.471 11.862 64.085 1.00 66.69 461 LYS A O 1
ATOM 2928 N N . LYS A 1 429 ? 39.030 12.291 65.659 1.00 77.55 462 LYS A N 1
ATOM 2929 C CA . LYS A 1 429 ? 38.169 11.972 66.794 1.00 80.26 462 LYS A CA 1
ATOM 2930 C C . LYS A 1 429 ? 36.857 12.744 66.737 1.00 78.66 462 LYS A C 1
ATOM 2931 O O . LYS A 1 429 ? 36.860 13.964 66.569 1.00 83.50 462 LYS A O 1
ATOM 2937 N N . LYS A 1 430 ? 35.737 12.038 66.865 1.00 73.38 463 LYS A N 1
ATOM 2938 C CA . LYS A 1 430 ? 34.446 12.711 66.910 1.00 79.64 463 LYS A CA 1
ATOM 2939 C C . LYS A 1 430 ? 34.174 13.216 68.321 1.00 73.69 463 LYS A C 1
ATOM 2940 O O . LYS A 1 430 ? 34.101 12.437 69.271 1.00 76.10 463 LYS A O 1
ATOM 2946 N N . THR A 1 431 ? 34.031 14.530 68.442 1.00 69.09 464 THR A N 1
ATOM 2947 C CA . THR A 1 431 ? 33.816 15.177 69.728 1.00 70.80 464 THR A CA 1
ATOM 2948 C C . THR A 1 431 ? 32.364 15.642 69.835 1.00 75.15 464 THR A C 1
ATOM 2949 O O . THR A 1 431 ? 31.673 15.729 68.819 1.00 64.51 464 THR A O 1
ATOM 2953 N N . PRO A 1 432 ? 31.886 15.919 71.064 1.00 73.85 465 PRO A N 1
ATOM 2954 C CA . PRO A 1 432 ? 30.526 16.446 71.239 1.00 59.31 465 PRO A CA 1
ATOM 2955 C C . PRO A 1 432 ? 30.270 17.725 70.440 1.00 48.49 465 PRO A C 1
ATOM 2956 O O . PRO A 1 432 ? 29.169 17.911 69.918 1.00 63.24 465 PRO A O 1
ATOM 2960 N N . VAL A 1 433 ? 31.279 18.587 70.348 1.00 47.95 466 VAL A N 1
ATOM 2961 C CA . VAL A 1 433 ? 31.173 19.818 69.570 1.00 64.10 466 VAL A CA 1
ATOM 2962 C C . VAL A 1 433 ? 30.958 19.511 68.089 1.00 62.36 466 VAL A C 1
ATOM 2963 O O . VAL A 1 433 ? 30.041 20.047 67.457 1.00 77.01 466 VAL A O 1
ATOM 2967 N N . ILE A 1 434 ? 31.806 18.640 67.549 1.00 59.91 467 ILE A N 1
ATOM 2968 C CA . ILE A 1 434 ? 31.713 18.220 66.154 1.00 62.34 467 ILE A CA 1
ATOM 2969 C C . ILE A 1 434 ? 30.353 17.592 65.862 1.00 53.49 467 ILE A C 1
ATOM 2970 O O . ILE A 1 434 ? 29.730 17.886 64.841 1.00 48.63 467 ILE A O 1
ATOM 2975 N N . ALA A 1 435 ? 29.895 16.738 66.772 1.00 48.80 468 ALA A N 1
ATOM 2976 C CA . ALA A 1 435 ? 28.584 16.109 66.652 1.00 57.38 468 ALA A CA 1
ATOM 2977 C C . ALA A 1 435 ? 27.475 17.156 66.582 1.00 64.18 468 ALA A C 1
ATOM 2978 O O . ALA A 1 435 ? 26.624 17.124 65.680 1.00 73.23 468 ALA A O 1
ATOM 2980 N N . ARG A 1 436 ? 27.498 18.087 67.534 1.00 57.95 469 ARG A N 1
ATOM 2981 C CA . ARG A 1 436 ? 26.497 19.146 67.600 1.00 57.74 469 ARG A CA 1
ATOM 2982 C C . ARG A 1 436 ? 26.468 19.973 66.321 1.00 45.59 469 ARG A C 1
ATOM 2983 O O . ARG A 1 436 ? 25.394 20.300 65.813 1.00 58.16 469 ARG A O 1
ATOM 2991 N N . TRP A 1 437 ? 27.643 20.311 65.799 1.00 42.20 470 TRP A N 1
ATOM 2992 C CA . TRP A 1 437 ? 27.705 21.068 64.553 1.00 53.92 470 TRP A CA 1
ATOM 2993 C C . TRP A 1 437 ? 27.187 20.250 63.378 1.00 51.99 470 TRP A C 1
ATOM 2994 O O . TRP A 1 437 ? 26.542 20.787 62.481 1.00 53.09 470 TRP A O 1
ATOM 3005 N N . LYS A 1 438 ? 27.462 18.950 63.383 1.00 54.10 471 LYS A N 1
ATOM 3006 C CA . LYS A 1 438 ? 27.048 18.106 62.271 1.00 55.40 471 LYS A CA 1
ATOM 3007 C C . LYS A 1 438 ? 25.531 17.957 62.224 1.00 66.23 471 LYS A C 1
ATOM 3008 O O . LYS A 1 438 ? 24.936 17.952 61.146 1.00 62.93 471 LYS A O 1
ATOM 3014 N N . ARG A 1 439 ? 24.902 17.851 63.390 1.00 58.11 472 ARG A N 1
ATOM 3015 C CA . ARG A 1 439 ? 23.458 17.623 63.427 1.00 64.98 472 ARG A CA 1
ATOM 3016 C C . ARG A 1 439 ? 22.622 18.842 63.025 1.00 53.55 472 ARG A C 1
ATOM 3017 O O . ARG A 1 439 ? 21.403 18.739 62.890 1.00 57.08 472 ARG A O 1
ATOM 3025 N N . VAL A 1 440 ? 23.265 19.988 62.816 1.00 49.92 473 VAL A N 1
ATOM 3026 C CA . VAL A 1 440 ? 22.536 21.167 62.356 1.00 54.10 473 VAL A CA 1
ATOM 3027 C C . VAL A 1 440 ? 22.894 21.558 60.922 1.00 61.85 473 VAL A C 1
ATOM 3028 O O . VAL A 1 440 ? 22.410 22.572 60.418 1.00 66.35 473 VAL A O 1
ATOM 3032 N N . CYS A 1 441 ? 23.731 20.764 60.259 1.00 68.74 474 CYS A N 1
ATOM 3033 C CA . CYS A 1 441 ? 24.044 21.043 58.859 1.00 75.49 474 CYS A CA 1
ATOM 3034 C C . CYS A 1 441 ? 23.970 19.809 57.958 1.00 83.82 474 CYS A C 1
ATOM 3035 O O . CYS A 1 441 ? 24.979 19.187 57.628 1.00 100.57 474 CYS A O 1
ATOM 3038 N N . SER A 1 442 ? 22.746 19.459 57.580 1.00 79.47 475 SER A N 1
ATOM 3039 C CA . SER A 1 442 ? 22.493 18.603 56.429 1.00 73.66 475 SER A CA 1
ATOM 3040 C C . SER A 1 442 ? 21.498 19.366 55.570 1.00 73.96 475 SER A C 1
ATOM 3041 O O . SER A 1 442 ? 21.368 20.576 55.724 1.00 81.89 475 SER A O 1
ATOM 3044 N N . GLU A 1 443 ? 20.790 18.684 54.678 1.00 82.42 476 GLU A N 1
ATOM 3045 C CA . GLU A 1 443 ? 19.754 19.357 53.901 1.00 85.15 476 GLU A CA 1
ATOM 3046 C C . GLU A 1 443 ? 18.665 19.903 54.827 1.00 82.36 476 GLU A C 1
ATOM 3047 O O . GLU A 1 443 ? 18.127 20.989 54.604 1.00 82.39 476 GLU A O 1
ATOM 3053 N N . ASP A 1 444 ? 18.368 19.152 55.882 1.00 78.79 477 ASP A N 1
ATOM 3054 C CA . ASP A 1 444 ? 17.297 19.504 56.807 1.00 86.84 477 ASP A CA 1
ATOM 3055 C C . ASP A 1 444 ? 17.797 20.361 57.974 1.00 76.20 477 ASP A C 1
ATOM 3056 O O . ASP A 1 444 ? 16.999 20.915 58.731 1.00 72.98 477 ASP A O 1
ATOM 3061 N N . GLY A 1 445 ? 19.116 20.471 58.110 1.00 65.84 478 GLY A N 1
ATOM 3062 C CA . GLY A 1 445 ? 19.718 21.204 59.213 1.00 55.15 478 GLY A CA 1
ATOM 3063 C C . GLY A 1 445 ? 19.363 22.680 59.254 1.00 59.73 478 GLY A C 1
ATOM 3064 O O . GLY A 1 445 ? 19.260 23.328 58.215 1.00 67.17 478 GLY A O 1
ATOM 3065 N N . LEU A 1 446 ? 19.185 23.209 60.463 1.00 47.39 479 LEU A N 1
ATOM 3066 C CA . LEU A 1 446 ? 18.781 24.600 60.663 1.00 42.86 479 LEU A CA 1
ATOM 3067 C C . LEU A 1 446 ? 19.799 25.600 60.116 1.00 49.32 479 LEU A C 1
ATOM 3068 O O . LEU A 1 446 ? 19.432 26.588 59.465 1.00 58.01 479 LEU A O 1
ATOM 3073 N N . LEU A 1 447 ? 21.075 25.343 60.391 1.00 39.81 480 LEU A N 1
ATOM 3074 C CA . LEU A 1 447 ? 22.155 26.198 59.914 1.00 46.41 480 LEU A CA 1
ATOM 3075 C C . LEU A 1 447 ? 22.154 26.279 58.391 1.00 43.56 480 LEU A C 1
ATOM 3076 O O . LEU A 1 447 ? 22.271 27.364 57.816 1.00 44.81 480 LEU A O 1
ATOM 3081 N N . THR A 1 448 ? 22.009 25.125 57.747 1.00 46.41 481 THR A N 1
ATOM 3082 C CA . THR A 1 448 ? 21.977 25.056 56.291 1.00 50.33 481 THR A CA 1
ATOM 3083 C C . THR A 1 448 ? 20.836 25.893 55.729 1.00 54.34 481 THR A C 1
ATOM 3084 O O . THR A 1 448 ? 21.006 26.601 54.737 1.00 55.31 481 THR A O 1
ATOM 3088 N N . LYS A 1 449 ? 19.675 25.811 56.372 1.00 46.28 482 LYS A N 1
ATOM 3089 C CA . LYS A 1 449 ? 18.512 26.584 55.951 1.00 45.95 482 LYS A CA 1
ATOM 3090 C C . LYS A 1 449 ? 18.780 28.080 56.078 1.00 54.84 482 LYS A C 1
ATOM 3091 O O . LYS A 1 449 ? 18.462 28.854 55.169 1.00 64.71 482 LYS A O 1
ATOM 3097 N N . ALA A 1 450 ? 19.375 28.480 57.199 1.00 44.52 483 ALA A N 1
ATOM 3098 C CA . ALA A 1 450 ? 19.722 29.883 57.419 1.00 43.65 483 ALA A CA 1
ATOM 3099 C C . ALA A 1 450 ? 20.661 30.409 56.329 1.00 45.92 483 ALA A C 1
ATOM 3100 O O . ALA A 1 450 ? 20.385 31.432 55.680 1.00 47.49 483 ALA A O 1
ATOM 3102 N N . VAL A 1 451 ? 21.767 29.695 56.131 1.00 42.29 484 VAL A N 1
ATOM 3103 C CA . VAL A 1 451 ? 22.769 30.074 55.139 1.00 49.88 484 VAL A CA 1
ATOM 3104 C C . VAL A 1 451 ? 22.188 30.136 53.728 1.00 48.61 484 VAL A C 1
ATOM 3105 O O . VAL A 1 451 ? 22.414 31.102 52.997 1.00 52.14 484 VAL A O 1
ATOM 3109 N N . LYS A 1 452 ? 21.436 29.105 53.354 1.00 48.85 485 LYS A N 1
ATOM 3110 C CA . LYS A 1 452 ? 20.814 29.046 52.036 1.00 54.26 485 LYS A CA 1
ATOM 3111 C C . LYS A 1 452 ? 19.869 30.224 51.824 1.00 53.45 485 LYS A C 1
ATOM 3112 O O . LYS A 1 452 ? 19.875 30.850 50.762 1.00 53.53 485 LYS A O 1
ATOM 3118 N N . LYS A 1 453 ? 19.063 30.521 52.840 1.00 52.43 486 LYS A N 1
ATOM 3119 C CA . LYS A 1 453 ? 18.154 31.663 52.790 1.00 43.85 486 LYS A CA 1
ATOM 3120 C C . LYS A 1 453 ? 18.914 32.965 52.535 1.00 54.15 486 LYS A C 1
ATOM 3121 O O . LYS A 1 453 ? 18.562 33.747 51.637 1.00 55.81 486 LYS A O 1
ATOM 3127 N N . ARG A 1 454 ? 19.965 33.185 53.322 1.00 50.31 487 ARG A N 1
ATOM 3128 C CA . ARG A 1 454 ? 20.796 34.377 53.168 1.00 46.18 487 ARG A CA 1
ATOM 3129 C C . ARG A 1 454 ? 21.378 34.493 51.756 1.00 45.74 487 ARG A C 1
ATOM 3130 O O . ARG A 1 454 ? 21.330 35.561 51.132 1.00 48.01 487 ARG A O 1
ATOM 3138 N N . VAL A 1 455 ? 21.920 33.385 51.258 1.00 48.36 488 VAL A N 1
ATOM 3139 C CA . VAL A 1 455 ? 22.526 33.351 49.931 1.00 44.31 488 VAL A CA 1
ATOM 3140 C C . VAL A 1 455 ? 21.499 33.670 48.847 1.00 58.53 488 VAL A C 1
ATOM 3141 O O . VAL A 1 455 ? 21.796 34.394 47.894 1.00 57.96 488 VAL A O 1
ATOM 3145 N N . GLN A 1 456 ? 20.289 33.140 49.002 1.00 52.06 489 GLN A N 1
ATOM 3146 C CA . GLN A 1 456 ? 19.210 33.441 48.066 1.00 53.47 489 GLN A CA 1
ATOM 3147 C C . GLN A 1 456 ? 18.888 34.934 48.076 1.00 51.48 489 GLN A C 1
ATOM 3148 O O . GLN A 1 456 ? 18.690 35.546 47.017 1.00 55.89 489 GLN A O 1
ATOM 3154 N N . MET A 1 457 ? 18.850 35.518 49.272 1.00 52.44 490 MET A N 1
ATOM 3155 C CA . MET A 1 457 ? 18.656 36.961 49.403 1.00 55.77 490 MET A CA 1
ATOM 3156 C C . MET A 1 457 ? 19.721 37.731 48.618 1.00 58.04 490 MET A C 1
ATOM 3157 O O . MET A 1 457 ? 19.400 38.639 47.837 1.00 58.68 490 MET A O 1
ATOM 3162 N N . GLU A 1 458 ? 20.984 37.354 48.816 1.00 52.21 491 GLU A N 1
ATOM 3163 C CA . GLU A 1 458 ? 22.085 37.987 48.092 1.00 54.95 491 GLU A CA 1
ATOM 3164 C C . GLU A 1 458 ? 21.936 37.843 46.581 1.00 63.15 491 GLU A C 1
ATOM 3165 O O . GLU A 1 458 ? 22.230 38.773 45.836 1.00 67.26 491 GLU A O 1
ATOM 3171 N N . GLU A 1 459 ? 21.535 36.684 46.110 1.00 65.20 492 GLU A N 1
ATOM 3172 C CA . GLU A 1 459 ? 21.394 36.478 44.688 1.00 68.24 492 GLU A CA 1
ATOM 3173 C C . GLU A 1 459 ? 20.332 37.352 44.081 1.00 68.93 492 GLU A C 1
ATOM 3174 O O . GLU A 1 459 ? 20.515 37.925 43.048 1.00 60.22 492 GLU A O 1
ATOM 3180 N N . GLU A 1 460 ? 19.214 37.446 44.756 1.00 68.09 493 GLU A N 1
ATOM 3181 C CA . GLU A 1 460 ? 18.146 38.272 44.301 1.00 69.78 493 GLU A CA 1
ATOM 3182 C C . GLU A 1 460 ? 18.533 39.728 44.274 1.00 70.55 493 GLU A C 1
ATOM 3183 O O . GLU A 1 460 ? 18.216 40.420 43.361 1.00 60.53 493 GLU A O 1
ATOM 3189 N N . ARG A 1 461 ? 19.205 40.196 45.302 1.00 69.19 494 ARG A N 1
ATOM 3190 C CA . ARG A 1 461 ? 19.640 41.567 45.350 1.00 57.12 494 ARG A CA 1
ATOM 3191 C C . ARG A 1 461 ? 20.661 41.859 44.295 1.00 67.84 494 ARG A C 1
ATOM 3192 O O . ARG A 1 461 ? 20.644 42.897 43.701 1.00 77.73 494 ARG A O 1
ATOM 3200 N N . LEU A 1 462 ? 21.567 40.939 44.087 1.00 65.41 495 LEU A N 1
ATOM 3201 C CA . LEU A 1 462 ? 22.575 41.124 43.088 1.00 70.34 495 LEU A CA 1
ATOM 3202 C C . LEU A 1 462 ? 21.974 41.206 41.703 1.00 73.78 495 LEU A C 1
ATOM 3203 O O . LEU A 1 462 ? 22.386 41.997 40.890 1.00 77.95 495 LEU A O 1
ATOM 3208 N N . ASN A 1 463 ? 20.986 40.381 41.445 1.00 71.80 496 ASN A N 1
ATOM 3209 C CA . ASN A 1 463 ? 20.365 40.358 40.153 1.00 76.52 496 ASN A CA 1
ATOM 3210 C C . ASN A 1 463 ? 19.706 41.673 39.837 1.00 66.30 496 ASN A C 1
ATOM 3211 O O . ASN A 1 463 ? 19.717 42.104 38.721 1.00 65.15 496 ASN A O 1
ATOM 3216 N N . HIS A 1 464 ? 19.132 42.301 40.837 1.00 69.03 497 HIS A N 1
ATOM 3217 C CA . HIS A 1 464 ? 18.458 43.569 40.672 1.00 83.20 497 HIS A CA 1
ATOM 3218 C C . HIS A 1 464 ? 19.355 44.699 40.238 1.00 88.23 497 HIS A C 1
ATOM 3219 O O . HIS A 1 464 ? 18.881 45.706 39.766 1.00 87.38 497 HIS A O 1
ATOM 3226 N N . LEU A 1 465 ? 20.636 44.598 40.517 1.00 93.31 498 LEU A N 1
ATOM 3227 C CA . LEU A 1 465 ? 21.569 45.584 40.026 1.00 95.45 498 LEU A CA 1
ATOM 3228 C C . LEU A 1 465 ? 22.725 45.022 39.197 1.00 95.70 498 LEU A C 1
ATOM 3229 O O . LEU A 1 465 ? 22.564 44.070 38.440 1.00 75.31 498 LEU A O 1
ATOM 3234 N N . GLN A 1 466 ? 23.878 45.661 39.307 1.00 109.58 499 GLN A N 1
ATOM 3235 C CA . GLN A 1 466 ? 25.055 45.331 38.528 1.00 119.14 499 GLN A CA 1
ATOM 3236 C C . GLN A 1 466 ? 24.804 45.445 37.008 1.00 130.08 499 GLN A C 1
ATOM 3237 O O . GLN A 1 466 ? 25.350 44.702 36.188 1.00 140.78 499 GLN A O 1
ATOM 3243 N N . ASP A 1 467 ? 24.008 46.445 36.638 1.00 121.56 500 ASP A N 1
ATOM 3244 C CA . ASP A 1 467 ? 23.899 46.824 35.249 1.00 114.95 500 ASP A CA 1
ATOM 3245 C C . ASP A 1 467 ? 25.046 47.776 35.023 1.00 114.21 500 ASP A C 1
ATOM 3246 O O . ASP A 1 467 ? 24.905 48.977 35.140 1.00 117.31 500 ASP A O 1
ATOM 3251 N N . GLY A 1 468 ? 26.207 47.216 34.736 1.00 109.58 501 GLY A N 1
ATOM 3252 C CA . GLY A 1 468 ? 27.421 47.997 34.651 1.00 113.40 501 GLY A CA 1
ATOM 3253 C C . GLY A 1 468 ? 28.083 48.309 35.981 1.00 110.95 501 GLY A C 1
ATOM 3254 O O . GLY A 1 468 ? 29.025 49.082 36.035 1.00 107.80 501 GLY A O 1
ATOM 3255 N N . PHE A 1 469 ? 27.594 47.713 37.058 1.00 109.07 502 PHE A N 1
ATOM 3256 C CA . PHE A 1 469 ? 28.091 48.054 38.373 1.00 97.11 502 PHE A CA 1
ATOM 3257 C C . PHE A 1 469 ? 29.560 47.762 38.637 1.00 89.34 502 PHE A C 1
ATOM 3258 O O . PHE A 1 469 ? 30.259 48.585 39.175 1.00 105.25 502 PHE A O 1
ATOM 3266 N N . SER A 1 470 ? 30.052 46.622 38.235 1.00 67.85 503 SER A N 1
ATOM 3267 C CA . SER A 1 470 ? 31.443 46.300 38.519 1.00 67.86 503 SER A CA 1
ATOM 3268 C C . SER A 1 470 ? 31.599 45.857 39.963 1.00 69.59 503 SER A C 1
ATOM 3269 O O . SER A 1 470 ? 30.876 46.288 40.804 1.00 61.52 503 SER A O 1
ATOM 3272 N N . LEU A 1 471 ? 32.585 45.026 40.236 1.00 76.03 504 LEU A N 1
ATOM 3273 C CA . LEU A 1 471 ? 32.729 44.392 41.520 1.00 71.90 504 LEU A CA 1
ATOM 3274 C C . LEU A 1 471 ? 34.159 44.409 41.940 1.00 70.82 504 LEU A C 1
ATOM 3275 O O . LEU A 1 471 ? 35.042 44.303 41.122 1.00 82.09 504 LEU A O 1
ATOM 3280 N N . ARG A 1 472 ? 34.374 44.504 43.235 1.00 67.86 505 ARG A N 1
ATOM 3281 C CA . ARG A 1 472 ? 35.704 44.494 43.837 1.00 67.94 505 ARG A CA 1
ATOM 3282 C C . ARG A 1 472 ? 35.712 43.616 45.087 1.00 67.67 505 ARG A C 1
ATOM 3283 O O . ARG A 1 472 ? 34.779 43.657 45.889 1.00 58.27 505 ARG A O 1
ATOM 3291 N N . LYS A 1 473 ? 36.765 42.820 45.244 1.00 64.85 506 LYS A N 1
ATOM 3292 C CA . LYS A 1 473 ? 36.919 41.971 46.421 1.00 67.99 506 LYS A CA 1
ATOM 3293 C C . LYS A 1 473 ? 37.355 42.787 47.634 1.00 71.65 506 LYS A C 1
ATOM 3294 O O . LYS A 1 473 ? 38.179 43.693 47.517 1.00 62.32 506 LYS A O 1
ATOM 3300 N N . MET A 1 474 ? 36.796 42.464 48.796 1.00 68.41 507 MET A N 1
ATOM 3301 C CA . MET A 1 474 ? 37.155 43.152 50.030 1.00 66.71 507 MET A CA 1
ATOM 3302 C C . MET A 1 474 ? 38.579 42.809 50.455 1.00 69.76 507 MET A C 1
ATOM 3303 O O . MET A 1 474 ? 38.820 41.770 51.071 1.00 71.01 507 MET A O 1
ATOM 3308 N N . ARG A 1 484 ? 31.197 49.609 58.835 1.00 72.02 517 ARG A N 1
ATOM 3309 C CA . ARG A 1 484 ? 30.566 49.746 57.527 1.00 63.25 517 ARG A CA 1
ATOM 3310 C C . ARG A 1 484 ? 29.056 49.538 57.602 1.00 57.41 517 ARG A C 1
ATOM 3311 O O . ARG A 1 484 ? 28.580 48.405 57.671 1.00 60.92 517 ARG A O 1
ATOM 3319 N N . GLU A 1 485 ? 28.307 50.635 57.585 1.00 60.60 518 GLU A N 1
ATOM 3320 C CA . GLU A 1 485 ? 26.851 50.564 57.601 1.00 53.34 518 GLU A CA 1
ATOM 3321 C C . GLU A 1 485 ? 26.262 51.253 56.376 1.00 45.78 518 GLU A C 1
ATOM 3322 O O . GLU A 1 485 ? 26.889 52.140 55.794 1.00 47.54 518 GLU A O 1
ATOM 3328 N N . CYS A 1 486 ? 25.062 50.838 55.984 1.00 42.91 519 CYS A N 1
ATOM 3329 C CA . CYS A 1 486 ? 24.336 51.527 54.927 1.00 56.27 519 CYS A CA 1
ATOM 3330 C C . CYS A 1 486 ? 24.063 52.961 55.364 1.00 60.71 519 CYS A C 1
ATOM 3331 O O . CYS A 1 486 ? 23.590 53.197 56.475 1.00 60.87 519 CYS A O 1
ATOM 3334 N N . PHE A 1 487 ? 24.370 53.917 54.494 1.00 50.32 520 PHE A N 1
ATOM 3335 C CA . PHE A 1 487 ? 24.214 55.329 54.826 1.00 51.04 520 PHE A CA 1
ATOM 3336 C C . PHE A 1 487 ? 22.760 55.672 55.141 1.00 55.64 520 PHE A C 1
ATOM 3337 O O . PHE A 1 487 ? 22.482 56.611 55.886 1.00 60.43 520 PHE A O 1
ATOM 3345 N N . LEU A 1 488 ? 21.840 54.897 54.576 1.00 53.65 521 LEU A N 1
ATOM 3346 C CA . LEU A 1 488 ? 20.418 55.200 54.668 1.00 57.91 521 LEU A CA 1
ATOM 3347 C C . LEU A 1 488 ? 19.692 54.399 55.751 1.00 69.76 521 LEU A C 1
ATOM 3348 O O . LEU A 1 488 ? 18.991 54.974 56.585 1.00 65.98 521 LEU A O 1
ATOM 3353 N N . CYS A 1 489 ? 19.853 53.077 55.738 1.00 67.87 522 CYS A N 1
ATOM 3354 C CA . CYS A 1 489 ? 19.097 52.219 56.651 1.00 62.16 522 CYS A CA 1
ATOM 3355 C C . CYS A 1 489 ? 19.975 51.509 57.683 1.00 60.55 522 CYS A C 1
ATOM 3356 O O . CYS A 1 489 ? 19.487 50.673 58.445 1.00 59.71 522 CYS A O 1
ATOM 3359 N N . PHE A 1 490 ? 21.266 51.834 57.685 1.00 63.74 523 PHE A N 1
ATOM 3360 C CA . PHE A 1 490 ? 22.212 51.368 58.702 1.00 52.91 523 PHE A CA 1
ATOM 3361 C C . PHE A 1 490 ? 22.392 49.847 58.731 1.00 50.55 523 PHE A C 1
ATOM 3362 O O . PHE A 1 490 ? 22.923 49.296 59.695 1.00 47.77 523 PHE A O 1
ATOM 3370 N N . TYR A 1 491 ? 21.951 49.184 57.666 1.00 47.23 524 TYR A N 1
ATOM 3371 C CA . TYR A 1 491 ? 22.168 47.754 57.472 1.00 47.05 524 TYR A CA 1
ATOM 3372 C C . TYR A 1 491 ? 23.662 47.436 57.530 1.00 50.82 524 TYR A C 1
ATOM 3373 O O . TYR A 1 491 ? 24.465 48.111 56.887 1.00 52.37 524 TYR A O 1
ATOM 3382 N N . ASP A 1 492 ? 24.034 46.424 58.307 1.00 47.73 525 ASP A N 1
ATOM 3383 C CA . ASP A 1 492 ? 25.439 46.040 58.430 1.00 40.60 525 ASP A CA 1
ATOM 3384 C C . ASP A 1 492 ? 25.941 45.451 57.115 1.00 49.46 525 ASP A C 1
ATOM 3385 O O . ASP A 1 492 ? 25.283 44.600 56.516 1.00 50.81 525 ASP A O 1
ATOM 3390 N N . LEU A 1 493 ? 27.111 45.902 56.674 1.00 48.35 526 LEU A N 1
ATOM 3391 C CA . LEU A 1 493 ? 27.609 45.569 55.342 1.00 53.67 526 LEU A CA 1
ATOM 3392 C C . LEU A 1 493 ? 28.795 44.609 55.356 1.00 51.62 526 LEU A C 1
ATOM 3393 O O . LEU A 1 493 ? 29.747 44.783 54.594 1.00 57.18 526 LEU A O 1
ATOM 3398 N N . HIS A 1 494 ? 28.734 43.597 56.214 1.00 43.80 527 HIS A N 1
ATOM 3399 C CA . HIS A 1 494 ? 29.819 42.628 56.331 1.00 43.86 527 HIS A CA 1
ATOM 3400 C C . HIS A 1 494 ? 30.008 41.826 55.050 1.00 51.36 527 HIS A C 1
ATOM 3401 O O . HIS A 1 494 ? 31.135 41.540 54.647 1.00 46.26 527 HIS A O 1
ATOM 3408 N N . MET A 1 495 ? 28.898 41.469 54.412 1.00 58.51 528 MET A N 1
ATOM 3409 C CA . MET A 1 495 ? 28.934 40.613 53.232 1.00 58.93 528 MET A CA 1
ATOM 3410 C C . MET A 1 495 ? 29.169 41.397 51.946 1.00 59.63 528 MET A C 1
ATOM 3411 O O . MET A 1 495 ? 30.001 41.017 51.124 1.00 64.32 528 MET A O 1
ATOM 3416 N N . SER A 1 496 ? 28.428 42.487 51.773 1.00 68.08 529 SER A N 1
ATOM 3417 C CA . SER A 1 496 ? 28.507 43.276 50.548 1.00 62.34 529 SER A CA 1
ATOM 3418 C C . SER A 1 496 ? 28.187 44.746 50.800 1.00 59.30 529 SER A C 1
ATOM 3419 O O . SER A 1 496 ? 27.445 45.080 51.724 1.00 55.33 529 SER A O 1
ATOM 3422 N N . ALA A 1 497 ? 28.749 45.621 49.970 1.00 62.90 530 ALA A N 1
ATOM 3423 C CA . ALA A 1 497 ? 28.525 47.057 50.110 1.00 53.58 530 ALA A CA 1
ATOM 3424 C C . ALA A 1 497 ? 28.638 47.770 48.767 1.00 59.97 530 ALA A C 1
ATOM 3425 O O . ALA A 1 497 ? 29.633 47.628 48.073 1.00 59.70 530 ALA A O 1
ATOM 3427 N N . SER A 1 498 ? 27.622 48.543 48.403 1.00 55.42 531 SER A N 1
ATOM 3428 C CA . SER A 1 498 ? 27.665 49.282 47.145 1.00 59.14 531 SER A CA 1
ATOM 3429 C C . SER A 1 498 ? 28.197 50.697 47.360 1.00 60.74 531 SER A C 1
ATOM 3430 O O . SER A 1 498 ? 27.807 51.381 48.307 1.00 51.54 531 SER A O 1
ATOM 3433 N N . SER A 1 499 ? 29.092 51.126 46.477 1.00 53.64 532 SER A N 1
ATOM 3434 C CA . SER A 1 499 ? 29.702 52.446 46.580 1.00 63.65 532 SER A CA 1
ATOM 3435 C C . SER A 1 499 ? 29.936 53.055 45.199 1.00 68.32 532 SER A C 1
ATOM 3436 O O . SER A 1 499 ? 29.633 52.438 44.176 1.00 69.63 532 SER A O 1
ATOM 3439 N N . CYS A 1 500 ? 30.475 54.270 45.176 1.00 69.33 533 CYS A N 1
ATOM 3440 C CA . CYS A 1 500 ? 30.750 54.960 43.921 1.00 70.55 533 CYS A CA 1
ATOM 3441 C C . CYS A 1 500 ? 32.074 55.711 43.972 1.00 67.95 533 CYS A C 1
ATOM 3442 O O . CYS A 1 500 ? 32.646 55.910 45.045 1.00 62.42 533 CYS A O 1
ATOM 3445 N N . LYS A 1 501 ? 32.552 56.126 42.802 1.00 59.63 534 LYS A N 1
ATOM 3446 C CA . LYS A 1 501 ? 33.802 56.869 42.701 1.00 60.90 534 LYS A CA 1
ATOM 3447 C C . LYS A 1 501 ? 33.683 58.219 43.390 1.00 61.44 534 LYS A C 1
ATOM 3448 O O . LYS A 1 501 ? 34.596 58.647 44.092 1.00 74.56 534 LYS A O 1
ATOM 3454 N N . CYS A 1 502 ? 32.545 58.876 43.184 1.00 65.65 535 CYS A N 1
ATOM 3455 C CA . CYS A 1 502 ? 32.294 60.208 43.726 1.00 90.24 535 CYS A CA 1
ATOM 3456 C C . CYS A 1 502 ? 32.359 60.223 45.248 1.00 88.88 535 CYS A C 1
ATOM 3457 O O . CYS A 1 502 ? 32.969 61.110 45.848 1.00 95.09 535 CYS A O 1
ATOM 3460 N N . SER A 1 503 ? 31.729 59.232 45.865 1.00 69.85 536 SER A N 1
ATOM 3461 C CA . SER A 1 503 ? 31.678 59.149 47.316 1.00 82.82 536 SER A CA 1
ATOM 3462 C C . SER A 1 503 ? 32.313 57.863 47.827 1.00 77.92 536 SER A C 1
ATOM 3463 O O . SER A 1 503 ? 31.623 56.867 48.039 1.00 69.99 536 SER A O 1
ATOM 3466 N N . PRO A 1 504 ? 33.641 57.877 48.011 1.00 78.95 537 PRO A N 1
ATOM 3467 C CA . PRO A 1 504 ? 34.302 56.782 48.719 1.00 66.18 537 PRO A CA 1
ATOM 3468 C C . PRO A 1 504 ? 34.002 56.919 50.200 1.00 85.02 537 PRO A C 1
ATOM 3469 O O . PRO A 1 504 ? 33.474 57.960 50.593 1.00 95.86 537 PRO A O 1
ATOM 3473 N N . ASN A 1 505 ? 34.297 55.895 50.995 1.00 76.09 538 ASN A N 1
ATOM 3474 C CA . ASN A 1 505 ? 34.096 55.957 52.441 1.00 87.58 538 ASN A CA 1
ATOM 3475 C C . ASN A 1 505 ? 32.623 56.206 52.806 1.00 82.59 538 ASN A C 1
ATOM 3476 O O . ASN A 1 505 ? 32.294 56.533 53.946 1.00 81.54 538 ASN A O 1
ATOM 3481 N N . ARG A 1 506 ? 31.740 56.030 51.827 1.00 80.28 539 ARG A N 1
ATOM 3482 C CA . ARG A 1 506 ? 30.302 56.102 52.057 1.00 72.98 539 ARG A CA 1
ATOM 3483 C C . ARG A 1 506 ? 29.635 54.973 51.286 1.00 68.23 539 ARG A C 1
ATOM 3484 O O . ARG A 1 506 ? 29.859 54.812 50.086 1.00 71.47 539 ARG A O 1
ATOM 3492 N N . PHE A 1 507 ? 28.817 54.187 51.976 1.00 63.80 540 PHE A N 1
ATOM 3493 C CA . PHE A 1 507 ? 28.310 52.953 51.393 1.00 60.36 540 PHE A CA 1
ATOM 3494 C C . PHE A 1 507 ? 26.802 52.789 51.524 1.00 55.53 540 PHE A C 1
ATOM 3495 O O . PHE A 1 507 ? 26.155 53.445 52.342 1.00 61.50 540 PHE A O 1
ATOM 3503 N N . ALA A 1 508 ? 26.256 51.896 50.706 1.00 50.22 541 ALA A N 1
ATOM 3504 C CA . ALA A 1 508 ? 24.843 51.557 50.754 1.00 59.74 541 ALA A CA 1
ATOM 3505 C C . ALA A 1 508 ? 24.671 50.048 50.646 1.00 60.98 541 ALA A C 1
ATOM 3506 O O . ALA A 1 508 ? 25.479 49.371 50.010 1.00 55.70 541 ALA A O 1
ATOM 3508 N N . CYS A 1 509 ? 23.625 49.522 51.274 1.00 57.26 542 CYS A N 1
ATOM 3509 C CA . CYS A 1 509 ? 23.290 48.113 51.121 1.00 52.34 542 CYS A CA 1
ATOM 3510 C C . CYS A 1 509 ? 22.786 47.885 49.702 1.00 53.15 542 CYS A C 1
ATOM 3511 O O . CYS A 1 509 ? 22.451 48.838 49.000 1.00 69.70 542 CYS A O 1
ATOM 3514 N N . LEU A 1 510 ? 22.728 46.627 49.279 1.00 53.08 543 LEU A N 1
ATOM 3515 C CA . LEU A 1 510 ? 22.350 46.313 47.904 1.00 59.15 543 LEU A CA 1
ATOM 3516 C C . LEU A 1 510 ? 20.905 46.701 47.590 1.00 62.47 543 LEU A C 1
ATOM 3517 O O . LEU A 1 510 ? 20.539 46.858 46.426 1.00 68.80 543 LEU A O 1
ATOM 3522 N N . ILE A 1 511 ? 20.090 46.858 48.627 1.00 61.50 544 ILE A N 1
ATOM 3523 C CA . ILE A 1 511 ? 18.711 47.299 48.448 1.00 62.85 544 ILE A CA 1
ATOM 3524 C C . ILE A 1 511 ? 18.673 48.777 48.062 1.00 58.88 544 ILE A C 1
ATOM 3525 O O . ILE A 1 511 ? 17.887 49.188 47.207 1.00 69.87 544 ILE A O 1
ATOM 3530 N N . HIS A 1 512 ? 19.541 49.568 48.684 1.00 56.54 545 HIS A N 1
ATOM 3531 C CA . HIS A 1 512 ? 19.569 51.008 48.458 1.00 59.92 545 HIS A CA 1
ATOM 3532 C C . HIS A 1 512 ? 20.796 51.434 47.657 1.00 60.15 545 HIS A C 1
ATOM 3533 O O . HIS A 1 512 ? 21.283 52.557 47.798 1.00 55.58 545 HIS A O 1
ATOM 3540 N N . ALA A 1 513 ? 21.287 50.531 46.813 1.00 59.45 546 ALA A N 1
ATOM 3541 C CA . ALA A 1 513 ? 22.452 50.804 45.980 1.00 51.66 546 ALA A CA 1
ATOM 3542 C C . ALA A 1 513 ? 22.192 51.974 45.034 1.00 75.55 546 ALA A C 1
ATOM 3543 O O . ALA A 1 513 ? 23.070 52.805 44.801 1.00 64.35 546 ALA A O 1
ATOM 3545 N N . LYS A 1 514 ? 20.977 52.029 44.494 1.00 71.65 547 LYS A N 1
ATOM 3546 C CA . LYS A 1 514 ? 20.586 53.083 43.561 1.00 72.36 547 LYS A CA 1
ATOM 3547 C C . LYS A 1 514 ? 20.375 54.424 44.254 1.00 69.14 547 LYS A C 1
ATOM 3548 O O . LYS A 1 514 ? 20.505 55.480 43.631 1.00 84.04 547 LYS A O 1
ATOM 3554 N N . ASP A 1 515 ? 20.045 54.379 45.540 1.00 69.23 548 ASP A N 1
ATOM 3555 C CA . ASP A 1 515 ? 19.760 55.593 46.292 1.00 73.24 548 ASP A CA 1
ATOM 3556 C C . ASP A 1 515 ? 21.036 56.314 46.713 1.00 74.83 548 ASP A C 1
ATOM 3557 O O . ASP A 1 515 ? 20.984 57.433 47.224 1.00 71.93 548 ASP A O 1
ATOM 3562 N N . LEU A 1 516 ? 22.174 55.688 46.506 1.00 76.26 549 LEU A N 1
ATOM 3563 C CA . LEU A 1 516 ? 23.402 56.290 46.973 1.00 80.23 549 LEU A CA 1
ATOM 3564 C C . LEU A 1 516 ? 23.835 57.598 46.339 1.00 82.56 549 LEU A C 1
ATOM 3565 O O . LEU A 1 516 ? 24.193 58.524 47.036 1.00 79.05 549 LEU A O 1
ATOM 3570 N N . CYS A 1 517 ? 23.816 57.660 45.016 1.00 80.83 550 CYS A N 1
ATOM 3571 C CA . CYS A 1 517 ? 24.544 58.708 44.313 1.00 84.22 550 CYS A CA 1
ATOM 3572 C C . CYS A 1 517 ? 23.779 59.497 43.280 1.00 102.06 550 CYS A C 1
ATOM 3573 O O . CYS A 1 517 ? 23.751 60.708 43.315 1.00 117.99 550 CYS A O 1
ATOM 3576 N N . SER A 1 518 ? 23.206 58.768 42.334 1.00 107.43 551 SER A N 1
ATOM 3577 C CA . SER A 1 518 ? 22.742 59.280 41.045 1.00 105.91 551 SER A CA 1
ATOM 3578 C C . SER A 1 518 ? 23.747 59.318 39.892 1.00 101.34 551 SER A C 1
ATOM 3579 O O . SER A 1 518 ? 23.452 59.855 38.850 1.00 101.38 551 SER A O 1
ATOM 3582 N N . CYS A 1 519 ? 24.926 58.766 40.070 1.00 96.18 552 CYS A N 1
ATOM 3583 C CA . CYS A 1 519 ? 25.905 58.728 39.007 1.00 92.54 552 CYS A CA 1
ATOM 3584 C C . CYS A 1 519 ? 25.656 57.641 37.999 1.00 98.54 552 CYS A C 1
ATOM 3585 O O . CYS A 1 519 ? 24.836 56.778 38.197 1.00 98.04 552 CYS A O 1
ATOM 3588 N N . GLU A 1 520 ? 26.362 57.707 36.890 1.00 97.06 553 GLU A N 1
ATOM 3589 C CA . GLU A 1 520 ? 26.248 56.704 35.853 1.00 98.98 553 GLU A CA 1
ATOM 3590 C C . GLU A 1 520 ? 26.863 55.402 36.314 1.00 96.71 553 GLU A C 1
ATOM 3591 O O . GLU A 1 520 ? 27.698 55.384 37.184 1.00 84.54 553 GLU A O 1
ATOM 3597 N N . SER A 1 521 ? 26.456 54.322 35.683 1.00 100.03 554 SER A N 1
ATOM 3598 C CA . SER A 1 521 ? 26.782 52.967 36.079 1.00 102.46 554 SER A CA 1
ATOM 3599 C C . SER A 1 521 ? 28.264 52.668 36.068 1.00 99.86 554 SER A C 1
ATOM 3600 O O . SER A 1 521 ? 28.721 51.778 36.748 1.00 96.99 554 SER A O 1
ATOM 3603 N N . LYS A 1 522 ? 28.987 53.368 35.220 1.00 94.66 555 LYS A N 1
ATOM 3604 C CA . LYS A 1 522 ? 30.421 53.194 35.001 1.00 88.33 555 LYS A CA 1
ATOM 3605 C C . LYS A 1 522 ? 31.213 53.524 36.268 1.00 84.49 555 LYS A C 1
ATOM 3606 O O . LYS A 1 522 ? 32.306 52.999 36.482 1.00 82.08 555 LYS A O 1
ATOM 3612 N N . ASP A 1 523 ? 30.648 54.384 37.110 1.00 79.70 556 ASP A N 1
ATOM 3613 C CA . ASP A 1 523 ? 31.333 54.837 38.317 1.00 79.93 556 ASP A CA 1
ATOM 3614 C C . ASP A 1 523 ? 30.867 54.089 39.563 1.00 73.65 556 ASP A C 1
ATOM 3615 O O . ASP A 1 523 ? 31.527 54.129 40.601 1.00 77.02 556 ASP A O 1
ATOM 3620 N N . ARG A 1 524 ? 29.730 53.411 39.461 1.00 66.86 557 ARG A N 1
ATOM 3621 C CA . ARG A 1 524 ? 29.237 52.591 40.560 1.00 73.37 557 ARG A CA 1
ATOM 3622 C C . ARG A 1 524 ? 30.098 51.344 40.704 1.00 71.09 557 ARG A C 1
ATOM 3623 O O . ARG A 1 524 ? 30.817 50.988 39.772 1.00 77.54 557 ARG A O 1
ATOM 3631 N N . TYR A 1 525 ? 30.043 50.704 41.874 1.00 59.92 558 TYR A N 1
ATOM 3632 C CA . TYR A 1 525 ? 30.684 49.401 42.081 1.00 64.16 558 TYR A CA 1
ATOM 3633 C C . TYR A 1 525 ? 30.278 48.759 43.404 1.00 69.36 558 TYR A C 1
ATOM 3634 O O . TYR A 1 525 ? 29.626 49.388 44.235 1.00 63.37 558 TYR A O 1
ATOM 3643 N N . ILE A 1 526 ? 30.660 47.497 43.586 1.00 74.31 559 ILE A N 1
ATOM 3644 C CA . ILE A 1 526 ? 30.271 46.739 44.773 1.00 70.73 559 ILE A CA 1
ATOM 3645 C C . ILE A 1 526 ? 31.431 45.987 45.424 1.00 64.37 559 ILE A C 1
ATOM 3646 O O . ILE A 1 526 ? 32.031 45.100 44.816 1.00 61.97 559 ILE A O 1
ATOM 3651 N N . LEU A 1 527 ? 31.741 46.360 46.662 1.00 53.58 560 LEU A N 1
ATOM 3652 C CA . LEU A 1 527 ? 32.592 45.558 47.529 1.00 56.38 560 LEU A CA 1
ATOM 3653 C C . LEU A 1 527 ? 31.885 44.255 47.866 1.00 69.04 560 LEU A C 1
ATOM 3654 O O . LEU A 1 527 ? 30.733 44.259 48.309 1.00 71.51 560 LEU A O 1
ATOM 3659 N N . ILE A 1 528 ? 32.580 43.143 47.663 1.00 73.28 561 ILE A N 1
ATOM 3660 C CA . ILE A 1 528 ? 32.008 41.832 47.928 1.00 60.84 561 ILE A CA 1
ATOM 3661 C C . ILE A 1 528 ? 33.035 40.925 48.601 1.00 51.91 561 ILE A C 1
ATOM 3662 O O . ILE A 1 528 ? 34.177 40.823 48.154 1.00 62.75 561 ILE A O 1
ATOM 3667 N N . ARG A 1 529 ? 32.622 40.286 49.692 1.00 56.12 562 ARG A N 1
ATOM 3668 C CA . ARG A 1 529 ? 33.502 39.417 50.466 1.00 56.03 562 ARG A CA 1
ATOM 3669 C C . ARG A 1 529 ? 33.624 38.038 49.826 1.00 58.28 562 ARG A C 1
ATOM 3670 O O . ARG A 1 529 ? 34.711 37.464 49.768 1.00 49.28 562 ARG A O 1
ATOM 3678 N N . HIS A 1 530 ? 32.501 37.512 49.350 1.00 64.00 563 HIS A N 1
ATOM 3679 C CA . HIS A 1 530 ? 32.483 36.216 48.684 1.00 59.22 563 HIS A CA 1
ATOM 3680 C C . HIS A 1 530 ? 31.684 36.277 47.390 1.00 58.09 563 HIS A C 1
ATOM 3681 O O . HIS A 1 530 ? 30.577 36.813 47.364 1.00 61.63 563 HIS A O 1
ATOM 3688 N N . THR A 1 531 ? 32.241 35.720 46.319 1.00 60.28 564 THR A N 1
ATOM 3689 C CA . THR A 1 531 ? 31.504 35.600 45.067 1.00 58.37 564 THR A CA 1
ATOM 3690 C C . THR A 1 531 ? 30.284 34.714 45.299 1.00 67.88 564 THR A C 1
ATOM 3691 O O . THR A 1 531 ? 30.249 33.936 46.252 1.00 62.81 564 THR A O 1
ATOM 3695 N N . LEU A 1 532 ? 29.283 34.838 44.433 1.00 68.03 565 LEU A N 1
ATOM 3696 C CA . LEU A 1 532 ? 28.027 34.121 44.621 1.00 75.98 565 LEU A CA 1
ATOM 3697 C C . LEU A 1 532 ? 28.224 32.608 44.544 1.00 78.81 565 LEU A C 1
ATOM 3698 O O . LEU A 1 532 ? 27.616 31.848 45.307 1.00 89.61 565 LEU A O 1
ATOM 3703 N N . ASP A 1 533 ? 29.088 32.176 43.630 1.00 67.52 566 ASP A N 1
ATOM 3704 C CA . ASP A 1 533 ? 29.375 30.756 43.471 1.00 77.54 566 ASP A CA 1
ATOM 3705 C C . ASP A 1 533 ? 30.101 30.194 44.693 1.00 58.89 566 ASP A C 1
ATOM 3706 O O . ASP A 1 533 ? 29.945 29.020 45.025 1.00 55.47 566 ASP A O 1
ATOM 3711 N N . GLU A 1 534 ? 30.888 31.033 45.359 1.00 59.71 567 GLU A N 1
ATOM 3712 C CA . GLU A 1 534 ? 31.534 30.642 46.609 1.00 58.36 567 GLU A CA 1
ATOM 3713 C C . GLU A 1 534 ? 30.492 30.387 47.695 1.00 57.70 567 GLU A C 1
ATOM 3714 O O . GLU A 1 534 ? 30.597 29.427 48.461 1.00 65.41 567 GLU A O 1
ATOM 3720 N N . LEU A 1 535 ? 29.484 31.253 47.751 1.00 63.82 568 LEU A N 1
ATOM 3721 C CA . LEU A 1 535 ? 28.409 31.126 48.729 1.00 59.19 568 LEU A CA 1
ATOM 3722 C C . LEU A 1 535 ? 27.581 29.870 48.477 1.00 63.23 568 LEU A C 1
ATOM 3723 O O . LEU A 1 535 ? 27.279 29.109 49.405 1.00 64.80 568 LEU A O 1
ATOM 3728 N N . TRP A 1 536 ? 27.217 29.651 47.216 1.00 64.92 569 TRP A N 1
ATOM 3729 C CA . TRP A 1 536 ? 26.484 28.445 46.852 1.00 64.26 569 TRP A CA 1
ATOM 3730 C C . TRP A 1 536 ? 27.317 27.203 47.155 1.00 62.56 569 TRP A C 1
ATOM 3731 O O . TRP A 1 536 ? 26.784 26.162 47.554 1.00 68.93 569 TRP A O 1
ATOM 3742 N N . ALA A 1 537 ? 28.629 27.327 46.981 1.00 61.08 570 ALA A N 1
ATOM 3743 C CA . ALA A 1 537 ? 29.550 26.264 47.357 1.00 68.72 570 ALA A CA 1
ATOM 3744 C C . ALA A 1 537 ? 29.492 26.015 48.862 1.00 60.82 570 ALA A C 1
ATOM 3745 O O . ALA A 1 537 ? 29.589 24.877 49.308 1.00 52.40 570 ALA A O 1
ATOM 3747 N N . LEU A 1 538 ? 29.334 27.082 49.643 1.00 52.18 571 LEU A N 1
ATOM 3748 C CA . LEU A 1 538 ? 29.194 26.945 51.091 1.00 56.37 571 LEU A CA 1
ATOM 3749 C C . LEU A 1 538 ? 27.928 26.166 51.434 1.00 65.84 571 LEU A C 1
ATOM 3750 O O . LEU A 1 538 ? 27.950 25.252 52.272 1.00 45.84 571 LEU A O 1
ATOM 3755 N N . VAL A 1 539 ? 26.828 26.532 50.778 1.00 59.30 572 VAL A N 1
ATOM 3756 C CA . VAL A 1 539 ? 25.567 25.817 50.951 1.00 49.93 572 VAL A CA 1
ATOM 3757 C C . VAL A 1 539 ? 25.741 24.333 50.651 1.00 62.14 572 VAL A C 1
ATOM 3758 O O . VAL A 1 539 ? 25.296 23.478 51.419 1.00 57.33 572 VAL A O 1
ATOM 3762 N N . ARG A 1 540 ? 26.401 24.032 49.535 1.00 61.95 573 ARG A N 1
ATOM 3763 C CA . ARG A 1 540 ? 26.655 22.645 49.153 1.00 53.75 573 ARG A CA 1
ATOM 3764 C C . ARG A 1 540 ? 27.524 21.923 50.183 1.00 51.95 573 ARG A C 1
ATOM 3765 O O . ARG A 1 540 ? 27.311 20.744 50.469 1.00 53.37 573 ARG A O 1
ATOM 3773 N N . ALA A 1 541 ? 28.500 22.639 50.733 1.00 52.99 574 ALA A N 1
ATOM 3774 C CA . ALA A 1 541 ? 29.412 22.079 51.723 1.00 49.84 574 ALA A CA 1
ATOM 3775 C C . ALA A 1 541 ? 28.655 21.671 52.974 1.00 61.12 574 ALA A C 1
ATOM 3776 O O . ALA A 1 541 ? 28.902 20.604 53.537 1.00 61.37 574 ALA A O 1
ATOM 3778 N N . LEU A 1 542 ? 27.730 22.525 53.406 1.00 60.44 575 LEU A N 1
ATOM 3779 C CA . LEU A 1 542 ? 26.880 22.190 54.544 1.00 60.51 575 LEU A CA 1
ATOM 3780 C C . LEU A 1 542 ? 26.029 20.959 54.238 1.00 61.16 575 LEU A C 1
ATOM 3781 O O . LEU A 1 542 ? 25.672 20.200 55.138 1.00 49.49 575 LEU A O 1
ATOM 3786 N N . GLU A 1 543 ? 25.717 20.764 52.959 1.00 59.43 576 GLU A N 1
ATOM 3787 C CA . GLU A 1 543 ? 24.945 19.607 52.523 1.00 64.80 576 GLU A CA 1
ATOM 3788 C C . GLU A 1 543 ? 25.834 18.379 52.332 1.00 67.53 576 GLU A C 1
ATOM 3789 O O . GLU A 1 543 ? 25.340 17.271 52.127 1.00 75.58 576 GLU A O 1
ATOM 3795 N N . GLY A 1 544 ? 27.146 18.582 52.393 1.00 68.59 577 GLY A N 1
ATOM 3796 C CA . GLY A 1 544 ? 28.078 17.470 52.458 1.00 60.19 577 GLY A CA 1
ATOM 3797 C C . GLY A 1 544 ? 28.872 17.145 51.206 1.00 67.32 577 GLY A C 1
ATOM 3798 O O . GLY A 1 544 ? 29.243 15.991 50.997 1.00 74.01 577 GLY A O 1
ATOM 3799 N N . ASP A 1 545 ? 29.142 18.145 50.373 1.00 73.03 578 ASP A N 1
ATOM 3800 C CA . ASP A 1 545 ? 30.007 17.932 49.215 1.00 72.86 578 ASP A CA 1
ATOM 3801 C C . ASP A 1 545 ? 31.464 18.134 49.611 1.00 66.50 578 ASP A C 1
ATOM 3802 O O . ASP A 1 545 ? 31.855 19.218 50.049 1.00 71.91 578 ASP A O 1
ATOM 3807 N N . LEU A 1 546 ? 32.261 17.081 49.448 1.00 61.97 579 LEU A N 1
ATOM 3808 C CA . LEU A 1 546 ? 33.627 17.053 49.960 1.00 72.01 579 LEU A CA 1
ATOM 3809 C C . LEU A 1 546 ? 34.541 18.082 49.298 1.00 72.47 579 LEU A C 1
ATOM 3810 O O . LEU A 1 546 ? 35.466 18.581 49.929 1.00 74.31 579 LEU A O 1
ATOM 3815 N N . ASP A 1 547 ? 34.286 18.407 48.036 1.00 60.57 580 ASP A N 1
ATOM 3816 C CA . ASP A 1 547 ? 35.104 19.406 47.352 1.00 67.54 580 ASP A CA 1
ATOM 3817 C C . ASP A 1 547 ? 34.784 20.808 47.864 1.00 65.81 580 ASP A C 1
ATOM 3818 O O . ASP A 1 547 ? 35.684 21.624 48.074 1.00 66.58 580 ASP A O 1
ATOM 3823 N N . ALA A 1 548 ? 33.499 21.074 48.078 1.00 64.53 581 ALA A N 1
ATOM 3824 C CA . ALA A 1 548 ? 33.060 22.338 48.659 1.00 73.09 581 ALA A CA 1
ATOM 3825 C C . ALA A 1 548 ? 33.563 22.472 50.095 1.00 61.42 581 ALA A C 1
ATOM 3826 O O . ALA A 1 548 ? 34.043 23.533 50.504 1.00 64.73 581 ALA A O 1
ATOM 3828 N N . ILE A 1 549 ? 33.445 21.383 50.850 1.00 58.45 582 ILE A N 1
ATOM 3829 C CA . ILE A 1 549 ? 33.958 21.313 52.213 1.00 55.77 582 ILE A CA 1
ATOM 3830 C C . ILE A 1 549 ? 35.455 21.609 52.242 1.00 64.41 582 ILE A C 1
ATOM 3831 O O . ILE A 1 549 ? 35.922 22.411 53.050 1.00 63.06 582 ILE A O 1
ATOM 3836 N N . ASP A 1 550 ? 36.196 20.964 51.344 1.00 60.79 583 ASP A N 1
ATOM 3837 C CA . ASP A 1 550 ? 37.631 21.187 51.198 1.00 69.67 583 ASP A CA 1
ATOM 3838 C C . ASP A 1 550 ? 37.937 22.645 50.883 1.00 69.26 583 ASP A C 1
ATOM 3839 O O . ASP A 1 550 ? 38.900 23.212 51.400 1.00 68.56 583 ASP A O 1
ATOM 3844 N N . LEU A 1 551 ? 37.112 23.244 50.030 1.00 53.51 584 LEU A N 1
ATOM 3845 C CA . LEU A 1 551 ? 37.312 24.630 49.630 1.00 62.10 584 LEU A CA 1
ATOM 3846 C C . LEU A 1 551 ? 37.131 25.584 50.802 1.00 63.77 584 LEU A C 1
ATOM 3847 O O . LEU A 1 551 ? 38.010 26.395 51.091 1.00 66.64 584 LEU A O 1
ATOM 3852 N N . TRP A 1 552 ? 35.992 25.486 51.479 1.00 58.04 585 TRP A N 1
ATOM 3853 C CA . TRP A 1 552 ? 35.688 26.419 52.558 1.00 54.37 585 TRP A CA 1
ATOM 3854 C C . TRP A 1 552 ? 36.506 26.150 53.818 1.00 47.19 585 TRP A C 1
ATOM 3855 O O . TRP A 1 552 ? 36.671 27.037 54.653 1.00 55.28 585 TRP A O 1
ATOM 3866 N N . ALA A 1 553 ? 37.032 24.936 53.946 1.00 58.59 586 ALA A N 1
ATOM 3867 C CA . ALA A 1 553 ? 37.903 24.609 55.071 1.00 51.15 586 ALA A CA 1
ATOM 3868 C C . ALA A 1 553 ? 39.213 25.387 54.986 1.00 60.71 586 ALA A C 1
ATOM 3869 O O . ALA A 1 553 ? 39.896 25.582 55.991 1.00 67.51 586 ALA A O 1
ATOM 3871 N N . SER A 1 554 ? 39.554 25.835 53.781 1.00 51.60 587 SER A N 1
ATOM 3872 C CA . SER A 1 554 ? 40.792 26.572 53.549 1.00 68.83 587 SER A CA 1
ATOM 3873 C C . SER A 1 554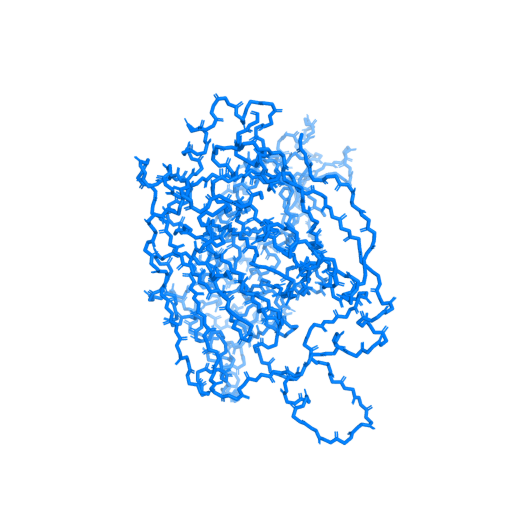 ? 40.649 28.067 53.819 1.00 75.73 587 SER A C 1
ATOM 3874 O O . SER A 1 554 ? 41.550 28.846 53.510 1.00 77.80 587 SER A O 1
ATOM 3877 N N . LYS A 1 555 ? 39.518 28.469 54.390 1.00 79.21 588 LYS A N 1
ATOM 3878 C CA . LYS A 1 555 ? 39.284 29.877 54.685 1.00 74.49 588 LYS A CA 1
ATOM 3879 C C . LYS A 1 555 ? 39.223 30.124 56.187 1.00 72.25 588 LYS A C 1
ATOM 3880 O O . LYS A 1 555 ? 40.239 30.421 56.818 1.00 79.90 588 LYS A O 1
#

B-factor: mean 56.69, std 21.27, range [18.88, 152.76]

Organism: Arabidopsis thaliana (NCBI:txid3702)

Radius of gyration: 24.5 Å; Cα contacts (8 Å, |Δi|>4): 969; chains: 1; bounding box: 57×52×73 Å